Protein AF-A0AAE9KY28-F1 (afdb_monomer_lite)

Secondary structure (DSSP, 8-state):
-HHHHHHHHHHHH-TTSEEEEESHHHHT---TT--EEEEEE-SSPPPHHHHHHHHHHHHTSS-SS-EEEEETTTS-HHHHHHHHHS-EEEE---PBPHHHHHHHHHHHH-S-B-HHHHHHHHHHTTGGGGBTTEEGGGTEESSS-HHHHHHHHHHHHHHTTSSEEEPTT-SS--EEE-GGGS-TT--SS--------S-------GGGGHHHHHHHHHH-TTT--EEEE--GGGB---STTTTTT---SEEEEEETTTT---HHHHHHHTTSSS--EEEEEEEEEEEESTTTHHHHHHHHHHHHTTSSEEEEEEEEE---HHHHHHHHHHHHHH--EEEE--SSSGGG-EEEEPPPP-SS--HHHHHHHHHHBHHHHHHHHHHHH--GGGHHHHHTTS-----HHHHHTTT-

Radius of gyration: 28.08 Å; chains: 1; bounding box: 64×41×89 Å

Structure (mmCIF, N/CA/C/O backbone):
data_AF-A0AAE9KY28-F1
#
_entry.id   AF-A0AAE9KY28-F1
#
loop_
_atom_site.group_PDB
_atom_site.id
_atom_site.type_symbol
_atom_site.label_atom_id
_atom_site.label_alt_id
_atom_site.label_comp_id
_atom_site.label_asym_id
_atom_site.label_entity_id
_atom_site.label_seq_id
_atom_site.pdbx_PDB_ins_code
_atom_site.Cartn_x
_atom_site.Cartn_y
_atom_site.Cartn_z
_atom_site.occupancy
_atom_site.B_iso_or_equiv
_atom_site.auth_seq_id
_atom_site.auth_comp_id
_atom_site.auth_asym_id
_atom_site.auth_atom_id
_atom_site.pdbx_PDB_model_num
ATOM 1 N N . MET A 1 1 ? -31.205 -11.942 23.624 1.00 76.81 1 MET A N 1
ATOM 2 C CA . MET A 1 1 ? -30.676 -12.504 22.366 1.00 76.81 1 MET A CA 1
ATOM 3 C C . MET A 1 1 ? -29.753 -11.512 21.658 1.00 76.81 1 MET A C 1
ATOM 5 O O . MET A 1 1 ? -28.557 -11.733 21.703 1.00 76.81 1 MET A O 1
ATOM 9 N N . GLN A 1 2 ? -30.237 -10.377 21.131 1.00 90.00 2 GLN A N 1
ATOM 10 C CA . GLN A 1 2 ? -29.394 -9.396 20.405 1.00 90.00 2 GLN A CA 1
ATOM 11 C C . GLN A 1 2 ? -28.224 -8.833 21.234 1.00 90.00 2 GLN A C 1
ATOM 13 O O . GLN A 1 2 ? -27.090 -8.826 20.774 1.00 90.00 2 GLN A O 1
ATOM 18 N N . LEU A 1 3 ? -28.468 -8.437 22.489 1.00 89.38 3 LEU A N 1
ATOM 19 C CA . LEU A 1 3 ? -27.410 -7.930 23.376 1.00 89.38 3 LEU A CA 1
ATOM 20 C C . LEU A 1 3 ? -26.278 -8.951 23.608 1.00 89.38 3 LEU A C 1
ATOM 22 O O . LEU A 1 3 ? -25.114 -8.576 23.673 1.00 89.38 3 LEU A O 1
ATOM 26 N N . GLN A 1 4 ? -26.613 -10.241 23.697 1.00 91.62 4 GLN A N 1
ATOM 27 C CA . GLN A 1 4 ? -25.624 -11.305 23.892 1.00 91.62 4 GLN A CA 1
ATOM 28 C C . GLN A 1 4 ? -24.765 -11.510 22.642 1.00 91.62 4 GLN A C 1
ATOM 30 O O . GLN A 1 4 ? -23.566 -11.733 22.774 1.00 91.62 4 GLN A O 1
ATOM 35 N N . ILE A 1 5 ? -25.358 -11.380 21.449 1.00 92.69 5 ILE A N 1
ATOM 36 C CA . ILE A 1 5 ? -24.621 -11.389 20.178 1.00 92.69 5 ILE A CA 1
ATOM 37 C C . ILE A 1 5 ? -23.600 -10.252 20.189 1.00 92.69 5 ILE A C 1
ATOM 39 O O . ILE A 1 5 ? -22.407 -10.514 20.050 1.00 92.69 5 ILE A O 1
ATOM 43 N N . VAL A 1 6 ? -24.045 -9.024 20.484 1.00 94.19 6 VAL A N 1
ATOM 44 C CA . VAL A 1 6 ? -23.153 -7.858 20.548 1.00 94.19 6 VAL A CA 1
ATOM 45 C C . VAL A 1 6 ? -22.001 -8.081 21.527 1.00 94.19 6 VAL A C 1
ATOM 47 O O . VAL A 1 6 ? -20.843 -7.939 21.155 1.00 94.19 6 VAL A O 1
ATOM 50 N N . GLN A 1 7 ? -22.292 -8.501 22.758 1.00 91.56 7 GLN A N 1
ATOM 51 C CA . GLN A 1 7 ? -21.255 -8.735 23.765 1.00 91.56 7 GLN A CA 1
ATOM 52 C C . GLN A 1 7 ? -20.279 -9.850 23.375 1.00 91.56 7 GLN A C 1
ATOM 54 O O . GLN A 1 7 ? -19.088 -9.733 23.653 1.00 91.56 7 GLN A O 1
ATOM 59 N N . SER A 1 8 ? -20.753 -10.912 22.720 1.00 90.75 8 SER A N 1
ATOM 60 C CA . SER A 1 8 ? -19.890 -12.008 22.270 1.00 90.75 8 SER A CA 1
ATOM 61 C C . SER A 1 8 ? -18.896 -11.568 21.190 1.00 90.75 8 SER A C 1
ATOM 63 O O . SER A 1 8 ? -17.719 -11.909 21.281 1.00 90.75 8 SER A O 1
ATOM 65 N N . ILE A 1 9 ? -19.341 -10.746 20.234 1.00 92.50 9 ILE A N 1
ATOM 66 C CA . ILE A 1 9 ? -18.503 -10.193 19.160 1.00 92.50 9 ILE A CA 1
ATOM 67 C C . ILE A 1 9 ? -17.462 -9.225 19.739 1.00 92.50 9 ILE A C 1
ATOM 69 O O . ILE A 1 9 ? -16.275 -9.339 19.437 1.00 92.50 9 ILE A O 1
ATOM 73 N N . LEU A 1 10 ? -17.870 -8.328 20.644 1.00 92.00 10 LEU A N 1
ATOM 74 C CA . LEU A 1 10 ? -16.946 -7.400 21.308 1.00 92.00 10 LEU A CA 1
ATOM 75 C C . LEU A 1 10 ? -15.874 -8.137 22.134 1.00 92.00 10 LEU A C 1
ATOM 77 O O . LEU A 1 10 ? -14.697 -7.784 22.064 1.00 92.00 10 LEU A O 1
ATOM 81 N N . GLN A 1 11 ? -16.253 -9.187 22.870 1.00 86.44 11 GLN A N 1
ATOM 82 C CA . GLN A 1 11 ? -15.309 -9.996 23.654 1.00 86.44 11 GLN A CA 1
ATOM 83 C C . GLN A 1 11 ? -14.361 -10.824 22.785 1.00 86.44 11 GLN A C 1
ATOM 85 O O . GLN A 1 11 ? -13.237 -11.092 23.203 1.00 86.44 11 GLN A O 1
ATOM 90 N N . LYS A 1 12 ? -14.804 -11.246 21.597 1.00 85.62 12 LYS A N 1
ATOM 91 C CA . LYS A 1 12 ? -13.982 -12.008 20.653 1.00 85.62 12 LYS A CA 1
ATOM 92 C C . LYS A 1 12 ? -12.848 -11.155 20.083 1.00 85.62 12 LYS A C 1
ATOM 94 O O . LYS A 1 12 ? -11.727 -11.643 20.005 1.00 85.62 12 LYS A O 1
ATOM 99 N N . HIS A 1 13 ? -13.135 -9.906 19.715 1.00 85.38 13 HIS A N 1
ATOM 100 C CA . HIS A 1 13 ? -12.202 -9.084 18.931 1.00 85.38 13 HIS A CA 1
ATOM 101 C C . HIS A 1 13 ? -11.441 -8.042 19.735 1.00 85.38 13 HIS A C 1
ATOM 103 O O . HIS A 1 13 ? -10.267 -7.795 19.481 1.00 85.38 13 HIS A O 1
ATOM 109 N N . ILE A 1 14 ? -12.094 -7.424 20.718 1.00 85.69 14 ILE A N 1
ATOM 110 C CA . ILE A 1 14 ? -11.511 -6.322 21.489 1.00 85.69 14 ILE A CA 1
ATOM 111 C C . ILE A 1 14 ? -11.741 -6.469 22.997 1.00 85.69 14 ILE A C 1
ATOM 113 O O . ILE A 1 14 ? -12.159 -5.504 23.641 1.00 85.69 14 ILE A O 1
ATOM 117 N N . PRO A 1 15 ? -11.458 -7.627 23.624 1.00 82.56 15 PRO A N 1
ATOM 118 C CA . PRO A 1 15 ? -11.684 -7.826 25.063 1.00 82.56 15 PRO A CA 1
ATOM 119 C C . PRO A 1 15 ? -10.925 -6.823 25.958 1.00 82.56 15 PRO A C 1
ATOM 121 O O . PRO A 1 15 ? -11.302 -6.574 27.105 1.00 82.56 15 PRO A O 1
ATOM 124 N N . GLN A 1 16 ? -9.852 -6.228 25.435 1.00 76.50 16 GLN A N 1
ATOM 125 C CA . GLN A 1 16 ? -9.045 -5.174 26.048 1.00 76.50 16 GLN A CA 1
ATOM 126 C C . GLN A 1 16 ? -9.654 -3.767 25.951 1.00 76.50 16 GLN A C 1
ATOM 128 O O . GLN A 1 16 ? -9.112 -2.845 26.549 1.00 76.50 16 GLN A O 1
ATOM 133 N N . ARG A 1 17 ? -10.743 -3.547 25.209 1.00 84.12 17 ARG A N 1
ATOM 134 C CA . ARG A 1 17 ? -11.344 -2.214 25.036 1.00 84.12 17 ARG A CA 1
ATOM 135 C C . ARG A 1 17 ? -12.621 -2.073 25.861 1.00 84.12 17 ARG A C 1
ATOM 137 O O . ARG A 1 17 ? -13.406 -3.016 25.974 1.00 84.12 17 ARG A O 1
ATOM 144 N N . SER A 1 18 ? -12.852 -0.880 26.406 1.00 89.44 18 SER A N 1
ATOM 145 C CA . SER A 1 18 ? -14.180 -0.515 26.912 1.00 89.44 18 SER A CA 1
ATOM 146 C C . SER A 1 18 ? -15.052 -0.067 25.741 1.00 89.44 18 SER A C 1
ATOM 148 O O . SER A 1 18 ? -14.560 0.588 24.825 1.00 89.44 18 SER A O 1
ATOM 150 N N . VAL A 1 19 ? -16.338 -0.409 25.761 1.00 95.44 19 VAL A N 1
ATOM 151 C CA . VAL A 1 19 ? -17.270 -0.105 24.667 1.00 95.44 19 VAL A CA 1
ATOM 152 C C . VAL A 1 19 ? -18.580 0.403 25.238 1.00 95.44 19 VAL A C 1
ATOM 154 O O . VAL A 1 19 ? -19.174 -0.227 26.121 1.00 95.44 19 VAL A O 1
ATOM 157 N N . TRP A 1 20 ? -19.043 1.530 24.713 1.00 96.38 20 TRP A N 1
ATOM 158 C CA . TRP A 1 20 ? -20.327 2.127 25.054 1.00 96.38 20 TRP A CA 1
ATOM 159 C C . TRP A 1 20 ? -21.243 2.119 23.834 1.00 96.38 20 TRP A C 1
ATOM 161 O O . TRP A 1 20 ? -20.804 2.429 22.735 1.00 96.38 20 TRP A O 1
ATOM 171 N N . ALA A 1 21 ? -22.519 1.805 24.027 1.00 95.44 21 ALA A N 1
ATOM 172 C CA . ALA A 1 21 ? -23.556 2.171 23.075 1.00 95.44 21 ALA A CA 1
ATOM 173 C C . ALA A 1 21 ? -23.996 3.613 23.324 1.00 95.44 21 ALA A C 1
ATOM 175 O O . ALA A 1 21 ? -24.080 4.045 24.476 1.00 95.44 21 ALA A O 1
ATOM 176 N N . PHE A 1 22 ? -24.335 4.335 22.265 1.00 93.12 22 PHE A N 1
ATOM 177 C CA . PHE A 1 22 ? -24.908 5.673 22.349 1.00 93.12 22 PHE A CA 1
ATOM 178 C C . PHE A 1 22 ? -25.997 5.860 21.282 1.00 93.12 22 PHE A C 1
ATOM 180 O O . PHE A 1 22 ? -26.482 4.890 20.700 1.00 93.12 22 PHE A O 1
ATOM 187 N N . GLY A 1 23 ? -26.466 7.094 21.101 1.00 90.06 23 GLY A N 1
ATOM 188 C CA . GLY A 1 23 ? -27.399 7.427 20.028 1.00 90.06 23 GLY A CA 1
ATOM 189 C C . GLY A 1 23 ? -28.836 6.956 20.260 1.00 90.06 23 GLY A C 1
ATOM 190 O O . GLY A 1 23 ? -29.311 6.806 21.394 1.00 90.06 23 GLY A O 1
ATOM 191 N N . SER A 1 24 ? -29.569 6.774 19.160 1.00 88.75 24 SER A N 1
ATOM 192 C CA . SER A 1 24 ? -31.038 6.683 19.164 1.00 88.75 24 SER A CA 1
ATOM 193 C C . SER A 1 24 ? -31.581 5.522 20.011 1.00 88.75 24 SER A C 1
ATOM 195 O O . SER A 1 24 ? -32.627 5.652 20.658 1.00 88.75 24 SER A O 1
ATOM 197 N N . ARG A 1 25 ? -30.844 4.402 20.057 1.00 89.12 25 ARG A N 1
ATOM 198 C CA . ARG A 1 25 ? -31.199 3.184 20.806 1.00 89.12 25 ARG A CA 1
ATOM 199 C C . ARG A 1 25 ? -31.026 3.320 22.314 1.00 89.12 25 ARG A C 1
ATOM 201 O O . ARG A 1 25 ? -31.744 2.653 23.052 1.00 89.12 25 ARG A O 1
ATOM 208 N N . VAL A 1 26 ? -30.143 4.205 22.774 1.00 90.12 26 VAL A N 1
ATOM 209 C CA . VAL A 1 26 ? -29.970 4.513 24.204 1.00 90.12 26 VAL A CA 1
ATOM 210 C C . VAL A 1 26 ? -30.907 5.639 24.644 1.00 90.12 26 VAL A C 1
ATOM 212 O O . VAL A 1 26 ? -31.392 5.647 25.774 1.00 90.12 26 VAL A O 1
ATOM 215 N N . GLN A 1 27 ? -31.212 6.571 23.740 1.00 83.94 27 GLN A N 1
ATOM 216 C CA . GLN A 1 27 ? -32.092 7.711 24.008 1.00 83.94 27 GLN A CA 1
ATOM 217 C C . GLN A 1 27 ? -33.590 7.367 24.007 1.00 83.94 27 GLN A C 1
ATOM 219 O O . GLN A 1 27 ? -34.407 8.205 24.375 1.00 83.94 27 GLN A O 1
ATOM 224 N N . GLY A 1 28 ? -33.965 6.142 23.619 1.00 77.50 28 GLY A N 1
ATOM 225 C CA . GLY A 1 28 ? -35.357 5.675 23.618 1.00 77.50 28 GLY A CA 1
ATOM 226 C C . GLY A 1 28 ? -36.183 6.118 22.404 1.00 77.50 28 GLY A C 1
ATOM 227 O O . GLY A 1 28 ? -37.379 5.848 22.356 1.00 77.50 28 GLY A O 1
ATOM 228 N N . ASN A 1 29 ? -35.548 6.742 21.407 1.00 81.19 29 ASN A N 1
ATOM 229 C CA . ASN A 1 29 ? -36.194 7.241 20.185 1.00 81.19 29 ASN A CA 1
ATOM 230 C C . ASN A 1 29 ? -35.941 6.344 18.957 1.00 81.19 29 ASN A C 1
ATOM 232 O O . ASN A 1 29 ? -36.248 6.728 17.827 1.00 81.19 29 ASN A O 1
ATOM 236 N N . ALA A 1 30 ? -35.348 5.165 19.155 1.00 82.12 30 ALA A N 1
ATOM 237 C CA . ALA A 1 30 ? -34.998 4.261 18.068 1.00 82.12 30 ALA A CA 1
ATOM 238 C C . ALA A 1 30 ? -36.226 3.669 17.373 1.00 82.12 30 ALA A C 1
ATOM 240 O O . ALA A 1 30 ? -37.149 3.144 17.999 1.00 82.12 30 ALA A O 1
ATOM 241 N N . LYS A 1 31 ? -36.180 3.680 16.043 1.00 85.38 31 LYS A N 1
ATOM 242 C CA . LYS A 1 31 ? -37.112 2.933 15.201 1.00 85.38 31 LYS A CA 1
ATOM 243 C C . LYS A 1 31 ? -36.638 1.477 15.090 1.00 85.38 31 LYS A C 1
ATOM 245 O O . LYS A 1 31 ? -35.467 1.192 15.349 1.00 85.38 31 LYS A O 1
ATOM 250 N N . PRO A 1 32 ? -37.501 0.537 14.661 1.00 79.88 32 PRO A N 1
ATOM 251 C CA . PRO A 1 32 ? -37.121 -0.875 14.549 1.00 79.88 32 PRO A CA 1
ATOM 252 C C . PRO A 1 32 ? -35.850 -1.117 13.716 1.00 79.88 32 PRO A C 1
ATOM 254 O O . PRO A 1 32 ? -35.036 -1.965 14.073 1.00 79.88 32 PRO A O 1
ATOM 257 N N . TYR A 1 33 ? -35.660 -0.319 12.663 1.00 81.88 33 TYR A N 1
ATOM 258 C CA . TYR A 1 33 ? -34.559 -0.391 11.698 1.00 81.88 33 TYR A CA 1
ATOM 259 C C . TYR A 1 33 ? -33.405 0.588 11.972 1.00 81.88 33 TYR A C 1
ATOM 261 O O . TYR A 1 33 ? -32.511 0.701 11.140 1.00 81.88 33 TYR A O 1
ATOM 269 N N . SER A 1 34 ? -33.433 1.328 13.087 1.00 86.94 34 SER A N 1
ATOM 270 C CA . SER A 1 34 ? -32.325 2.220 13.455 1.00 86.94 34 SER A CA 1
ATOM 271 C C . SER A 1 34 ? -31.020 1.433 13.616 1.00 86.94 34 SER A C 1
ATOM 273 O O . SER A 1 34 ? -31.030 0.274 14.015 1.00 86.94 34 SER A O 1
ATOM 275 N N . ASP A 1 35 ? -29.894 2.049 13.330 1.00 91.12 35 ASP A N 1
ATOM 276 C CA . ASP A 1 35 ? -28.560 1.555 13.678 1.00 91.12 35 ASP A CA 1
ATOM 277 C C . ASP A 1 35 ? -28.365 1.413 15.198 1.00 91.12 35 ASP A C 1
ATOM 279 O O . ASP A 1 35 ? -29.155 1.905 16.012 1.00 91.12 35 ASP A O 1
ATOM 283 N N . LEU A 1 36 ? -27.336 0.659 15.588 1.00 94.50 36 LEU A N 1
ATOM 284 C CA . LEU A 1 36 ? -26.748 0.703 16.923 1.00 94.50 36 LEU A CA 1
ATOM 285 C C . LEU A 1 36 ? -25.392 1.391 16.845 1.00 94.50 36 LEU A C 1
ATOM 287 O O . LEU A 1 36 ? -24.444 0.812 16.320 1.00 94.50 36 LEU A O 1
ATOM 291 N N . ASP A 1 37 ? -25.300 2.570 17.446 1.00 95.19 37 ASP A N 1
ATOM 292 C CA . ASP A 1 37 ? -24.052 3.312 17.552 1.00 95.19 37 ASP A CA 1
ATOM 293 C C . ASP A 1 37 ? -23.220 2.796 18.727 1.00 95.19 37 ASP A C 1
ATOM 295 O O . ASP A 1 37 ? -23.657 2.827 19.884 1.00 95.19 37 ASP A O 1
ATOM 299 N N . LEU A 1 38 ? -22.007 2.334 18.440 1.00 96.62 38 LEU A N 1
ATOM 300 C CA . LEU A 1 38 ? -21.018 1.903 19.414 1.00 96.62 38 LEU A CA 1
ATOM 301 C C . LEU A 1 38 ? -19.817 2.829 19.367 1.00 96.62 38 LEU A C 1
ATOM 303 O O . LEU A 1 38 ? -19.259 3.065 18.304 1.00 96.62 38 LEU A O 1
ATOM 307 N N . VAL A 1 39 ? -19.361 3.298 20.522 1.00 95.50 39 VAL A N 1
ATOM 308 C CA . VAL A 1 39 ? -18.059 3.941 20.645 1.00 95.50 39 VAL A CA 1
ATOM 309 C C . VAL A 1 39 ? -17.101 3.033 21.398 1.00 95.50 39 VAL A C 1
ATOM 311 O O . VAL A 1 39 ? -17.425 2.500 22.465 1.00 95.50 39 VAL A O 1
ATOM 314 N N . ILE A 1 40 ? -15.912 2.852 20.835 1.00 94.00 40 ILE A N 1
ATOM 315 C CA .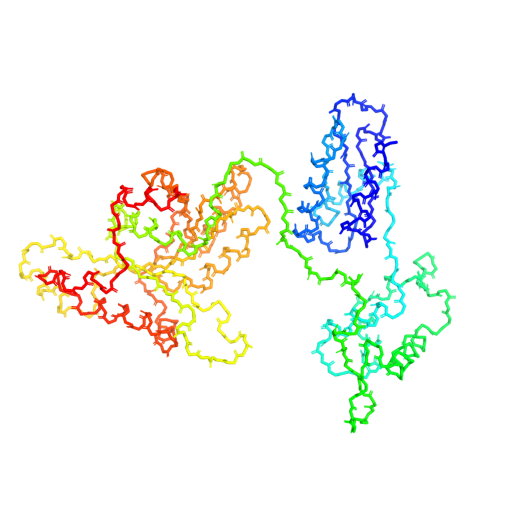 ILE A 1 40 ? -14.853 2.057 21.437 1.00 94.00 40 ILE A CA 1
ATOM 316 C C . ILE A 1 40 ? -13.826 2.993 22.050 1.00 94.00 40 ILE A C 1
ATOM 318 O O . ILE A 1 40 ? -13.258 3.861 21.391 1.00 94.00 40 ILE A O 1
ATOM 322 N N . LEU A 1 41 ? -13.605 2.805 23.343 1.00 85.94 41 LEU A N 1
ATOM 323 C CA . LEU A 1 41 ? -12.748 3.638 24.163 1.00 85.94 41 LEU A CA 1
ATOM 324 C C . LEU A 1 41 ? -11.323 3.101 24.166 1.00 85.94 41 LEU A C 1
ATOM 326 O O . LEU A 1 41 ? -11.082 1.891 24.217 1.00 85.94 41 LEU A O 1
ATOM 330 N N . GLY A 1 42 ? -10.374 4.024 24.198 1.00 78.75 42 GLY A N 1
ATOM 331 C CA . GLY A 1 42 ? -8.958 3.729 24.318 1.00 78.75 42 GLY A CA 1
ATOM 332 C C . GLY A 1 42 ? -8.132 5.006 24.332 1.00 78.75 42 GLY A C 1
ATOM 333 O O . GLY A 1 42 ? -8.656 6.101 24.127 1.00 78.75 42 GLY A O 1
ATOM 334 N N . ASN A 1 43 ? -6.836 4.838 24.583 1.00 66.69 43 ASN A N 1
ATOM 335 C CA . ASN A 1 43 ? -5.843 5.907 24.456 1.00 66.69 43 ASN A CA 1
ATOM 336 C C . ASN A 1 43 ? -5.194 5.921 23.064 1.00 66.69 43 ASN A C 1
ATOM 338 O O . ASN A 1 43 ? -4.554 6.900 22.693 1.00 66.69 43 ASN A O 1
ATOM 342 N N . GLU A 1 44 ? -5.374 4.843 22.301 1.00 66.25 44 GLU A N 1
ATOM 343 C CA . GLU A 1 44 ? -4.927 4.701 20.922 1.00 66.25 44 GLU A CA 1
ATOM 344 C C . GLU A 1 44 ? -6.119 4.321 20.038 1.00 66.25 44 GLU A C 1
ATOM 346 O O . GLU A 1 44 ? -7.022 3.617 20.518 1.00 66.25 44 GLU A O 1
ATOM 351 N N . PRO A 1 45 ? -6.125 4.738 18.760 1.00 73.12 45 PRO A N 1
ATOM 352 C CA . PRO A 1 45 ? -7.143 4.316 17.813 1.00 73.12 45 PRO A CA 1
ATOM 353 C C . PRO A 1 45 ? -7.268 2.790 17.736 1.00 73.12 45 PRO A C 1
ATOM 355 O O . PRO A 1 45 ? -6.337 2.051 18.074 1.00 73.12 45 PRO A O 1
ATOM 358 N N . LEU A 1 46 ? -8.420 2.291 17.301 1.00 73.12 46 LEU A N 1
ATOM 359 C CA . LEU A 1 46 ? -8.549 0.901 16.897 1.00 73.12 46 LEU A CA 1
ATOM 360 C C . LEU A 1 46 ? -7.534 0.603 15.805 1.00 73.12 46 LEU A C 1
ATOM 362 O O . LEU A 1 46 ? -7.403 1.346 14.828 1.00 73.12 46 LEU A O 1
ATOM 366 N N . SER A 1 47 ? -6.832 -0.515 15.959 1.00 72.31 47 SER A N 1
ATOM 367 C CA . SER A 1 47 ? -6.069 -1.038 14.844 1.00 72.31 47 SER A CA 1
ATOM 368 C C . SER A 1 47 ? -7.028 -1.395 13.712 1.00 72.31 47 SER A C 1
ATOM 370 O O . SER A 1 47 ? -8.195 -1.742 13.908 1.00 72.31 47 SER A O 1
ATOM 372 N N . ILE A 1 48 ? -6.505 -1.326 12.498 1.00 59.97 48 ILE A N 1
ATOM 373 C CA . ILE A 1 48 ? -7.253 -1.644 11.286 1.00 59.97 48 ILE A CA 1
ATOM 374 C C . ILE A 1 48 ? -7.856 -3.057 11.344 1.00 59.97 48 ILE A C 1
ATOM 376 O O . ILE A 1 48 ? -8.984 -3.253 10.899 1.00 59.97 48 ILE A O 1
ATOM 380 N N . ALA A 1 49 ? -7.122 -4.022 11.908 1.00 59.09 49 ALA A N 1
ATOM 381 C CA . ALA A 1 49 ? -7.585 -5.398 12.066 1.00 59.09 49 ALA A CA 1
ATOM 382 C C . ALA A 1 49 ? -8.756 -5.494 13.057 1.00 59.09 49 ALA A C 1
ATOM 384 O O . ALA A 1 49 ? -9.798 -6.030 12.697 1.00 59.09 49 ALA A O 1
ATOM 385 N N . GLU A 1 50 ? -8.635 -4.888 14.248 1.00 73.38 50 GLU A N 1
ATOM 386 C CA . GLU A 1 50 ? -9.720 -4.857 15.244 1.00 73.38 50 GLU A CA 1
ATOM 387 C C . GLU A 1 50 ? -11.005 -4.250 14.658 1.00 73.38 50 GLU A C 1
ATOM 389 O O . GLU A 1 50 ? -12.098 -4.762 14.893 1.00 73.38 50 GLU A O 1
ATOM 394 N N . HIS A 1 51 ? -10.886 -3.168 13.878 1.00 81.94 51 HIS A N 1
ATOM 395 C CA . HIS A 1 51 ? -12.046 -2.523 13.264 1.00 81.94 51 HIS A CA 1
ATOM 396 C C . HIS A 1 51 ? -12.673 -3.411 12.183 1.00 81.94 51 HIS A C 1
ATOM 398 O O . HIS A 1 51 ? -13.894 -3.550 12.140 1.00 81.94 51 HIS A O 1
ATOM 404 N N . ALA A 1 52 ? -11.859 -4.006 11.307 1.00 66.06 52 ALA A N 1
ATOM 405 C CA . ALA A 1 52 ? -12.344 -4.861 10.226 1.00 66.06 52 ALA A CA 1
ATOM 406 C C . ALA A 1 52 ? -13.052 -6.112 10.763 1.00 66.06 52 ALA A C 1
ATOM 408 O O . ALA A 1 52 ? -14.156 -6.425 10.318 1.00 66.06 52 ALA A O 1
ATOM 409 N N . ASP A 1 53 ? -12.455 -6.775 11.752 1.00 75.06 53 ASP A N 1
ATOM 410 C CA . ASP A 1 53 ? -12.998 -7.990 12.353 1.00 75.06 53 ASP A CA 1
ATOM 411 C C . ASP A 1 53 ? -14.337 -7.726 13.062 1.00 75.06 53 ASP A C 1
ATOM 413 O O . ASP A 1 53 ? -15.291 -8.489 12.902 1.00 75.06 53 ASP A O 1
ATOM 417 N N . LEU A 1 54 ? -14.451 -6.601 13.780 1.00 83.69 54 LEU A N 1
ATOM 418 C CA . LEU A 1 54 ? -15.711 -6.181 14.394 1.00 83.69 54 LEU A CA 1
ATOM 419 C C . LEU A 1 54 ? -16.788 -5.888 13.352 1.00 83.69 54 LEU A C 1
ATOM 421 O O . LEU A 1 54 ? -17.897 -6.405 13.465 1.00 83.69 54 LEU A O 1
ATOM 425 N N . THR A 1 55 ? -16.482 -5.064 12.345 1.00 84.81 55 THR A N 1
ATOM 426 C CA . THR A 1 55 ? -17.451 -4.720 11.297 1.00 84.81 55 THR A CA 1
ATOM 427 C C . THR A 1 55 ? -17.926 -5.969 10.554 1.00 84.81 55 THR A C 1
ATOM 429 O O . THR A 1 55 ? -19.129 -6.113 10.332 1.00 84.81 55 THR A O 1
ATOM 432 N N . SER A 1 56 ? -17.010 -6.886 10.225 1.00 79.25 56 SER A N 1
ATOM 433 C CA . SER A 1 56 ? -17.330 -8.149 9.555 1.00 79.25 56 SER A CA 1
ATOM 434 C C . SER A 1 56 ? -18.274 -8.998 10.403 1.00 79.25 56 SER A C 1
ATOM 436 O O . SER A 1 56 ? -19.385 -9.291 9.964 1.00 79.25 56 SER A O 1
ATOM 438 N N . ASP A 1 57 ? -17.896 -9.312 11.645 1.00 86.75 57 ASP A N 1
ATOM 439 C CA . ASP A 1 57 ? -18.704 -10.169 12.517 1.00 86.75 57 ASP A CA 1
ATOM 440 C C . ASP A 1 57 ? -20.064 -9.545 12.858 1.00 86.75 57 ASP A C 1
ATOM 442 O O . ASP A 1 57 ? -21.055 -10.265 12.966 1.00 86.75 57 ASP A O 1
ATOM 446 N N . PHE A 1 58 ? -20.153 -8.219 13.014 1.00 91.44 58 PHE A N 1
ATOM 447 C CA . PHE A 1 58 ? -21.448 -7.562 13.200 1.00 91.44 58 PHE A CA 1
ATOM 448 C C . PHE A 1 58 ? -22.324 -7.663 11.953 1.00 91.44 58 PHE A C 1
ATOM 450 O O . PHE A 1 58 ? -23.525 -7.903 12.087 1.00 91.44 58 PHE A O 1
ATOM 457 N N . SER A 1 59 ? -21.743 -7.513 10.760 1.00 86.75 59 SER A N 1
ATOM 458 C CA . SER A 1 59 ? -22.481 -7.605 9.496 1.00 86.75 59 SER A CA 1
ATOM 459 C C . SER A 1 59 ? -22.988 -9.017 9.190 1.00 86.75 59 SER A C 1
ATOM 461 O O . SER A 1 59 ? -24.062 -9.161 8.610 1.00 86.75 59 SER A O 1
ATOM 463 N N . GLU A 1 60 ? -22.249 -10.044 9.615 1.00 88.88 60 GLU A N 1
ATOM 464 C CA . GLU A 1 60 ? -22.605 -11.458 9.441 1.00 88.88 60 GLU A CA 1
ATOM 465 C C . GLU A 1 60 ? -23.500 -11.999 10.569 1.00 88.88 60 GLU A C 1
ATOM 467 O O . GLU A 1 60 ? -23.965 -13.137 10.508 1.00 88.88 60 GLU A O 1
ATOM 472 N N . SER A 1 61 ? -23.745 -11.206 11.614 1.00 92.19 61 SER A N 1
ATOM 473 C CA . SER A 1 61 ? -24.552 -11.624 12.760 1.00 92.19 61 SER A CA 1
ATOM 474 C C . SER A 1 61 ? -26.061 -11.572 12.493 1.00 92.19 61 SER A C 1
ATOM 476 O O . SER A 1 61 ? -26.541 -10.829 11.643 1.00 92.19 61 SER A O 1
ATOM 478 N N . ASP A 1 62 ? -26.843 -12.275 13.320 1.00 93.38 62 ASP A N 1
ATOM 479 C CA . ASP A 1 62 ? -28.317 -12.249 13.280 1.00 93.38 62 ASP A CA 1
ATOM 480 C C . ASP A 1 62 ? -28.935 -10.926 13.800 1.00 93.38 62 ASP A C 1
ATOM 482 O O . ASP A 1 62 ? -30.110 -10.874 14.192 1.00 93.38 62 ASP A O 1
ATOM 486 N N . LEU A 1 63 ? -28.156 -9.841 13.882 1.00 91.19 63 LEU A N 1
ATOM 487 C CA . LEU A 1 63 ? -28.679 -8.533 14.259 1.00 91.19 63 LEU A CA 1
ATOM 488 C C . LEU A 1 63 ? -29.531 -7.968 13.109 1.00 91.19 63 LEU A C 1
ATOM 490 O O . LEU A 1 63 ? -29.061 -7.859 11.981 1.00 91.19 63 LEU A O 1
ATOM 494 N N . PRO A 1 64 ? -30.783 -7.544 13.367 1.00 90.06 64 PRO A N 1
ATOM 495 C CA . PRO A 1 64 ? -31.675 -7.071 12.306 1.00 90.06 64 PRO A CA 1
ATOM 496 C C . PRO A 1 64 ? -31.385 -5.626 11.863 1.00 90.06 64 PRO A C 1
ATOM 498 O O . PRO A 1 64 ? -32.174 -5.029 11.131 1.00 90.06 64 PRO A O 1
ATOM 501 N N . TRP A 1 65 ? -30.298 -5.033 12.350 1.00 91.19 65 TRP A N 1
ATOM 502 C CA . TRP A 1 65 ? -29.904 -3.650 12.113 1.00 91.19 65 TRP A CA 1
ATOM 503 C C . TRP A 1 65 ? -28.383 -3.537 12.094 1.00 91.19 65 TRP A C 1
ATOM 505 O O . TRP A 1 65 ? -27.677 -4.353 12.685 1.00 91.19 65 TRP A O 1
ATOM 515 N N . LYS A 1 66 ? -27.894 -2.501 11.410 1.00 88.75 66 LYS A N 1
ATOM 516 C CA . LYS A 1 66 ? -26.464 -2.212 11.302 1.00 88.75 66 LYS A CA 1
ATOM 517 C C . LYS A 1 66 ? -25.889 -1.751 12.638 1.00 88.75 66 LYS A C 1
ATOM 519 O O . LYS A 1 66 ? -26.598 -1.168 13.460 1.00 88.75 66 LYS A O 1
ATOM 524 N N . VAL A 1 67 ? -24.601 -2.012 12.823 1.00 93.50 67 VAL A N 1
ATOM 525 C CA . VAL A 1 67 ? -23.820 -1.546 13.967 1.00 93.50 67 VAL A CA 1
ATOM 526 C C . VAL A 1 67 ? -22.781 -0.565 13.450 1.00 93.50 67 VAL A C 1
ATOM 528 O O . VAL A 1 67 ? -21.913 -0.959 12.671 1.00 93.50 67 VAL A O 1
ATOM 531 N N . ASP A 1 68 ? -22.874 0.683 13.891 1.00 91.31 68 ASP A N 1
ATOM 532 C CA . ASP A 1 68 ? -21.931 1.735 13.531 1.00 91.31 68 ASP A CA 1
ATOM 533 C C . ASP A 1 68 ? -20.872 1.839 14.624 1.00 91.31 68 ASP A C 1
ATOM 535 O O . ASP A 1 68 ? -21.178 2.009 15.804 1.00 91.31 68 ASP A O 1
ATOM 539 N N . ILE A 1 69 ? -19.609 1.679 14.234 1.00 91.62 69 ILE A N 1
ATOM 540 C CA . ILE A 1 69 ? -18.474 1.669 15.153 1.00 91.62 69 ILE A CA 1
ATOM 541 C C . ILE A 1 69 ? -17.750 3.004 15.054 1.00 91.62 69 ILE A C 1
ATOM 543 O O . ILE A 1 69 ? -17.311 3.419 13.985 1.00 91.62 69 ILE A O 1
ATOM 547 N N . VAL A 1 70 ? -17.587 3.649 16.198 1.00 89.69 70 VAL A N 1
ATOM 548 C CA . VAL A 1 70 ? -16.905 4.926 16.349 1.00 89.69 70 VAL A CA 1
ATOM 549 C C . VAL A 1 70 ? -15.688 4.743 17.239 1.00 89.69 70 VAL A C 1
ATOM 551 O O . VAL A 1 70 ? -15.748 4.136 18.307 1.00 89.69 70 VAL A O 1
ATOM 554 N N . ASP A 1 71 ? -14.566 5.303 16.813 1.00 86.00 71 ASP A N 1
ATOM 555 C CA . ASP A 1 71 ? -13.333 5.305 17.586 1.00 86.00 71 ASP A CA 1
ATOM 556 C C . ASP A 1 71 ? -13.245 6.566 18.449 1.00 86.00 71 ASP A C 1
ATOM 558 O O . ASP A 1 71 ? -13.221 7.689 17.934 1.00 86.00 71 ASP A O 1
ATOM 562 N N . TRP A 1 72 ? -13.164 6.385 19.770 1.00 89.00 72 TRP A N 1
ATOM 563 C CA . TRP A 1 72 ? -13.066 7.488 20.724 1.00 89.00 72 TRP A CA 1
ATOM 564 C C . TRP A 1 72 ? -11.885 8.426 20.443 1.00 89.00 72 TRP A C 1
ATOM 566 O O . TRP A 1 72 ? -11.993 9.637 20.657 1.00 89.00 72 TRP A O 1
ATOM 576 N N . CYS A 1 73 ? -10.758 7.905 19.950 1.00 79.00 73 CYS A N 1
ATOM 577 C CA . CYS A 1 73 ? -9.559 8.692 19.666 1.00 79.00 73 CYS A CA 1
ATOM 578 C C . CYS A 1 73 ? -9.713 9.600 18.440 1.00 79.00 73 CYS A C 1
ATOM 580 O O . CYS A 1 73 ? -8.998 10.597 18.346 1.00 79.00 73 CYS A O 1
ATOM 582 N N . LEU A 1 74 ? -10.632 9.278 17.527 1.00 79.56 74 LEU A N 1
ATOM 583 C CA . LEU A 1 74 ? -10.791 9.972 16.244 1.00 79.56 74 LEU A CA 1
ATOM 584 C C . LEU A 1 74 ? -11.916 11.013 16.243 1.00 79.56 74 LEU A C 1
ATOM 586 O O . LEU A 1 74 ? -12.008 11.813 15.313 1.00 79.56 74 LEU A O 1
ATOM 590 N N . ILE A 1 75 ? -12.761 11.019 17.273 1.00 79.44 75 ILE A N 1
ATOM 591 C CA . ILE A 1 75 ? -13.865 11.971 17.409 1.00 79.44 75 ILE A CA 1
ATOM 592 C C . ILE A 1 75 ? -13.468 13.231 18.181 1.00 79.44 75 ILE A C 1
ATOM 594 O O . ILE A 1 75 ? -12.602 13.190 19.058 1.00 79.44 75 ILE A O 1
ATOM 598 N N . SER A 1 76 ? -14.121 14.353 17.860 1.00 83.56 76 SER A N 1
ATOM 599 C CA . SER A 1 76 ? -13.857 15.647 18.497 1.00 83.56 76 SER A CA 1
ATOM 600 C C . SER A 1 76 ? -14.305 15.677 19.960 1.00 83.56 76 SER A C 1
ATOM 602 O O . SER A 1 76 ? -15.171 14.905 20.382 1.00 83.56 76 SER A O 1
ATOM 604 N N . ASP A 1 77 ? -13.743 16.601 20.739 1.00 82.00 77 ASP A N 1
ATOM 605 C CA . ASP A 1 77 ? -14.084 16.749 22.155 1.00 82.00 77 ASP A CA 1
ATOM 606 C C . ASP A 1 77 ? -15.552 17.145 22.365 1.00 82.00 77 ASP A C 1
ATOM 608 O O . ASP A 1 77 ? -16.188 16.680 23.312 1.00 82.00 77 ASP A O 1
ATOM 612 N N . GLU A 1 78 ? -16.138 17.918 21.449 1.00 85.94 78 GLU A N 1
ATOM 613 C CA . GLU A 1 78 ? -17.567 18.242 21.469 1.00 85.94 78 GLU A CA 1
ATOM 614 C C . GLU A 1 78 ? -18.418 16.979 21.294 1.00 85.94 78 GLU A C 1
ATOM 616 O O . GLU A 1 78 ? -19.400 16.778 22.011 1.00 85.94 78 GLU A O 1
ATOM 621 N N . PHE A 1 79 ? -18.027 16.086 20.380 1.00 78.88 79 PHE A N 1
ATOM 622 C CA . PHE A 1 79 ? -18.755 14.840 20.152 1.00 78.88 79 PHE A CA 1
ATOM 623 C C . PHE A 1 79 ? -18.605 13.865 21.326 1.00 78.88 79 PHE A C 1
ATOM 625 O O . PHE A 1 79 ? -19.578 13.231 21.737 1.00 78.88 79 PHE A O 1
ATOM 632 N N . ARG A 1 80 ? -17.422 13.812 21.950 1.00 86.38 80 ARG A N 1
ATOM 633 C CA . ARG A 1 80 ? -17.198 13.061 23.197 1.00 86.38 80 ARG A CA 1
ATOM 634 C C . ARG A 1 80 ? -18.129 13.520 24.317 1.00 86.38 80 ARG A C 1
ATOM 636 O O . ARG A 1 80 ? -18.702 12.676 25.005 1.00 86.38 80 ARG A O 1
ATOM 643 N N . GLN A 1 81 ? -18.318 14.832 24.478 1.00 88.94 81 GLN A N 1
ATOM 644 C CA . GLN A 1 81 ? -19.242 15.384 25.474 1.00 88.94 81 GLN A CA 1
ATOM 645 C C . GLN A 1 81 ? -20.691 14.972 25.200 1.00 88.94 81 GLN A C 1
ATOM 647 O O . GLN A 1 81 ? -21.405 14.621 26.137 1.00 88.94 81 GLN A O 1
ATOM 652 N N . ILE A 1 82 ? -21.120 14.962 23.933 1.00 88.56 82 ILE A N 1
ATOM 653 C CA . ILE A 1 82 ? -22.465 14.506 23.546 1.00 88.56 82 ILE A CA 1
ATOM 654 C C . ILE A 1 82 ? -22.672 13.041 23.944 1.00 88.56 82 ILE A C 1
ATOM 656 O O . ILE A 1 82 ? -23.681 12.709 24.564 1.00 88.56 82 ILE A O 1
ATOM 660 N N . ILE A 1 83 ? -21.706 12.169 23.648 1.00 89.50 83 ILE A N 1
ATOM 661 C CA . ILE A 1 83 ? -21.790 10.748 24.013 1.00 89.50 83 ILE A CA 1
ATOM 662 C C . ILE A 1 83 ? -21.817 10.574 25.539 1.00 89.50 83 ILE A C 1
ATOM 664 O O . ILE A 1 83 ? -22.615 9.800 26.066 1.00 89.50 83 ILE A O 1
ATOM 668 N N . GLN A 1 84 ? -20.984 11.321 26.268 1.00 89.81 84 GLN A N 1
ATOM 669 C CA . GLN A 1 84 ? -20.902 11.246 27.732 1.00 89.81 84 GLN A CA 1
ATOM 670 C C . GLN A 1 84 ? -22.187 11.662 28.447 1.00 89.81 84 GLN A C 1
ATOM 672 O O . GLN A 1 84 ? -22.421 11.198 29.562 1.00 89.81 84 GLN A O 1
ATOM 677 N N . GLN A 1 85 ? -23.021 12.505 27.831 1.00 89.00 85 GLN A N 1
ATOM 678 C CA . GLN A 1 85 ? -24.312 12.882 28.409 1.00 89.00 85 GLN A CA 1
ATOM 679 C C . GLN A 1 85 ? -25.259 11.685 28.518 1.00 89.00 85 GLN A C 1
ATOM 681 O O . GLN A 1 85 ? -26.013 11.599 29.487 1.00 89.00 85 GLN A O 1
ATOM 686 N N . GLN A 1 86 ? -25.229 10.763 27.547 1.00 88.44 86 GLN A N 1
ATOM 687 C CA . GLN A 1 86 ? -26.122 9.610 27.544 1.00 88.44 86 GLN A CA 1
ATOM 688 C C . GLN A 1 86 ? -25.560 8.436 26.731 1.00 88.44 86 GLN A C 1
ATOM 690 O O . GLN A 1 86 ? -25.601 8.425 25.500 1.00 88.44 86 GLN A O 1
ATOM 695 N N . TYR A 1 87 ? -25.117 7.404 27.448 1.00 94.69 87 TYR A N 1
ATOM 696 C CA . TYR A 1 87 ? -24.590 6.161 26.890 1.00 94.69 87 TYR A CA 1
ATOM 697 C C . TYR A 1 87 ? -25.009 4.951 27.737 1.00 94.69 87 TYR A C 1
ATOM 699 O O . TYR A 1 87 ? -25.476 5.088 28.870 1.00 94.69 87 TYR A O 1
ATOM 707 N N . TYR A 1 88 ? -24.828 3.753 27.187 1.00 93.19 88 TYR A N 1
ATOM 708 C CA . TYR A 1 88 ? -24.978 2.488 27.896 1.00 93.19 88 TYR A CA 1
ATOM 709 C C . TYR A 1 88 ? -23.688 1.673 27.786 1.00 93.19 88 TYR A C 1
ATOM 711 O O . TYR A 1 88 ? -23.220 1.384 26.688 1.00 93.19 88 TYR A O 1
ATOM 719 N N . GLU A 1 89 ? -23.091 1.295 28.914 1.00 93.38 89 GLU A N 1
ATOM 720 C CA . GLU A 1 89 ? -21.827 0.554 28.924 1.00 93.38 89 GLU A CA 1
ATOM 721 C C . GLU A 1 89 ? -22.045 -0.929 28.581 1.00 93.38 89 GLU A C 1
ATOM 723 O O . GLU A 1 89 ? -22.669 -1.670 29.339 1.00 93.38 89 GLU A O 1
ATOM 728 N N . LEU A 1 90 ? -21.521 -1.363 27.429 1.00 90.69 90 LEU A N 1
ATOM 729 C CA . LEU A 1 90 ? -21.681 -2.729 26.918 1.00 90.69 90 LEU A CA 1
ATOM 730 C C . LEU A 1 90 ? -20.539 -3.661 27.322 1.00 90.69 90 LEU A C 1
ATOM 732 O O . LEU A 1 90 ? -20.774 -4.852 27.546 1.00 90.69 90 LEU A O 1
ATOM 736 N N . GLN A 1 91 ? -19.317 -3.126 27.397 1.00 88.81 91 GLN A N 1
ATOM 737 C CA . GLN A 1 91 ? -18.104 -3.865 27.733 1.00 88.81 91 GLN A CA 1
ATOM 738 C C . GLN A 1 91 ? -17.133 -2.987 28.526 1.00 88.81 91 GLN A C 1
ATOM 740 O O . GLN A 1 91 ? -16.910 -1.829 28.179 1.00 88.81 91 GLN A O 1
ATOM 745 N N . LYS A 1 92 ? -16.505 -3.567 29.553 1.00 84.19 92 LYS A N 1
ATOM 746 C CA . LYS A 1 92 ? -15.389 -2.955 30.285 1.00 84.19 92 LYS A CA 1
ATOM 747 C C . LYS A 1 92 ? -14.065 -3.531 29.803 1.00 84.19 92 LYS A C 1
ATOM 749 O O . LYS A 1 92 ? -13.958 -4.744 29.642 1.00 84.19 92 LYS A O 1
ATOM 754 N N . MET A 1 93 ? -13.062 -2.668 29.655 1.00 75.44 93 MET A N 1
ATOM 755 C CA . MET A 1 93 ? -11.671 -3.047 29.419 1.00 75.44 93 MET A CA 1
ATOM 756 C C . MET A 1 93 ? -11.224 -4.095 30.440 1.00 75.44 93 MET A C 1
ATOM 758 O O . MET A 1 93 ? -11.283 -3.873 31.656 1.00 75.44 93 MET A O 1
ATOM 762 N N . LYS A 1 94 ? -10.734 -5.231 29.938 1.00 73.69 94 LYS A N 1
ATOM 763 C CA . LYS A 1 94 ? -10.066 -6.227 30.769 1.00 73.69 94 LYS A CA 1
ATOM 764 C C . LYS A 1 94 ? -8.721 -5.672 31.239 1.00 73.69 94 LYS A C 1
ATOM 766 O O . LYS A 1 94 ? -7.822 -5.438 30.438 1.00 73.69 94 LYS A O 1
ATOM 771 N N . LYS A 1 95 ? -8.579 -5.487 32.550 1.00 78.94 95 LYS A N 1
ATOM 772 C CA . LYS A 1 95 ? -7.307 -5.088 33.156 1.00 78.94 95 LYS A CA 1
ATOM 773 C C . LYS A 1 95 ? -6.297 -6.243 33.153 1.00 78.94 95 LYS A C 1
ATOM 775 O O . LYS A 1 95 ? -6.676 -7.403 33.304 1.00 78.94 95 LYS A O 1
ATOM 780 N N . LEU A 1 96 ? -5.016 -5.914 33.005 1.00 83.31 96 LEU A N 1
ATOM 781 C CA . LEU A 1 96 ? -3.900 -6.855 32.971 1.00 83.31 96 LEU A CA 1
ATOM 782 C C . LEU A 1 96 ? -3.530 -7.348 34.372 1.00 83.31 96 LEU A C 1
ATOM 784 O O . LEU A 1 96 ? -3.526 -6.599 35.354 1.00 83.31 96 LEU A O 1
ATOM 788 N N . SER A 1 97 ? -3.119 -8.608 34.452 1.00 87.12 97 SER A N 1
ATOM 789 C CA . SER A 1 97 ? -2.354 -9.134 35.579 1.00 87.12 97 SER A CA 1
ATOM 790 C C . SER A 1 97 ? -0.872 -8.743 35.472 1.00 87.12 97 SER A C 1
ATOM 792 O O . SER A 1 97 ? -0.369 -8.399 34.402 1.00 87.12 97 SER A O 1
ATOM 794 N N . PHE A 1 98 ? -0.125 -8.835 36.578 1.00 88.81 98 PHE A N 1
ATOM 795 C CA . PHE A 1 98 ? 1.320 -8.558 36.572 1.00 88.81 98 PHE A CA 1
ATOM 796 C C . PHE A 1 98 ? 2.118 -9.400 35.552 1.00 88.81 98 PHE A C 1
ATOM 798 O O . PHE A 1 98 ? 2.977 -8.830 34.883 1.00 88.81 98 PHE A O 1
ATOM 805 N N . PRO A 1 99 ? 1.864 -10.716 35.381 1.00 88.19 99 PRO A N 1
ATOM 806 C CA . PRO A 1 99 ? 2.512 -11.498 34.327 1.00 88.19 99 PRO A CA 1
ATOM 807 C C . PRO A 1 99 ? 2.200 -11.018 32.906 1.00 88.19 99 PRO A C 1
ATOM 809 O O . PRO A 1 99 ? 3.107 -10.967 32.083 1.00 88.19 99 PRO A O 1
ATOM 812 N N . GLU A 1 100 ? 0.944 -10.665 32.615 1.00 85.44 100 GLU A N 1
ATOM 813 C CA . GLU A 1 100 ? 0.545 -10.180 31.285 1.00 85.44 100 GLU A CA 1
ATOM 814 C C . GLU A 1 100 ? 1.202 -8.831 30.976 1.00 85.44 100 GLU A C 1
ATOM 816 O O . GLU A 1 100 ? 1.741 -8.652 29.885 1.00 85.44 100 GLU A O 1
ATOM 821 N N . LEU A 1 101 ? 1.259 -7.925 31.961 1.00 88.25 101 LEU A N 1
ATOM 822 C CA . LEU A 1 101 ? 2.011 -6.679 31.825 1.00 88.25 101 LEU A CA 1
ATOM 823 C C . LEU A 1 101 ? 3.504 -6.949 31.582 1.00 88.25 101 LEU A C 1
ATOM 825 O O . LEU A 1 101 ? 4.099 -6.323 30.714 1.00 88.25 101 LEU A O 1
ATOM 829 N N . ALA A 1 102 ? 4.116 -7.891 32.305 1.00 89.31 102 ALA A N 1
ATOM 830 C CA . ALA A 1 102 ? 5.529 -8.222 32.117 1.00 89.31 102 ALA A CA 1
ATOM 831 C C . ALA A 1 102 ? 5.822 -8.767 30.708 1.00 89.31 102 ALA A C 1
ATOM 833 O O . ALA A 1 102 ? 6.837 -8.409 30.114 1.00 89.31 102 ALA A O 1
ATOM 834 N N . ILE A 1 103 ? 4.920 -9.583 30.151 1.00 86.00 103 ILE A N 1
ATOM 835 C CA . ILE A 1 103 ? 5.012 -10.068 28.765 1.00 86.00 103 ILE A CA 1
ATOM 836 C C . ILE A 1 103 ? 4.911 -8.898 27.779 1.00 86.00 103 ILE A C 1
ATOM 838 O O . ILE A 1 103 ? 5.768 -8.787 26.902 1.00 86.00 103 ILE A O 1
ATOM 842 N N . LYS A 1 104 ? 3.914 -8.012 27.945 1.00 84.62 104 LYS A N 1
ATOM 843 C CA . LYS A 1 104 ? 3.728 -6.808 27.112 1.00 84.62 104 LYS A CA 1
ATOM 844 C C . LYS A 1 104 ? 4.994 -5.949 27.101 1.00 84.62 104 LYS A C 1
ATOM 846 O O . LYS A 1 104 ? 5.554 -5.687 26.042 1.00 84.62 104 LYS A O 1
ATOM 851 N N . VAL A 1 105 ? 5.500 -5.611 28.286 1.00 86.69 105 VAL A N 1
ATOM 852 C CA . VAL A 1 105 ? 6.679 -4.754 28.457 1.00 86.69 105 VAL A CA 1
ATOM 853 C C . VAL A 1 105 ? 7.919 -5.390 27.841 1.00 86.69 105 VAL A C 1
ATOM 855 O O . VAL A 1 105 ? 8.611 -4.730 27.080 1.00 86.69 105 VAL A O 1
ATOM 858 N N . MET A 1 106 ? 8.207 -6.669 28.108 1.00 86.31 106 MET A N 1
ATOM 859 C CA . MET A 1 106 ? 9.390 -7.322 27.531 1.00 86.31 106 MET A CA 1
ATOM 860 C C . MET A 1 106 ? 9.318 -7.452 26.005 1.00 86.31 106 MET A C 1
ATOM 862 O O . MET A 1 106 ? 10.357 -7.397 25.347 1.00 86.31 106 MET A O 1
ATOM 866 N N . ARG A 1 107 ? 8.115 -7.606 25.439 1.00 81.94 107 ARG A N 1
ATOM 867 C CA . ARG A 1 107 ? 7.908 -7.619 23.987 1.00 81.94 107 ARG A CA 1
ATOM 868 C C . ARG A 1 107 ? 8.175 -6.245 23.369 1.00 81.94 107 ARG A C 1
ATOM 870 O O . ARG A 1 107 ? 8.868 -6.178 22.362 1.00 81.94 107 ARG A O 1
ATOM 877 N N . GLU A 1 108 ? 7.693 -5.168 23.992 1.00 77.88 108 GLU A N 1
ATOM 878 C CA . GLU A 1 108 ? 7.975 -3.787 23.563 1.00 77.88 108 GLU A CA 1
ATOM 879 C C . GLU A 1 108 ? 9.460 -3.423 23.720 1.00 77.88 108 GLU A C 1
ATOM 881 O O . GLU A 1 108 ? 10.040 -2.765 22.858 1.00 77.88 108 GLU A O 1
ATOM 886 N N . PHE A 1 109 ? 10.099 -3.885 24.798 1.00 79.62 109 PHE A N 1
ATOM 887 C CA . PHE A 1 109 ? 11.512 -3.622 25.075 1.00 79.62 109 PHE A CA 1
ATOM 888 C C . PHE A 1 109 ? 12.450 -4.375 24.118 1.00 79.62 109 PHE A C 1
ATOM 890 O O . PHE A 1 109 ? 13.534 -3.883 23.810 1.00 79.62 109 PHE A O 1
ATOM 897 N N . ASN A 1 110 ? 12.043 -5.567 23.660 1.00 79.19 110 ASN A N 1
ATOM 898 C CA . ASN A 1 110 ? 12.693 -6.396 22.635 1.00 79.19 110 ASN A CA 1
ATOM 899 C C . ASN A 1 110 ? 14.224 -6.580 22.795 1.00 79.19 110 ASN A C 1
ATOM 901 O O . ASN A 1 110 ? 14.968 -6.675 21.817 1.00 79.19 110 ASN A O 1
ATOM 905 N N . ARG A 1 111 ? 14.719 -6.625 24.040 1.00 84.31 111 ARG A N 1
ATOM 906 C CA . ARG A 1 111 ? 16.125 -6.892 24.396 1.00 84.31 111 ARG A CA 1
ATOM 907 C C . ARG A 1 111 ? 16.232 -7.478 25.810 1.00 84.31 111 ARG A C 1
ATOM 909 O O . ARG A 1 111 ? 15.303 -7.293 26.597 1.00 84.31 111 ARG A O 1
ATOM 916 N N . PRO A 1 112 ? 17.354 -8.130 26.176 1.00 89.06 112 PRO A N 1
ATOM 917 C CA . PRO A 1 112 ? 17.638 -8.464 27.568 1.00 89.06 112 PRO A CA 1
ATOM 918 C C . PRO A 1 112 ? 17.555 -7.234 28.474 1.00 89.06 112 PRO A C 1
ATOM 920 O O . PRO A 1 112 ? 18.150 -6.194 28.173 1.00 89.06 112 PRO A O 1
ATOM 923 N N . ALA A 1 113 ? 16.827 -7.366 29.579 1.00 89.62 113 ALA A N 1
ATOM 924 C CA . ALA A 1 113 ? 16.635 -6.287 30.538 1.00 89.62 113 ALA A CA 1
ATOM 925 C C . ALA A 1 113 ? 16.564 -6.812 31.970 1.00 89.62 113 ALA A C 1
ATOM 927 O O . ALA A 1 113 ? 16.127 -7.936 32.233 1.00 89.62 113 ALA A O 1
ATOM 928 N N . THR A 1 114 ? 17.012 -5.984 32.901 1.00 93.31 114 THR A N 1
ATOM 929 C CA . THR A 1 114 ? 16.816 -6.188 34.335 1.00 93.31 114 THR A CA 1
ATOM 930 C C . THR A 1 114 ? 15.359 -5.923 34.716 1.00 93.31 114 THR A C 1
ATOM 932 O O . THR A 1 114 ? 14.635 -5.208 34.025 1.00 93.31 114 THR A O 1
ATOM 935 N N . VAL A 1 115 ? 14.908 -6.488 35.836 1.00 92.06 115 VAL A N 1
ATOM 936 C CA . VAL A 1 115 ? 13.544 -6.228 36.331 1.00 92.06 115 VAL A CA 1
ATOM 937 C C . VAL A 1 115 ? 13.322 -4.754 36.693 1.00 92.06 115 VAL A C 1
ATOM 939 O O . VAL A 1 115 ? 12.214 -4.256 36.509 1.00 92.06 115 VAL A O 1
ATOM 942 N N . ASP A 1 116 ? 14.376 -4.057 37.126 1.00 91.00 116 ASP A N 1
ATOM 943 C CA . ASP A 1 116 ? 14.324 -2.634 37.466 1.00 91.00 116 ASP A CA 1
ATOM 944 C C . ASP A 1 116 ? 14.165 -1.768 36.210 1.00 91.00 116 ASP A C 1
ATOM 946 O O . ASP A 1 116 ? 13.297 -0.900 36.190 1.00 91.00 116 ASP A O 1
ATOM 950 N N . GLU A 1 117 ? 14.914 -2.051 35.132 1.00 92.31 117 GLU A N 1
ATOM 951 C CA . GLU A 1 117 ? 14.728 -1.383 33.829 1.00 92.31 117 GLU A CA 1
ATOM 952 C C . GLU A 1 117 ? 13.298 -1.572 33.300 1.00 92.31 117 GLU A C 1
ATOM 954 O O . GLU A 1 117 ? 12.687 -0.635 32.790 1.00 92.31 117 GLU A O 1
ATOM 959 N N . LEU A 1 118 ? 12.739 -2.780 33.436 1.00 92.12 118 LEU A N 1
ATOM 960 C CA . LEU A 1 118 ? 11.380 -3.075 32.976 1.00 92.12 118 LEU A CA 1
ATOM 961 C C . LEU A 1 118 ? 10.326 -2.336 33.805 1.00 92.12 118 LEU A C 1
ATOM 963 O O . LEU A 1 118 ? 9.352 -1.833 33.248 1.00 92.12 118 LEU A O 1
ATOM 967 N N . TRP A 1 119 ? 10.506 -2.247 35.124 1.00 93.56 119 TRP A N 1
ATOM 968 C CA . TRP A 1 119 ? 9.587 -1.491 35.972 1.00 93.56 119 TRP A CA 1
ATOM 969 C C . TRP A 1 119 ? 9.701 0.020 35.743 1.00 93.56 119 TRP A C 1
ATOM 971 O O . TRP A 1 119 ? 8.677 0.698 35.656 1.00 93.56 119 TRP A O 1
ATOM 981 N N . GLN A 1 120 ? 10.915 0.545 35.561 1.00 91.75 120 GLN A N 1
ATOM 982 C CA . GLN A 1 120 ? 11.118 1.937 35.155 1.00 91.75 120 GLN A CA 1
ATOM 983 C C . GLN A 1 120 ? 10.382 2.236 33.848 1.00 91.75 120 GLN A C 1
ATOM 985 O O . GLN A 1 120 ? 9.633 3.206 33.784 1.00 91.75 120 GLN A O 1
ATOM 990 N N . TYR A 1 121 ? 10.482 1.353 32.851 1.00 87.94 121 TYR A N 1
ATOM 991 C CA . TYR A 1 121 ? 9.749 1.507 31.595 1.00 87.94 121 TYR A CA 1
ATOM 992 C C . TYR A 1 121 ? 8.226 1.519 31.788 1.00 87.94 121 TYR A C 1
ATOM 994 O O . TYR A 1 121 ? 7.534 2.357 31.211 1.00 87.94 121 TYR A O 1
ATOM 1002 N N . VAL A 1 122 ? 7.689 0.638 32.643 1.00 89.50 122 VAL A N 1
ATOM 1003 C CA . VAL A 1 122 ? 6.261 0.644 33.019 1.00 89.50 122 VAL A CA 1
ATOM 1004 C C . VAL A 1 122 ? 5.845 1.997 33.593 1.00 89.50 122 VAL A C 1
ATOM 1006 O O . VAL A 1 122 ? 4.755 2.482 33.285 1.00 89.50 122 VAL A O 1
ATOM 1009 N N . GLN A 1 123 ? 6.687 2.606 34.428 1.00 88.56 123 GLN A N 1
ATOM 1010 C CA . GLN A 1 123 ? 6.412 3.909 35.027 1.00 88.56 123 GLN A CA 1
ATOM 1011 C C . GLN A 1 123 ? 6.493 5.039 33.997 1.00 88.56 123 GLN A C 1
ATOM 1013 O O . GLN A 1 123 ? 5.558 5.835 33.907 1.00 88.56 123 GLN A O 1
ATOM 1018 N N . GLU A 1 124 ? 7.562 5.080 33.199 1.00 85.00 124 GLU A N 1
ATOM 1019 C CA . GLU A 1 124 ? 7.792 6.091 32.159 1.00 85.00 124 GLU A CA 1
ATOM 1020 C C . GLU A 1 124 ? 6.668 6.117 31.120 1.00 85.00 124 GLU A C 1
ATOM 1022 O O . GLU A 1 124 ? 6.177 7.183 30.753 1.00 85.00 124 GLU A O 1
ATOM 1027 N N . LYS A 1 125 ? 6.226 4.938 30.674 1.00 78.69 125 LYS A N 1
ATOM 1028 C CA . LYS A 1 125 ? 5.145 4.774 29.692 1.00 78.69 125 LYS A CA 1
ATOM 1029 C C . LYS A 1 125 ? 3.750 4.740 30.313 1.00 78.69 125 LYS A C 1
ATOM 1031 O O . LYS A 1 125 ? 2.771 4.574 29.595 1.00 78.69 125 LYS A O 1
ATOM 1036 N N . GLN A 1 126 ? 3.652 4.875 31.635 1.00 81.31 126 GLN A N 1
ATOM 1037 C CA . GLN A 1 126 ? 2.404 4.790 32.397 1.00 81.31 126 GLN A CA 1
ATOM 1038 C C . GLN A 1 126 ? 1.596 3.500 32.165 1.00 81.31 126 GLN A C 1
ATOM 1040 O O . GLN A 1 126 ? 0.391 3.468 32.392 1.00 81.31 126 GLN A O 1
ATOM 1045 N N . LEU A 1 127 ? 2.245 2.394 31.791 1.00 83.00 127 LEU A N 1
ATOM 1046 C CA . LEU A 1 127 ? 1.578 1.117 31.487 1.00 83.00 127 LEU A CA 1
ATOM 1047 C C . LEU A 1 127 ? 0.938 0.460 32.721 1.00 83.00 127 LEU A C 1
ATOM 1049 O O . LEU A 1 127 ? 0.167 -0.490 32.610 1.00 83.00 127 LEU A O 1
ATOM 1053 N N . TYR A 1 128 ? 1.241 0.961 33.919 1.00 84.31 128 TYR A N 1
ATOM 1054 C CA . TYR A 1 128 ? 0.631 0.485 35.153 1.00 84.31 128 TYR A CA 1
ATOM 1055 C C . TYR A 1 128 ? -0.870 0.777 35.252 1.00 84.31 128 TYR A C 1
ATOM 1057 O O . TYR A 1 128 ? -1.548 0.116 36.040 1.00 84.31 128 TYR A O 1
ATOM 1065 N N . ILE A 1 129 ? -1.400 1.737 34.485 1.00 79.38 129 ILE A N 1
ATOM 1066 C CA . ILE A 1 129 ? -2.834 2.068 34.498 1.00 79.38 129 ILE A CA 1
ATOM 1067 C C . ILE A 1 129 ? -3.702 0.890 34.031 1.00 79.38 129 ILE A C 1
ATOM 1069 O O . ILE A 1 129 ? -4.828 0.710 34.514 1.00 79.38 129 ILE A O 1
ATOM 1073 N N . ASP A 1 130 ? -3.123 0.042 33.177 1.00 78.12 130 ASP A N 1
ATOM 1074 C CA . ASP A 1 130 ? -3.748 -1.155 32.627 1.00 78.12 130 ASP A CA 1
ATOM 1075 C C . ASP A 1 130 ? -3.847 -2.287 33.669 1.00 78.12 130 ASP A C 1
ATOM 1077 O O . ASP A 1 130 ? -4.593 -3.238 33.457 1.00 78.12 130 ASP A O 1
ATOM 1081 N N . LEU A 1 131 ? -3.139 -2.219 34.810 1.00 83.69 131 LEU A N 1
ATOM 1082 C CA . LEU A 1 131 ? -3.128 -3.291 35.817 1.00 83.69 131 LEU A CA 1
ATOM 1083 C C . LEU A 1 131 ? -4.428 -3.373 36.619 1.00 83.69 131 LEU A C 1
ATOM 1085 O O . LEU A 1 131 ? -4.926 -2.376 37.140 1.00 83.69 131 LEU A O 1
ATOM 1089 N N . GLU A 1 132 ? -4.90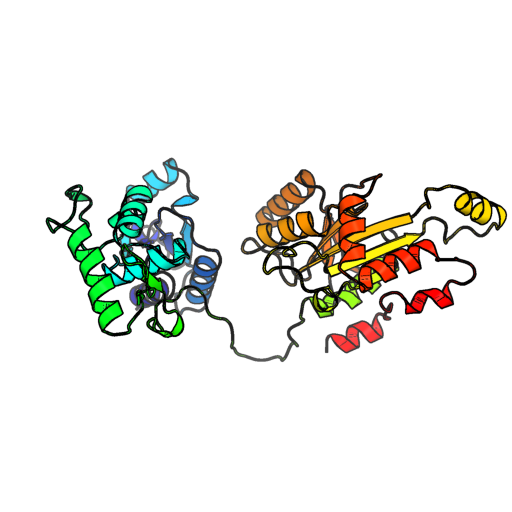1 -4.594 36.878 1.00 84.31 132 GLU A N 1
ATOM 1090 C CA . GLU A 1 132 ? -6.059 -4.864 37.749 1.00 84.31 132 GLU A CA 1
ATOM 1091 C C . GLU A 1 132 ? -5.848 -4.339 39.180 1.00 84.31 132 GLU A C 1
ATOM 1093 O O . GLU A 1 132 ? -6.782 -3.915 39.880 1.00 84.31 132 GLU A O 1
ATOM 1098 N N . ALA A 1 133 ? -4.585 -4.342 39.602 1.00 83.94 133 ALA A N 1
ATOM 1099 C CA . ALA A 1 133 ? -4.141 -3.813 40.876 1.00 83.94 133 ALA A CA 1
ATOM 1100 C C . ALA A 1 133 ? -4.150 -2.276 40.932 1.00 83.94 133 ALA A C 1
ATOM 1102 O O . ALA A 1 133 ? -4.057 -1.744 42.033 1.00 83.94 133 ALA A O 1
ATOM 1103 N N . TYR A 1 134 ? -4.260 -1.562 39.808 1.00 82.19 134 TYR A N 1
ATOM 1104 C CA . TYR A 1 134 ? -4.323 -0.101 39.770 1.00 82.19 134 TYR A CA 1
ATOM 1105 C C . TYR A 1 134 ? -5.772 0.400 39.873 1.00 82.19 134 TYR A C 1
ATOM 1107 O O . TYR A 1 134 ? -6.661 -0.046 39.138 1.00 82.19 134 TYR A O 1
ATOM 1115 N N . ASP A 1 135 ? -6.015 1.335 40.790 1.00 76.25 135 ASP A N 1
ATOM 1116 C CA . ASP A 1 135 ? -7.308 1.972 41.033 1.00 76.25 135 ASP A CA 1
ATOM 1117 C C . ASP A 1 135 ? -7.216 3.470 40.709 1.00 76.25 135 ASP A C 1
ATOM 1119 O O . ASP A 1 135 ? -6.677 4.268 41.479 1.00 76.25 135 ASP A O 1
ATOM 1123 N N . ALA A 1 136 ? -7.771 3.846 39.554 1.00 70.69 136 ALA A N 1
ATOM 1124 C CA . ALA A 1 136 ? -7.771 5.223 39.071 1.00 70.69 136 ALA A CA 1
ATOM 1125 C C . ALA A 1 136 ? -8.535 6.172 40.010 1.00 70.69 136 ALA A C 1
ATOM 1127 O O . ALA A 1 136 ? -8.124 7.314 40.183 1.00 70.69 136 ALA A O 1
ATOM 1128 N N . ASN A 1 137 ? -9.583 5.691 40.692 1.00 68.81 137 ASN A N 1
ATOM 1129 C CA . ASN A 1 137 ? -10.371 6.514 41.616 1.00 68.81 137 ASN A CA 1
ATOM 1130 C C . ASN A 1 137 ? -9.592 6.855 42.892 1.00 68.81 137 ASN A C 1
ATOM 1132 O O . ASN A 1 137 ? -9.884 7.845 43.557 1.00 68.81 137 ASN A O 1
ATOM 1136 N N . ARG A 1 138 ? -8.602 6.030 43.245 1.00 74.19 138 ARG A N 1
ATOM 1137 C CA . ARG A 1 138 ? -7.695 6.267 44.376 1.00 74.19 138 ARG A CA 1
ATOM 1138 C C . ARG A 1 138 ? -6.380 6.921 43.956 1.00 74.19 138 ARG A C 1
ATOM 1140 O O . ARG A 1 138 ? -5.559 7.203 44.823 1.00 74.19 138 ARG A O 1
ATOM 1147 N N . GLY A 1 139 ? -6.160 7.117 42.653 1.00 68.94 139 GLY A N 1
ATOM 1148 C CA . GLY A 1 139 ? -4.896 7.607 42.104 1.00 68.94 139 GLY A CA 1
ATOM 1149 C C . GLY A 1 139 ? -3.703 6.694 42.405 1.00 68.94 139 GLY A C 1
ATOM 1150 O O . GLY A 1 139 ? -2.578 7.177 42.498 1.00 68.94 139 GLY A O 1
ATOM 1151 N N . GLY A 1 140 ? -3.921 5.388 42.609 1.00 79.31 140 GLY A N 1
ATOM 1152 C CA . GLY A 1 140 ? -2.865 4.495 43.086 1.00 79.31 140 GLY A CA 1
ATOM 1153 C C . GLY A 1 140 ? -3.224 3.011 43.077 1.00 79.31 140 GLY A C 1
ATOM 1154 O O . GLY A 1 140 ? -4.315 2.603 42.689 1.00 79.31 140 GLY A O 1
ATOM 1155 N N . PHE A 1 141 ? -2.282 2.170 43.501 1.00 84.06 141 PHE A N 1
ATOM 1156 C CA . PHE A 1 141 ? -2.475 0.721 43.528 1.00 84.06 141 PHE A CA 1
ATOM 1157 C C . PHE A 1 141 ? -3.249 0.267 44.771 1.00 84.06 141 PHE A C 1
ATOM 1159 O O . PHE A 1 141 ? -3.099 0.810 45.863 1.00 84.06 141 PHE A O 1
ATOM 1166 N N . LYS A 1 142 ? -4.034 -0.804 44.624 1.00 79.06 142 LYS A N 1
ATOM 1167 C CA . LYS A 1 142 ? -4.720 -1.499 45.724 1.00 79.06 142 LYS A CA 1
ATOM 1168 C C . LYS A 1 142 ? -3.732 -2.082 46.748 1.00 79.06 142 LYS A C 1
ATOM 1170 O O . LYS A 1 142 ? -4.105 -2.287 47.899 1.00 79.06 142 LYS A O 1
ATOM 1175 N N . GLY A 1 143 ? -2.491 -2.362 46.333 1.00 76.19 143 GLY A N 1
ATOM 1176 C CA . GLY A 1 143 ? -1.398 -2.866 47.171 1.00 76.19 143 GLY A CA 1
ATOM 1177 C C . GLY A 1 143 ? -0.271 -1.845 47.359 1.00 76.19 143 GLY A C 1
ATOM 1178 O O . GLY A 1 143 ? -0.163 -0.887 46.602 1.00 76.19 143 GLY A O 1
ATOM 1179 N N . LYS A 1 144 ? 0.586 -2.061 48.366 1.00 76.38 144 LYS A N 1
ATOM 1180 C CA . LYS A 1 144 ? 1.648 -1.107 48.745 1.00 76.38 144 LYS A CA 1
ATOM 1181 C C . LYS A 1 144 ? 2.896 -1.156 47.852 1.00 76.38 144 LYS A C 1
ATOM 1183 O O . LYS A 1 144 ? 3.580 -0.148 47.751 1.00 76.38 144 LYS A O 1
ATOM 1188 N N . THR A 1 145 ? 3.199 -2.306 47.246 1.00 84.12 145 THR A N 1
ATOM 1189 C CA . THR A 1 145 ? 4.477 -2.568 46.549 1.00 84.12 145 THR A CA 1
ATOM 1190 C C . THR A 1 145 ? 4.263 -3.301 45.208 1.00 84.12 145 THR A C 1
ATOM 1192 O O . THR A 1 145 ? 4.513 -4.510 45.078 1.00 84.12 145 THR A O 1
ATOM 1195 N N . PRO A 1 146 ? 3.697 -2.608 44.202 1.00 86.88 146 PRO A N 1
ATOM 1196 C CA . PRO A 1 146 ? 3.406 -3.182 42.883 1.00 86.88 146 PRO A CA 1
ATOM 1197 C C . PRO A 1 146 ? 4.677 -3.561 42.106 1.00 86.88 146 PRO A C 1
ATOM 1199 O O . PRO A 1 146 ? 4.681 -4.566 41.401 1.00 86.88 146 PRO A O 1
ATOM 1202 N N . ASP A 1 147 ? 5.760 -2.821 42.316 1.00 87.75 147 ASP A N 1
ATOM 1203 C CA . ASP A 1 147 ? 7.114 -3.062 41.817 1.00 87.75 147 ASP A CA 1
ATOM 1204 C C . ASP A 1 147 ? 7.653 -4.418 42.293 1.00 87.75 147 ASP A C 1
ATOM 1206 O O . ASP A 1 147 ? 7.993 -5.282 41.485 1.00 87.75 147 ASP A O 1
ATOM 1210 N N . ILE A 1 148 ? 7.600 -4.677 43.606 1.00 88.62 148 ILE A N 1
ATOM 1211 C CA . ILE A 1 148 ? 8.036 -5.951 44.193 1.00 88.62 148 ILE A CA 1
ATOM 1212 C C . ILE A 1 148 ? 7.211 -7.107 43.622 1.00 88.62 148 ILE A C 1
ATOM 1214 O O . ILE A 1 148 ? 7.743 -8.178 43.324 1.00 88.62 148 ILE A O 1
ATOM 1218 N N . THR A 1 149 ? 5.905 -6.893 43.442 1.00 90.00 149 THR A N 1
ATOM 1219 C CA . THR A 1 149 ? 4.999 -7.913 42.901 1.00 90.00 149 THR A CA 1
ATOM 1220 C C . THR A 1 149 ? 5.321 -8.218 41.437 1.00 90.00 149 THR A C 1
ATOM 1222 O O . THR A 1 149 ? 5.397 -9.391 41.069 1.00 90.00 149 THR A O 1
ATOM 1225 N N . PHE A 1 150 ? 5.551 -7.194 40.612 1.00 92.56 150 PHE A N 1
ATOM 1226 C CA . PHE A 1 150 ? 5.960 -7.332 39.214 1.00 92.56 150 PHE A CA 1
ATOM 1227 C C . PHE A 1 150 ? 7.276 -8.114 39.093 1.00 92.56 150 PHE A C 1
ATOM 1229 O O . PHE A 1 150 ? 7.323 -9.153 38.425 1.00 92.56 150 PHE A O 1
ATOM 1236 N N . CYS A 1 151 ? 8.304 -7.695 39.836 1.00 90.94 151 CYS A N 1
ATOM 1237 C CA . CYS A 1 151 ? 9.611 -8.348 39.864 1.00 90.94 151 CYS A CA 1
ATOM 1238 C C . CYS A 1 151 ? 9.500 -9.817 40.299 1.00 90.94 151 CYS A C 1
ATOM 1240 O O . CYS A 1 151 ? 9.999 -10.718 39.619 1.00 90.94 151 CYS A O 1
ATOM 1242 N N . ALA A 1 152 ? 8.783 -10.095 41.394 1.00 90.50 152 ALA A N 1
ATOM 1243 C CA . ALA A 1 152 ? 8.608 -11.450 41.912 1.00 90.50 152 ALA A CA 1
ATOM 1244 C C . ALA A 1 152 ? 7.949 -12.396 40.894 1.00 90.50 152 ALA A C 1
ATOM 1246 O O . ALA A 1 152 ? 8.288 -13.584 40.846 1.00 90.50 152 ALA A O 1
ATOM 1247 N N . ARG A 1 153 ? 7.030 -11.895 40.054 1.00 92.50 153 ARG A N 1
ATOM 1248 C CA . ARG A 1 153 ? 6.369 -12.707 39.021 1.00 92.50 153 ARG A CA 1
ATOM 1249 C C . ARG A 1 153 ? 7.326 -13.101 37.907 1.00 92.50 153 ARG A C 1
ATOM 1251 O O . ARG A 1 153 ? 7.319 -14.275 37.541 1.00 92.50 153 ARG A O 1
ATOM 1258 N N . ILE A 1 154 ? 8.179 -12.187 37.444 1.00 92.69 154 ILE A N 1
ATOM 1259 C CA . ILE A 1 154 ? 9.202 -12.488 36.431 1.00 92.69 154 ILE A CA 1
ATOM 1260 C C . ILE A 1 154 ? 10.146 -13.585 36.939 1.00 92.69 154 ILE A C 1
ATOM 1262 O O . ILE A 1 154 ? 10.301 -14.609 36.276 1.00 92.69 154 ILE A O 1
ATOM 1266 N N . TYR A 1 155 ? 10.688 -13.439 38.155 1.00 91.56 155 TYR A N 1
ATOM 1267 C CA . TYR A 1 155 ? 11.570 -14.450 38.754 1.00 91.56 155 TYR A CA 1
ATOM 1268 C C . TYR A 1 155 ? 10.884 -15.809 38.929 1.00 91.56 155 TYR A C 1
ATOM 1270 O O . TYR A 1 155 ? 11.465 -16.851 38.618 1.00 91.56 155 TYR A O 1
ATOM 1278 N N . THR A 1 156 ? 9.644 -15.815 39.425 1.00 90.56 156 THR A N 1
ATOM 1279 C CA . THR A 1 156 ? 8.898 -17.058 39.673 1.00 90.56 156 THR A CA 1
ATOM 1280 C C . THR A 1 156 ? 8.629 -17.810 38.371 1.00 90.56 156 THR A C 1
ATOM 1282 O O . THR A 1 156 ? 8.857 -19.016 38.302 1.00 90.56 156 THR A O 1
ATOM 1285 N N . LEU A 1 157 ? 8.174 -17.102 37.336 1.00 90.12 157 LEU A N 1
ATOM 1286 C CA . LEU A 1 157 ? 7.848 -17.687 36.037 1.00 90.12 157 LEU A CA 1
ATOM 1287 C C . LEU A 1 157 ? 9.111 -18.145 35.295 1.00 90.12 157 LEU A C 1
ATOM 1289 O O . LEU A 1 157 ? 9.133 -19.261 34.778 1.00 90.12 157 LEU A O 1
ATOM 1293 N N . ALA A 1 158 ? 10.204 -17.377 35.374 1.00 89.69 158 ALA A N 1
ATOM 1294 C CA . ALA A 1 158 ? 11.503 -17.788 34.843 1.00 89.69 158 ALA A CA 1
ATOM 1295 C C . ALA A 1 158 ? 12.019 -19.083 35.494 1.00 89.69 158 ALA A C 1
ATOM 1297 O O . ALA A 1 158 ? 12.450 -19.999 34.797 1.00 89.69 158 ALA A O 1
ATOM 1298 N N . LYS A 1 159 ? 11.912 -19.212 36.827 1.00 88.38 159 LYS A N 1
ATOM 1299 C CA . LYS A 1 159 ? 12.307 -20.432 37.557 1.00 88.38 159 LYS A CA 1
ATOM 1300 C C . LYS A 1 159 ? 11.466 -21.653 37.166 1.00 88.38 159 LYS A C 1
ATOM 1302 O O . LYS A 1 159 ? 11.955 -22.776 37.216 1.00 88.38 159 LYS A O 1
ATOM 1307 N N . GLN A 1 160 ? 10.212 -21.434 36.779 1.00 86.44 160 GLN A N 1
ATOM 1308 C CA . GLN A 1 160 ? 9.307 -22.471 36.276 1.00 86.44 160 GLN A CA 1
ATOM 1309 C C . GLN A 1 160 ? 9.524 -22.791 34.787 1.00 86.44 160 GLN A C 1
ATOM 1311 O O . GLN A 1 160 ? 8.825 -23.650 34.254 1.00 86.44 160 GLN A O 1
ATOM 1316 N N . GLY A 1 161 ? 10.446 -22.101 34.104 1.00 82.69 161 GLY A N 1
ATOM 1317 C CA . GLY A 1 161 ? 10.659 -22.243 32.663 1.00 82.69 161 GLY A CA 1
ATOM 1318 C C . GLY A 1 161 ? 9.491 -21.722 31.819 1.00 82.69 161 GLY A C 1
ATOM 1319 O O . GLY A 1 161 ? 9.280 -22.202 30.708 1.00 82.69 161 GLY A O 1
ATOM 1320 N N . ARG A 1 162 ? 8.700 -20.778 32.347 1.00 81.94 162 ARG A N 1
ATOM 1321 C CA . ARG A 1 162 ? 7.524 -20.204 31.680 1.00 81.94 162 ARG A CA 1
ATOM 1322 C C . ARG A 1 162 ? 7.750 -18.734 31.359 1.00 81.94 162 ARG A C 1
ATOM 1324 O O . ARG A 1 162 ? 8.093 -17.960 32.247 1.00 81.94 162 ARG A O 1
ATOM 1331 N N . TYR A 1 163 ? 7.472 -18.357 30.115 1.00 85.94 163 TYR A N 1
ATOM 1332 C CA . TYR A 1 163 ? 7.449 -16.996 29.557 1.00 85.94 163 TYR A CA 1
ATOM 1333 C C . TYR A 1 163 ? 8.786 -16.258 29.547 1.00 85.94 163 TYR A C 1
ATOM 1335 O O . TYR A 1 163 ? 9.056 -15.538 28.595 1.00 85.94 163 TYR A O 1
ATOM 1343 N N . PHE A 1 164 ? 9.641 -16.449 30.548 1.00 91.00 164 PHE A N 1
ATOM 1344 C CA . PHE A 1 164 ? 10.883 -15.710 30.722 1.00 91.00 164 PHE A CA 1
ATOM 1345 C C . PHE A 1 164 ? 12.061 -16.658 30.932 1.00 91.00 164 PHE A C 1
ATOM 1347 O O . PHE A 1 164 ? 11.909 -17.758 31.465 1.00 91.00 164 PHE A O 1
ATOM 1354 N N . LYS A 1 165 ? 13.257 -16.210 30.554 1.00 91.50 165 L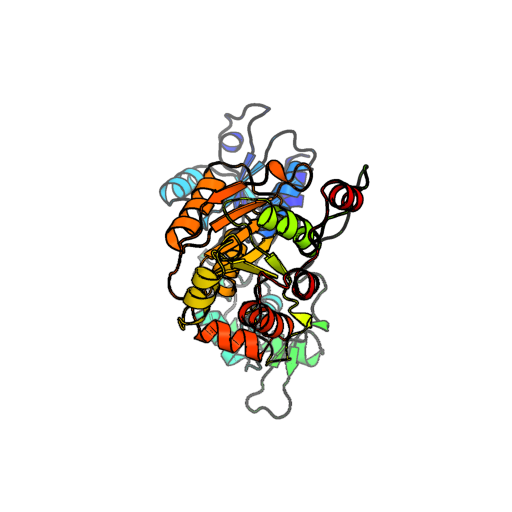YS A N 1
ATOM 1355 C CA . LYS A 1 165 ? 14.516 -16.913 30.808 1.00 91.50 165 LYS A CA 1
ATOM 1356 C C . LYS A 1 165 ? 15.572 -15.940 31.303 1.00 91.50 165 LYS A C 1
ATOM 1358 O O . LYS A 1 165 ? 15.745 -14.874 30.722 1.00 91.50 165 LYS A O 1
ATOM 1363 N N . GLU A 1 166 ? 16.284 -16.331 32.355 1.00 90.94 166 GLU A N 1
ATOM 1364 C CA . GLU A 1 166 ? 17.457 -15.603 32.843 1.00 90.94 166 GLU A CA 1
ATOM 1365 C C . GLU A 1 166 ? 18.610 -15.726 31.831 1.00 90.94 166 GLU A C 1
ATOM 1367 O O . GLU A 1 166 ? 18.913 -16.819 31.339 1.00 90.94 166 GLU A O 1
ATOM 1372 N N . VAL A 1 167 ? 19.249 -14.603 31.511 1.00 85.88 167 VAL A N 1
ATOM 1373 C CA . VAL A 1 167 ? 20.439 -14.559 30.657 1.00 85.88 167 VAL A CA 1
ATOM 1374 C C . VAL A 1 167 ? 21.655 -14.948 31.493 1.00 85.88 167 VAL A C 1
ATOM 1376 O O . VAL A 1 167 ? 21.966 -14.309 32.497 1.00 85.88 167 VAL A O 1
ATOM 1379 N N . GLY A 1 168 ? 22.334 -16.025 31.092 1.00 72.75 168 GLY A N 1
ATOM 1380 C CA . GLY A 1 168 ? 23.485 -16.554 31.824 1.00 72.75 168 GLY A CA 1
ATOM 1381 C C . GLY A 1 168 ? 24.633 -15.544 31.918 1.00 72.75 168 GLY A C 1
ATOM 1382 O O . GLY A 1 168 ? 24.952 -14.877 30.938 1.00 72.75 168 GLY A O 1
ATOM 1383 N N . ASN A 1 169 ? 25.270 -15.481 33.091 1.00 67.19 169 ASN A N 1
ATOM 1384 C CA . ASN A 1 169 ? 26.445 -14.653 33.408 1.00 67.19 169 ASN A CA 1
ATOM 1385 C C . ASN A 1 169 ? 26.238 -13.122 33.409 1.00 67.19 169 ASN A C 1
ATOM 1387 O O . ASN A 1 169 ? 27.223 -12.389 33.472 1.00 67.19 169 ASN A O 1
ATOM 1391 N N . ALA A 1 170 ? 24.998 -12.618 33.394 1.00 65.38 170 ALA A N 1
ATOM 1392 C CA . ALA A 1 170 ? 24.719 -11.191 33.578 1.00 65.38 170 ALA A CA 1
ATOM 1393 C C . ALA A 1 170 ? 24.638 -10.816 35.073 1.00 65.38 170 ALA A C 1
ATOM 1395 O O . ALA A 1 170 ? 23.924 -11.458 35.846 1.00 65.38 170 ALA A O 1
ATOM 1396 N N . SER A 1 171 ? 25.350 -9.760 35.479 1.00 71.38 171 SER A N 1
ATOM 1397 C CA . SER A 1 171 ? 25.233 -9.141 36.806 1.00 71.38 171 SER A CA 1
ATOM 1398 C C . SER A 1 171 ? 25.063 -7.625 36.646 1.00 71.38 171 SER A C 1
ATOM 1400 O O . SER A 1 171 ? 26.010 -6.982 36.190 1.00 71.38 171 SER A O 1
ATOM 1402 N N . PRO A 1 172 ? 23.916 -7.028 37.027 1.00 81.31 172 PRO A N 1
ATOM 1403 C CA . PRO A 1 172 ? 22.712 -7.655 37.594 1.00 81.31 172 PRO A CA 1
ATOM 1404 C C . PRO A 1 172 ? 21.988 -8.602 36.619 1.00 81.31 172 PRO A C 1
ATOM 1406 O O . PRO A 1 172 ? 22.209 -8.567 35.409 1.00 81.31 172 PRO A O 1
ATOM 1409 N N . LYS A 1 173 ? 21.121 -9.468 37.164 1.00 88.19 173 LYS A N 1
ATOM 1410 C CA . LYS A 1 173 ? 20.386 -10.484 36.395 1.00 88.19 173 LYS A CA 1
ATOM 1411 C C . LYS A 1 173 ? 19.478 -9.847 35.345 1.00 88.19 173 LYS A C 1
ATOM 1413 O O . LYS A 1 173 ? 18.669 -8.976 35.666 1.00 88.19 173 LYS A O 1
ATOM 1418 N N . GLN A 1 174 ? 19.566 -10.349 34.119 1.00 90.38 174 GLN A N 1
ATOM 1419 C CA . GLN A 1 174 ? 18.729 -9.930 32.997 1.00 90.38 174 GLN A CA 1
ATOM 1420 C C . GLN A 1 174 ? 17.823 -11.068 32.532 1.00 90.38 174 GLN A C 1
ATOM 1422 O O . GLN A 1 174 ? 18.157 -12.246 32.674 1.00 90.38 174 GLN A O 1
ATOM 1427 N N . PHE A 1 175 ? 16.687 -10.706 31.946 1.00 90.44 175 PHE A N 1
ATOM 1428 C CA . PHE A 1 175 ? 15.665 -11.629 31.470 1.00 90.44 175 PHE A CA 1
ATOM 1429 C C . PHE A 1 175 ? 15.333 -11.376 30.002 1.00 90.44 175 PHE A C 1
ATOM 1431 O O . PHE A 1 175 ? 15.410 -10.247 29.521 1.00 90.44 175 PHE A O 1
ATOM 1438 N N . VAL A 1 176 ? 14.947 -12.443 29.304 1.00 88.94 176 VAL A N 1
ATOM 1439 C CA . VAL A 1 176 ? 14.414 -12.413 27.934 1.00 88.94 176 VAL A CA 1
ATOM 1440 C C . VAL A 1 176 ? 13.091 -13.164 27.849 1.00 88.94 176 VAL A C 1
ATOM 1442 O O . VAL A 1 176 ? 12.847 -14.088 28.631 1.00 88.94 176 VAL A O 1
ATOM 1445 N N . LEU A 1 177 ? 12.261 -12.792 26.872 1.00 88.75 177 LEU A N 1
ATOM 1446 C CA . LEU A 1 177 ? 10.982 -13.440 26.586 1.00 88.75 177 LEU A CA 1
ATOM 1447 C C . LEU A 1 177 ? 11.185 -14.758 25.814 1.00 88.75 177 LEU A C 1
ATOM 1449 O O . LEU A 1 177 ? 11.962 -14.836 24.865 1.00 88.75 177 LEU A O 1
ATOM 1453 N N . LEU A 1 178 ? 10.465 -15.804 26.213 1.00 83.88 178 LEU A N 1
ATOM 1454 C CA . LEU A 1 178 ? 10.420 -17.109 25.557 1.00 83.88 178 LEU A CA 1
ATOM 1455 C C . LEU A 1 178 ? 9.130 -17.228 24.734 1.00 83.88 178 LEU A C 1
ATOM 1457 O O . LEU A 1 178 ? 8.141 -17.778 25.222 1.00 83.88 178 LEU A O 1
ATOM 1461 N N . GLU A 1 179 ? 9.152 -16.754 23.486 1.00 75.38 179 GLU A N 1
ATOM 1462 C CA . GLU A 1 179 ? 7.969 -16.702 22.599 1.00 75.38 179 GLU A CA 1
ATOM 1463 C C . GLU A 1 179 ? 7.223 -18.046 22.492 1.00 75.38 179 GLU A C 1
ATOM 1465 O O . GLU A 1 179 ? 6.004 -18.110 22.618 1.00 75.38 179 GLU A O 1
ATOM 1470 N N . HIS A 1 180 ? 7.950 -19.160 22.384 1.00 71.06 180 HIS A N 1
ATOM 1471 C CA . HIS A 1 180 ? 7.363 -20.504 22.284 1.00 71.06 180 HIS A CA 1
ATOM 1472 C C . HIS A 1 180 ? 6.644 -20.989 23.558 1.00 71.06 180 HIS A C 1
ATOM 1474 O O . HIS A 1 180 ? 5.958 -22.008 23.521 1.00 71.06 180 HIS A O 1
ATOM 1480 N N . SER A 1 181 ? 6.835 -20.313 24.693 1.00 69.50 181 SER A N 1
ATOM 1481 C CA . SER A 1 181 ? 6.258 -20.700 25.987 1.00 69.50 181 SER A CA 1
ATOM 1482 C C . SER A 1 181 ? 5.029 -19.873 26.373 1.00 69.50 181 SER A C 1
ATOM 1484 O O . SER A 1 181 ? 4.436 -20.133 27.421 1.00 69.50 181 SER A O 1
ATOM 1486 N N . LEU A 1 182 ? 4.655 -18.879 25.559 1.00 68.00 182 LEU A N 1
ATOM 1487 C CA . LEU A 1 182 ? 3.504 -18.016 25.805 1.00 68.00 182 LEU A CA 1
ATOM 1488 C C . LEU A 1 182 ? 2.179 -18.794 25.678 1.00 68.00 182 LEU A C 1
ATOM 1490 O O . LEU A 1 182 ? 2.089 -19.756 24.910 1.00 68.00 182 LEU A O 1
ATOM 1494 N N . PRO A 1 183 ? 1.125 -18.415 26.425 1.00 56.53 183 PRO A N 1
ATOM 1495 C CA . PRO A 1 183 ? -0.201 -18.996 26.251 1.00 56.53 183 PRO A CA 1
ATOM 1496 C C . PRO A 1 183 ? -0.691 -18.762 24.820 1.00 56.53 183 PRO A C 1
ATOM 1498 O O . PRO A 1 183 ? -0.591 -17.647 24.315 1.00 56.53 183 PRO A O 1
ATOM 1501 N N . LYS A 1 184 ? -1.326 -19.772 24.209 1.00 45.53 184 LYS A N 1
ATOM 1502 C CA . LYS A 1 184 ? -1.954 -19.693 22.871 1.00 45.53 184 LYS A CA 1
ATOM 1503 C C . LYS A 1 184 ? -3.108 -18.669 22.752 1.00 45.53 184 LYS A C 1
ATOM 1505 O O . LYS A 1 184 ? -3.759 -18.630 21.723 1.00 45.53 184 LYS A O 1
ATOM 1510 N N . HIS A 1 185 ? -3.359 -17.881 23.800 1.00 40.97 185 HIS A N 1
ATOM 1511 C CA . HIS A 1 185 ? -4.372 -16.822 23.888 1.00 40.97 185 HIS A CA 1
ATOM 1512 C C . HIS A 1 185 ? -3.786 -15.472 24.338 1.00 40.97 185 HIS A C 1
ATOM 1514 O O . HIS A 1 185 ? -4.484 -14.638 24.907 1.00 40.97 185 HIS A O 1
ATOM 1520 N N . ILE A 1 186 ? -2.496 -15.235 24.095 1.00 38.88 186 ILE A N 1
ATOM 1521 C CA . ILE A 1 186 ? -1.994 -13.863 23.975 1.00 38.88 186 ILE A CA 1
ATOM 1522 C C . ILE A 1 186 ? -1.996 -13.553 22.477 1.00 38.88 186 ILE A C 1
ATOM 1524 O O . ILE A 1 186 ? -0.958 -13.623 21.822 1.00 38.88 186 ILE A O 1
ATOM 1528 N N . ASP A 1 187 ? -3.197 -13.313 21.945 1.00 32.09 187 ASP A N 1
ATOM 1529 C CA . ASP A 1 187 ? -3.433 -12.902 20.561 1.00 32.09 187 ASP A CA 1
ATOM 1530 C C . ASP A 1 187 ? -2.863 -11.491 20.358 1.00 32.09 187 ASP A C 1
ATOM 1532 O O . ASP A 1 187 ? -3.514 -10.477 20.587 1.00 32.09 187 ASP A O 1
ATOM 1536 N N . VAL A 1 188 ? -1.593 -11.443 19.965 1.00 34.56 188 VAL A N 1
ATOM 1537 C CA . VAL A 1 188 ? -1.048 -10.366 19.142 1.00 34.56 188 VAL A CA 1
ATOM 1538 C C . VAL A 1 188 ? -0.675 -11.043 17.835 1.00 34.56 188 VAL A C 1
ATOM 1540 O O . VAL A 1 188 ? 0.278 -11.817 17.783 1.00 34.56 188 VAL A O 1
ATOM 1543 N N . GLU A 1 189 ? -1.516 -10.777 16.839 1.00 29.17 189 GLU A N 1
ATOM 1544 C CA . GLU A 1 189 ? -1.422 -11.180 15.437 1.00 29.17 189 GLU A CA 1
ATOM 1545 C C . GLU A 1 189 ? -1.354 -12.683 15.155 1.00 29.17 189 GLU A C 1
ATOM 1547 O O . GLU A 1 189 ? -0.286 -13.288 15.085 1.00 29.17 189 GLU A O 1
ATOM 1552 N N . GLN A 1 190 ? -2.518 -13.256 14.835 1.00 31.28 190 GLN A N 1
ATOM 1553 C CA . GLN A 1 190 ? -2.636 -14.256 13.775 1.00 31.28 190 GLN A CA 1
ATOM 1554 C C . GLN A 1 190 ? -4.103 -14.493 13.411 1.00 31.28 190 GLN A C 1
ATOM 1556 O O . GLN A 1 190 ? -4.849 -15.028 14.228 1.00 31.28 190 GLN A O 1
ATOM 1561 N N . ARG A 1 191 ? -4.477 -14.203 12.156 1.00 28.25 191 ARG A N 1
ATOM 1562 C CA . ARG A 1 191 ? -5.242 -15.104 11.266 1.00 28.25 191 ARG A CA 1
ATOM 1563 C C . ARG A 1 191 ? -5.534 -14.436 9.926 1.00 28.25 191 ARG A C 1
ATOM 1565 O O . ARG A 1 191 ? -5.755 -13.239 9.883 1.00 28.25 191 ARG A O 1
ATOM 1572 N N . LEU A 1 192 ? -5.563 -15.247 8.865 1.00 29.84 192 LEU A N 1
ATOM 1573 C CA . LEU A 1 192 ? -6.739 -15.404 7.999 1.00 29.84 192 LEU A CA 1
ATOM 1574 C C . LEU A 1 192 ? -6.588 -16.662 7.118 1.00 29.84 192 LEU A C 1
ATOM 1576 O O . LEU A 1 192 ? -5.562 -16.847 6.467 1.00 29.84 192 LEU A O 1
ATOM 1580 N N . ASN A 1 193 ? -7.603 -17.534 7.209 1.00 29.23 193 ASN A N 1
ATOM 1581 C CA . ASN A 1 193 ? -8.140 -18.561 6.284 1.00 29.23 193 ASN A CA 1
ATOM 1582 C C . ASN A 1 193 ? -9.113 -19.426 7.135 1.00 29.23 193 ASN A C 1
ATOM 1584 O O . ASN A 1 193 ? -8.743 -19.764 8.258 1.00 29.23 193 ASN A O 1
ATOM 1588 N N . ALA A 1 194 ? -10.337 -19.835 6.760 1.00 32.38 194 ALA A N 1
ATOM 1589 C CA . ALA A 1 194 ? -11.095 -19.942 5.495 1.00 32.38 194 ALA A CA 1
ATOM 1590 C C . ALA A 1 194 ? -12.631 -20.048 5.831 1.00 32.38 194 ALA A C 1
ATOM 1592 O O . ALA A 1 194 ? -12.930 -20.469 6.948 1.00 32.38 194 ALA A O 1
ATOM 1593 N N . SER A 1 195 ? -13.581 -19.467 5.060 1.00 37.28 195 SER A N 1
ATOM 1594 C CA . SER A 1 195 ? -14.416 -19.992 3.920 1.00 37.28 195 SER A CA 1
ATOM 1595 C C . SER A 1 195 ? -15.806 -20.568 4.350 1.00 37.28 195 SER A C 1
ATOM 1597 O O . SER A 1 195 ? -15.922 -20.989 5.493 1.00 37.28 195 SER A O 1
ATOM 1599 N N . ASP A 1 196 ? -16.950 -20.563 3.620 1.00 31.59 196 ASP A N 1
ATOM 1600 C CA . ASP A 1 196 ? -17.325 -20.673 2.180 1.00 31.59 196 ASP A CA 1
ATOM 1601 C C . ASP A 1 196 ? -18.824 -20.270 1.935 1.00 31.59 196 ASP A C 1
ATOM 1603 O O . ASP A 1 196 ? -19.635 -20.394 2.849 1.00 31.59 196 ASP A O 1
ATOM 1607 N N . THR A 1 197 ? -19.315 -19.857 0.742 1.00 28.50 197 THR A N 1
ATOM 1608 C CA . THR A 1 197 ? -19.679 -20.792 -0.362 1.00 28.50 197 THR A CA 1
ATOM 1609 C C . THR A 1 197 ? -19.927 -20.183 -1.773 1.00 28.50 197 THR A C 1
ATOM 1611 O O . THR A 1 197 ? -20.690 -19.241 -1.962 1.00 28.50 197 THR A O 1
ATOM 1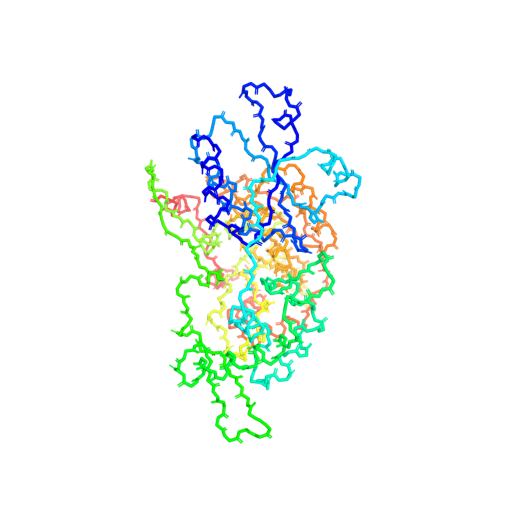614 N N . THR A 1 198 ? -19.367 -20.887 -2.778 1.00 29.48 198 THR A N 1
ATOM 1615 C CA . THR A 1 198 ? -19.836 -21.166 -4.169 1.00 29.48 198 THR A CA 1
ATOM 1616 C C . THR A 1 198 ? -19.860 -20.090 -5.272 1.00 29.48 198 THR A C 1
ATOM 1618 O O . THR A 1 198 ? -20.905 -19.717 -5.790 1.00 29.48 198 THR A O 1
ATOM 1621 N N . GLN A 1 199 ? -18.678 -19.764 -5.793 1.00 27.09 199 GLN A N 1
ATOM 1622 C CA . GLN A 1 199 ? -18.201 -20.157 -7.137 1.00 27.09 199 GLN A CA 1
ATOM 1623 C C . GLN A 1 199 ? -16.684 -19.944 -7.106 1.00 27.09 199 GLN A C 1
ATOM 1625 O O . GLN A 1 199 ? -16.234 -18.885 -6.680 1.00 27.09 199 GLN A O 1
ATOM 1630 N N . ALA A 1 200 ? -15.890 -20.955 -7.464 1.00 34.09 200 ALA A N 1
ATOM 1631 C CA . ALA A 1 200 ? -14.436 -20.930 -7.315 1.00 34.09 200 ALA A CA 1
ATOM 1632 C C . ALA A 1 200 ? -13.785 -19.867 -8.226 1.00 34.09 200 ALA A C 1
ATOM 1634 O O . ALA A 1 200 ? -13.293 -20.175 -9.306 1.00 34.09 200 ALA A O 1
ATOM 1635 N N . LYS A 1 201 ? -13.776 -18.602 -7.790 1.00 38.94 201 LYS A N 1
ATOM 1636 C CA . LYS A 1 201 ? -12.910 -17.556 -8.335 1.00 38.94 201 LYS A CA 1
ATOM 1637 C C . LYS A 1 201 ? -11.531 -17.740 -7.718 1.00 38.94 201 LYS A C 1
ATOM 1639 O O . LYS A 1 201 ? -11.334 -17.541 -6.522 1.00 38.94 201 LYS A O 1
ATOM 1644 N N . LYS A 1 202 ? -10.581 -18.147 -8.551 1.00 48.16 202 LYS A N 1
ATOM 1645 C CA . LYS A 1 202 ? -9.152 -18.218 -8.244 1.00 48.16 202 LYS A CA 1
ATOM 1646 C C . LYS A 1 202 ? -8.716 -16.897 -7.595 1.00 48.16 202 LYS A C 1
ATOM 1648 O O . LYS A 1 202 ? -8.845 -15.836 -8.199 1.00 48.16 202 LYS A O 1
ATOM 1653 N N . GLN A 1 203 ? -8.252 -16.940 -6.347 1.00 59.19 203 GLN A N 1
ATOM 1654 C CA . GLN A 1 203 ? -7.810 -15.743 -5.630 1.00 59.19 203 GLN A CA 1
ATOM 1655 C C . GLN A 1 203 ? -6.526 -15.212 -6.288 1.00 59.19 203 GLN A C 1
ATOM 1657 O O . GLN A 1 203 ? -5.461 -15.820 -6.177 1.00 59.19 203 GLN A O 1
ATOM 1662 N N . ILE A 1 204 ? -6.634 -14.100 -7.014 1.00 69.06 204 ILE A N 1
ATOM 1663 C CA . ILE A 1 204 ? -5.523 -13.499 -7.762 1.00 69.06 204 ILE A CA 1
ATOM 1664 C C . ILE A 1 204 ? -4.525 -12.894 -6.769 1.00 69.06 204 ILE A C 1
ATOM 1666 O O . ILE A 1 204 ? -4.888 -12.081 -5.918 1.00 69.06 204 ILE A O 1
ATOM 1670 N N . LYS A 1 205 ? -3.264 -13.328 -6.852 1.00 81.38 205 LYS A N 1
ATOM 1671 C CA . LYS A 1 205 ? -2.150 -12.780 -6.063 1.00 81.38 205 LYS A CA 1
ATOM 1672 C C . LYS A 1 205 ? -1.630 -11.502 -6.720 1.00 81.38 205 LYS A C 1
ATOM 1674 O O . LYS A 1 205 ? -1.725 -11.368 -7.932 1.00 81.38 205 LYS A O 1
ATOM 1679 N N . GLU A 1 206 ? -0.999 -10.612 -5.957 1.00 80.12 206 GLU A N 1
ATOM 1680 C CA . GLU A 1 206 ? -0.435 -9.353 -6.485 1.00 80.12 206 GLU A CA 1
ATOM 1681 C C . GLU A 1 206 ? 0.520 -9.584 -7.665 1.00 80.12 206 GLU A C 1
ATOM 1683 O O . GLU A 1 206 ? 0.417 -8.906 -8.682 1.00 80.12 206 GLU A O 1
ATOM 1688 N N . ARG A 1 207 ? 1.346 -10.637 -7.606 1.00 87.44 207 ARG A N 1
ATOM 1689 C CA . ARG A 1 207 ? 2.242 -11.034 -8.707 1.00 87.44 207 ARG A CA 1
ATOM 1690 C C . ARG A 1 207 ? 1.510 -11.314 -10.025 1.00 87.44 207 ARG A C 1
ATOM 1692 O O . ARG A 1 207 ? 2.048 -11.059 -11.096 1.00 87.44 207 ARG A O 1
ATOM 1699 N N . GLU A 1 208 ? 0.284 -11.827 -9.968 1.00 88.31 208 GLU A N 1
ATOM 1700 C CA . GLU A 1 208 ? -0.509 -12.112 -11.168 1.00 88.31 208 GLU A CA 1
ATOM 1701 C C . GLU A 1 208 ? -0.973 -10.831 -11.870 1.00 88.31 208 GLU A C 1
ATOM 1703 O O . GLU A 1 208 ? -1.303 -10.891 -13.051 1.00 88.31 208 GLU A O 1
ATOM 1708 N N . LEU A 1 209 ? -0.972 -9.678 -11.189 1.00 92.56 209 LEU A N 1
ATOM 1709 C CA . LEU A 1 209 ? -1.328 -8.386 -11.782 1.00 92.56 209 LEU A CA 1
ATOM 1710 C C . LEU A 1 209 ? -0.271 -7.886 -12.774 1.00 92.56 209 LEU A C 1
ATOM 1712 O O . LEU A 1 209 ? -0.591 -7.082 -13.647 1.00 92.56 209 LEU A O 1
ATOM 1716 N N . HIS A 1 210 ? 0.964 -8.388 -12.684 1.00 95.50 210 HIS A N 1
ATOM 1717 C CA . HIS A 1 210 ? 2.097 -7.882 -13.458 1.00 95.50 210 HIS A CA 1
ATOM 1718 C C . HIS A 1 210 ? 1.839 -7.977 -14.964 1.00 95.50 210 HIS A C 1
ATOM 1720 O O . HIS A 1 210 ? 1.956 -6.986 -15.672 1.00 95.50 210 HIS A O 1
ATOM 1726 N N . LYS A 1 211 ? 1.365 -9.134 -15.444 1.00 94.69 211 LYS A N 1
ATOM 1727 C CA . LYS A 1 211 ? 1.041 -9.359 -16.866 1.00 94.69 211 LYS A CA 1
ATOM 1728 C C . LYS A 1 211 ? -0.067 -8.437 -17.395 1.00 94.69 211 LYS A C 1
ATOM 1730 O O . LYS A 1 211 ? -0.029 -8.038 -18.557 1.00 94.69 211 LYS A O 1
ATOM 1735 N N . PHE A 1 212 ? -1.035 -8.080 -16.547 1.00 95.06 212 PHE A N 1
ATOM 1736 C CA . PHE A 1 212 ? -2.102 -7.141 -16.900 1.00 95.06 212 PHE A CA 1
ATOM 1737 C C . PHE A 1 212 ? -1.560 -5.715 -16.974 1.00 95.06 212 PHE A C 1
ATOM 1739 O O . PHE A 1 212 ? -1.841 -5.001 -17.936 1.00 95.06 212 PHE A O 1
ATOM 1746 N N . LEU A 1 213 ? -0.723 -5.327 -16.006 1.00 97.00 213 LEU A N 1
ATOM 1747 C CA . LEU A 1 213 ? -0.057 -4.032 -16.027 1.00 97.00 213 LEU A CA 1
ATOM 1748 C C . LEU A 1 213 ? 0.871 -3.901 -17.244 1.00 97.00 213 LEU A C 1
ATOM 1750 O O . LEU A 1 213 ? 0.810 -2.885 -17.924 1.00 97.00 213 LEU A O 1
ATOM 1754 N N . SER A 1 214 ? 1.657 -4.929 -17.583 1.00 97.25 214 SER A N 1
ATOM 1755 C CA . SER A 1 214 ? 2.512 -4.950 -18.781 1.00 97.25 214 SER A CA 1
ATOM 1756 C C . SER A 1 214 ? 1.720 -4.690 -20.061 1.00 97.25 214 SER A C 1
ATOM 1758 O O . SER A 1 214 ? 2.106 -3.848 -20.870 1.00 97.25 214 SER A O 1
ATOM 1760 N N . HIS A 1 215 ? 0.583 -5.372 -20.230 1.00 95.75 215 HIS A N 1
ATOM 1761 C CA . HIS A 1 215 ? -0.307 -5.148 -21.366 1.00 95.75 215 HIS A CA 1
ATOM 1762 C C . HIS A 1 215 ? -0.843 -3.711 -21.391 1.00 95.75 215 HIS A C 1
ATOM 1764 O O . HIS A 1 215 ? -0.761 -3.034 -22.418 1.00 95.75 215 HIS A O 1
ATOM 1770 N N . TYR A 1 216 ? -1.357 -3.231 -20.255 1.00 95.94 216 TYR A N 1
ATOM 1771 C CA . TYR A 1 216 ? -1.895 -1.879 -20.135 1.00 95.94 216 TYR A CA 1
ATOM 1772 C C . TYR A 1 216 ? -0.841 -0.811 -20.463 1.00 95.94 216 TYR A C 1
ATOM 1774 O O . TYR A 1 216 ? -1.108 0.077 -21.269 1.00 95.94 216 TYR A O 1
ATOM 1782 N N . LEU A 1 217 ? 0.367 -0.910 -19.901 1.00 96.88 217 LEU A N 1
ATOM 1783 C CA . LEU A 1 217 ? 1.451 0.056 -20.116 1.00 96.88 217 LEU A CA 1
ATOM 1784 C C . LEU A 1 217 ? 1.929 0.095 -21.570 1.00 96.88 217 LEU A C 1
ATOM 1786 O O . LEU A 1 217 ? 2.241 1.172 -22.079 1.00 96.88 217 LEU A O 1
ATOM 1790 N N . TYR A 1 218 ? 1.966 -1.053 -22.244 1.00 95.69 218 TYR A N 1
ATOM 1791 C CA . TYR A 1 218 ? 2.386 -1.125 -23.639 1.00 95.69 218 TYR A CA 1
ATOM 1792 C C . TYR A 1 218 ? 1.362 -0.488 -24.588 1.00 95.69 218 TYR A C 1
ATOM 1794 O O . TYR A 1 218 ? 1.724 0.280 -25.480 1.00 95.69 218 TYR A O 1
ATOM 1802 N N . HIS A 1 219 ? 0.072 -0.784 -24.397 1.00 92.81 219 HIS A N 1
ATOM 1803 C CA . HIS A 1 219 ? -0.990 -0.323 -25.297 1.00 92.81 219 HIS A CA 1
ATOM 1804 C C . HIS A 1 219 ? -1.514 1.083 -24.973 1.00 92.81 219 HIS A C 1
ATOM 1806 O O . HIS A 1 219 ? -2.048 1.764 -25.855 1.00 92.81 219 HIS A O 1
ATOM 1812 N N . ASN A 1 220 ? -1.369 1.549 -23.732 1.00 91.81 220 ASN A N 1
ATOM 1813 C CA . ASN A 1 220 ? -1.802 2.883 -23.343 1.00 91.81 220 ASN A CA 1
ATOM 1814 C C . ASN A 1 220 ? -0.840 3.947 -23.891 1.00 91.81 220 ASN A C 1
ATOM 1816 O O . ASN A 1 220 ? 0.327 3.993 -23.517 1.00 91.81 220 ASN A O 1
ATOM 1820 N N . LYS A 1 221 ? -1.347 4.861 -24.727 1.00 87.00 221 LYS A N 1
ATOM 1821 C CA . LYS A 1 221 ? -0.543 5.904 -25.391 1.00 87.00 221 LYS A CA 1
ATOM 1822 C C . LYS A 1 221 ? 0.174 6.868 -24.439 1.00 87.00 221 LYS A C 1
ATOM 1824 O O . LYS A 1 221 ? 1.154 7.473 -24.853 1.00 87.00 221 LYS A O 1
ATOM 1829 N N . ALA A 1 222 ? -0.319 7.049 -23.213 1.00 86.38 222 ALA A N 1
ATOM 1830 C CA . ALA A 1 222 ? 0.332 7.908 -22.223 1.00 86.38 222 ALA A CA 1
ATOM 1831 C C . ALA A 1 222 ? 1.602 7.266 -21.640 1.00 86.38 222 ALA A C 1
ATOM 1833 O O . ALA A 1 222 ? 2.481 7.983 -21.163 1.00 86.38 222 ALA A O 1
ATOM 1834 N N . PHE A 1 223 ? 1.691 5.934 -21.689 1.00 94.19 223 PHE A N 1
ATOM 1835 C CA . PHE A 1 223 ? 2.846 5.173 -21.226 1.00 94.19 223 PHE A CA 1
ATOM 1836 C C . PHE A 1 223 ? 3.680 4.676 -22.405 1.00 94.19 223 PHE A C 1
ATOM 1838 O O . PHE A 1 223 ? 4.850 5.027 -22.494 1.00 94.19 223 PHE A O 1
ATOM 1845 N N . GLY A 1 224 ? 3.095 3.879 -23.308 1.00 94.12 224 GLY A N 1
ATOM 1846 C CA . GLY A 1 224 ? 3.785 3.280 -24.454 1.00 94.12 224 GLY A CA 1
ATOM 1847 C C . GLY A 1 224 ? 5.082 2.587 -24.039 1.00 94.12 224 GLY A C 1
ATOM 1848 O O . GLY A 1 224 ? 6.117 2.801 -24.673 1.00 94.12 224 GLY A O 1
ATOM 1849 N N . ALA A 1 225 ? 5.050 1.874 -22.912 1.00 96.75 225 ALA A N 1
ATOM 1850 C CA . ALA A 1 225 ? 6.242 1.487 -22.169 1.00 96.75 225 ALA A CA 1
ATOM 1851 C C . ALA A 1 225 ? 6.432 -0.033 -22.113 1.00 96.75 225 ALA A C 1
ATOM 1853 O O . ALA A 1 225 ? 5.469 -0.796 -22.040 1.00 96.75 225 ALA A O 1
ATOM 1854 N N . TYR A 1 226 ? 7.694 -0.460 -22.090 1.00 97.44 226 TYR A N 1
ATOM 1855 C CA . TYR A 1 226 ? 8.093 -1.848 -21.864 1.00 97.44 226 TYR A CA 1
ATOM 1856 C C . TYR A 1 226 ? 8.391 -2.039 -20.384 1.00 97.44 226 TYR A C 1
ATOM 1858 O O . TYR A 1 226 ? 9.239 -1.335 -19.832 1.00 97.44 226 TYR A O 1
ATOM 1866 N N . SER A 1 227 ? 7.686 -2.964 -19.736 1.00 97.81 227 SER A N 1
ATOM 1867 C CA . SER A 1 227 ? 7.861 -3.236 -18.312 1.00 97.81 227 SER A CA 1
ATOM 1868 C C . SER A 1 227 ? 8.831 -4.380 -18.052 1.00 97.81 227 SER A C 1
ATOM 1870 O O . SER A 1 227 ? 8.999 -5.270 -18.883 1.00 97.81 227 SER A O 1
ATOM 1872 N N . ARG A 1 228 ? 9.404 -4.396 -16.855 1.00 97.38 228 ARG A N 1
ATOM 1873 C CA . ARG A 1 228 ? 10.127 -5.528 -16.296 1.00 97.38 228 ARG A CA 1
ATOM 1874 C C . ARG A 1 228 ? 9.764 -5.699 -14.831 1.00 97.38 228 ARG A C 1
ATOM 1876 O O . ARG A 1 228 ? 9.772 -4.741 -14.054 1.00 97.38 228 ARG A O 1
ATOM 1883 N N . THR A 1 229 ? 9.468 -6.933 -14.460 1.00 96.50 229 THR A N 1
ATOM 1884 C CA . THR A 1 229 ? 9.199 -7.315 -13.084 1.00 96.50 229 THR A CA 1
ATOM 1885 C C . THR A 1 229 ? 10.502 -7.400 -12.300 1.00 96.50 229 THR A C 1
ATOM 1887 O O . THR A 1 229 ? 11.474 -7.993 -12.764 1.00 96.50 229 THR A O 1
ATOM 1890 N N . ILE A 1 230 ? 10.513 -6.832 -11.095 1.00 94.12 230 ILE A N 1
ATOM 1891 C CA . ILE A 1 230 ? 11.661 -6.875 -10.190 1.00 94.12 230 ILE A CA 1
ATOM 1892 C C . ILE A 1 230 ? 11.360 -7.891 -9.085 1.00 94.12 230 ILE A C 1
ATOM 1894 O O . ILE A 1 230 ? 10.378 -7.774 -8.344 1.00 94.12 230 ILE A O 1
ATOM 1898 N N . PHE A 1 231 ? 12.171 -8.946 -8.985 1.00 86.25 231 PHE A N 1
ATOM 1899 C CA . PHE A 1 231 ? 11.983 -9.972 -7.965 1.00 86.25 231 PHE A CA 1
ATOM 1900 C C . PHE A 1 231 ? 12.879 -9.678 -6.764 1.00 86.25 231 PHE A C 1
ATOM 1902 O O . PHE A 1 231 ? 14.100 -9.793 -6.837 1.00 86.25 231 PHE A O 1
ATOM 1909 N N . HIS A 1 232 ? 12.270 -9.349 -5.620 1.00 75.19 232 HIS A N 1
ATOM 1910 C CA . HIS A 1 232 ? 13.005 -9.151 -4.365 1.00 75.19 232 HIS A CA 1
ATOM 1911 C C . HIS A 1 232 ? 13.832 -10.386 -3.961 1.00 75.19 232 HIS A C 1
ATOM 1913 O O . HIS A 1 232 ? 14.901 -10.262 -3.372 1.00 75.19 232 HIS A O 1
ATOM 1919 N N . GLU A 1 233 ? 13.359 -11.585 -4.306 1.00 74.38 233 GLU A N 1
ATOM 1920 C CA . GLU A 1 233 ? 14.033 -12.851 -3.992 1.00 74.38 233 GLU A CA 1
ATOM 1921 C C . GLU A 1 233 ? 15.353 -13.039 -4.755 1.00 74.38 233 GLU A C 1
ATOM 1923 O O . GLU A 1 233 ? 16.231 -13.770 -4.297 1.00 74.38 233 GLU A O 1
ATOM 1928 N N . SER A 1 234 ? 15.514 -12.336 -5.879 1.00 62.88 234 SER A N 1
ATOM 1929 C CA . SER A 1 234 ? 16.746 -12.292 -6.670 1.00 62.88 234 SER A CA 1
ATOM 1930 C C . SER A 1 234 ? 17.791 -11.329 -6.088 1.00 62.88 234 SER A C 1
ATOM 1932 O O . SER A 1 234 ? 18.896 -11.225 -6.624 1.00 62.88 234 SER A O 1
ATOM 1934 N N . SER A 1 235 ? 17.470 -10.600 -5.012 1.00 68.31 235 SER A N 1
ATOM 1935 C CA . SER A 1 235 ? 18.374 -9.620 -4.405 1.00 68.31 235 SER A CA 1
ATOM 1936 C C . SER A 1 235 ? 19.417 -10.260 -3.483 1.00 68.31 235 SER A C 1
ATOM 1938 O O . SER A 1 235 ? 19.185 -11.276 -2.819 1.00 68.31 235 SER A O 1
ATOM 1940 N N . LYS A 1 236 ? 20.595 -9.632 -3.395 1.00 67.19 236 LYS A N 1
ATOM 1941 C CA . LYS A 1 236 ? 21.654 -10.044 -2.459 1.00 67.19 236 LYS A CA 1
ATOM 1942 C C . LYS A 1 236 ? 21.157 -9.897 -1.017 1.00 67.19 236 LYS A C 1
ATOM 1944 O O . LYS A 1 236 ? 20.579 -8.879 -0.659 1.00 67.19 236 LYS A O 1
ATOM 1949 N N . LYS A 1 237 ? 21.400 -10.906 -0.173 1.00 54.00 237 LYS A N 1
ATOM 1950 C CA . LYS A 1 237 ? 20.981 -10.882 1.240 1.00 54.00 237 LYS A CA 1
ATOM 1951 C C . LYS A 1 237 ? 21.787 -9.838 2.031 1.00 54.00 237 LYS A C 1
ATOM 1953 O O . LYS A 1 237 ? 22.948 -10.095 2.343 1.00 54.00 237 LYS A O 1
ATOM 1958 N N . GLY A 1 238 ? 21.168 -8.700 2.356 1.00 54.97 238 GLY A N 1
ATOM 1959 C CA . GLY A 1 238 ? 21.662 -7.708 3.324 1.00 54.97 238 GLY A CA 1
ATOM 1960 C C . GLY A 1 238 ? 21.348 -8.069 4.785 1.00 54.97 238 GLY A C 1
ATOM 1961 O O . GLY A 1 238 ? 20.816 -9.151 5.072 1.00 54.97 238 GLY A O 1
ATOM 1962 N N . GLN A 1 239 ? 21.666 -7.182 5.740 1.00 45.12 239 GLN A N 1
ATOM 1963 C CA . GLN A 1 239 ? 21.235 -7.373 7.133 1.00 45.12 239 GLN A CA 1
ATOM 1964 C C . GLN A 1 239 ? 19.701 -7.310 7.236 1.00 45.12 239 GLN A C 1
ATOM 1966 O O . GLN A 1 239 ? 19.032 -6.561 6.523 1.00 45.12 239 GLN A O 1
ATOM 1971 N N . LYS A 1 240 ? 19.109 -8.103 8.142 1.00 42.31 240 LYS A N 1
ATOM 1972 C CA . LYS A 1 240 ? 17.650 -8.124 8.361 1.00 42.31 240 LYS A CA 1
ATOM 1973 C C . LYS A 1 240 ? 17.131 -6.709 8.656 1.00 42.31 240 LYS A C 1
ATOM 1975 O O . LYS A 1 240 ? 17.378 -6.184 9.734 1.00 42.31 240 LYS A O 1
ATOM 1980 N 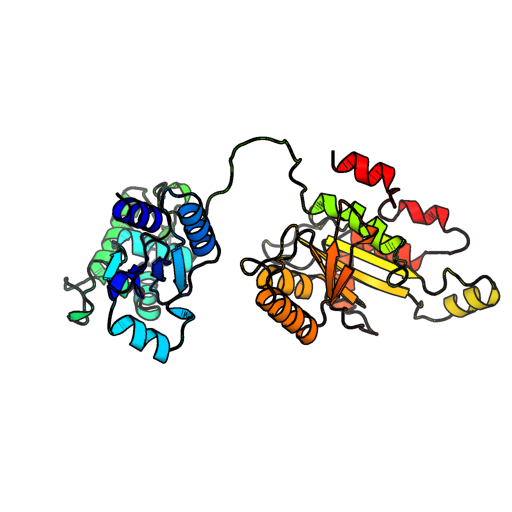N . GLY A 1 241 ? 16.345 -6.156 7.732 1.00 48.53 241 GLY A N 1
ATOM 1981 C CA . GLY A 1 241 ? 15.695 -4.848 7.866 1.00 48.53 241 GLY A CA 1
ATOM 1982 C C . GLY A 1 241 ? 16.318 -3.726 7.034 1.00 48.53 241 GLY A C 1
ATOM 1983 O O . GLY A 1 241 ? 15.652 -2.717 6.850 1.00 48.53 241 GLY A O 1
ATOM 1984 N N . GLU A 1 242 ? 17.522 -3.920 6.493 1.00 46.75 242 GLU A N 1
ATOM 1985 C CA . GLU A 1 242 ? 18.262 -2.905 5.727 1.00 46.75 242 GLU A CA 1
ATOM 1986 C C . GLU A 1 242 ? 17.634 -2.624 4.351 1.00 46.75 242 GLU A C 1
ATOM 1988 O O . GLU A 1 242 ? 17.656 -1.494 3.883 1.00 46.75 242 GLU A O 1
ATOM 1993 N N . ASP A 1 243 ? 16.988 -3.630 3.748 1.00 54.47 243 ASP A N 1
ATOM 1994 C CA . ASP A 1 243 ? 16.365 -3.518 2.421 1.00 54.47 243 ASP A CA 1
ATOM 1995 C C . ASP A 1 243 ? 14.822 -3.512 2.454 1.00 54.47 243 ASP A C 1
ATOM 1997 O O . ASP A 1 243 ? 14.161 -3.733 1.431 1.00 54.47 243 ASP A O 1
ATOM 2001 N N . LYS A 1 244 ? 14.217 -3.312 3.636 1.00 53.81 244 LYS A N 1
ATOM 2002 C CA . LYS A 1 244 ? 12.761 -3.140 3.737 1.00 53.81 244 LYS A CA 1
ATOM 2003 C C . LYS A 1 244 ? 12.388 -1.838 3.023 1.00 53.81 244 LYS A C 1
ATOM 2005 O O . LYS A 1 244 ? 12.795 -0.773 3.463 1.00 53.81 244 LYS A O 1
ATOM 2010 N N . TRP A 1 245 ? 11.590 -1.954 1.961 1.00 64.81 245 TRP A N 1
ATOM 2011 C CA . TRP A 1 245 ? 11.134 -0.840 1.115 1.00 64.81 245 TRP A CA 1
ATOM 2012 C C . TRP A 1 245 ? 12.220 -0.183 0.254 1.00 64.81 245 TRP A C 1
ATOM 2014 O O . TRP A 1 245 ? 12.233 1.037 0.073 1.00 64.81 245 TRP A O 1
ATOM 2024 N N . LEU A 1 246 ? 13.107 -1.011 -0.300 1.00 73.00 246 LEU A N 1
ATOM 2025 C CA . LEU A 1 246 ? 14.014 -0.581 -1.359 1.00 73.00 246 LEU A CA 1
ATOM 2026 C C . LEU A 1 246 ? 13.493 -0.922 -2.764 1.00 73.00 246 LEU A C 1
ATOM 2028 O O . LEU A 1 246 ? 13.678 -0.140 -3.689 1.00 73.00 246 LEU A O 1
ATOM 2032 N N . TYR A 1 247 ? 12.864 -2.087 -2.946 1.00 84.25 247 TYR A N 1
ATOM 2033 C CA . TYR A 1 247 ? 12.596 -2.640 -4.277 1.00 84.25 247 TYR A CA 1
ATOM 2034 C C . TYR A 1 247 ? 11.163 -2.363 -4.740 1.00 84.25 247 TYR A C 1
ATOM 2036 O O . TYR A 1 247 ? 10.236 -2.754 -4.026 1.00 84.25 247 TYR A O 1
ATOM 2044 N N . PRO A 1 248 ? 10.964 -1.758 -5.926 1.00 92.56 248 PRO A N 1
ATOM 2045 C CA . PRO A 1 248 ? 9.651 -1.728 -6.562 1.00 92.56 248 PRO A CA 1
ATOM 2046 C C . PRO A 1 248 ? 9.248 -3.119 -7.056 1.00 92.56 248 PRO A C 1
ATOM 2048 O O . PRO A 1 248 ? 10.100 -3.987 -7.249 1.00 92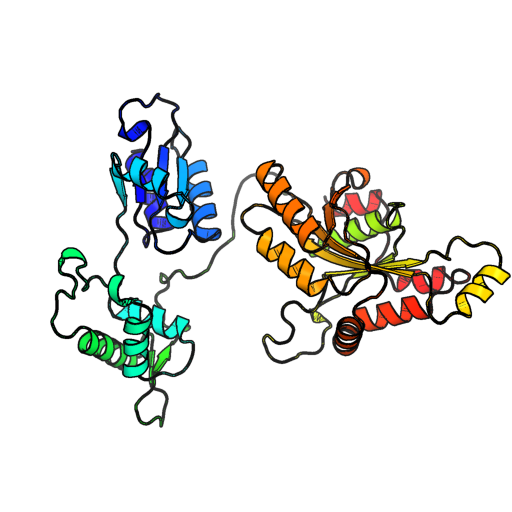.56 248 PRO A O 1
ATOM 2051 N N . ASP A 1 249 ? 7.957 -3.318 -7.313 1.00 94.50 249 ASP A N 1
ATOM 2052 C CA . ASP A 1 249 ? 7.453 -4.574 -7.878 1.00 94.50 249 ASP A CA 1
ATOM 2053 C C . ASP A 1 249 ? 7.733 -4.665 -9.382 1.00 94.50 249 ASP A C 1
ATOM 2055 O O . ASP A 1 249 ? 8.060 -5.734 -9.913 1.00 94.50 249 ASP A O 1
ATOM 2059 N N . MET A 1 250 ? 7.600 -3.534 -10.081 1.00 97.81 250 MET A N 1
ATOM 2060 C CA . MET A 1 250 ? 7.847 -3.420 -11.515 1.00 97.81 250 MET A CA 1
ATOM 2061 C C . MET A 1 250 ? 8.469 -2.073 -11.862 1.00 97.81 250 MET A C 1
ATOM 2063 O O . MET A 1 250 ? 8.190 -1.049 -11.240 1.00 97.81 250 MET A O 1
ATOM 2067 N N . VAL A 1 251 ? 9.256 -2.071 -12.929 1.00 98.31 251 VAL A N 1
ATOM 2068 C CA . VAL A 1 251 ? 9.757 -0.861 -13.583 1.00 98.31 251 VAL A CA 1
ATOM 2069 C C . VAL A 1 251 ? 9.363 -0.887 -15.051 1.00 98.31 251 VAL A C 1
ATOM 2071 O O . VAL A 1 251 ? 9.094 -1.952 -15.601 1.00 98.31 251 VAL A O 1
ATOM 2074 N N . ALA A 1 252 ? 9.301 0.267 -15.705 1.00 98.31 252 ALA A N 1
ATOM 2075 C CA . ALA A 1 252 ? 9.080 0.322 -17.146 1.00 98.31 252 ALA A CA 1
ATOM 2076 C C . ALA A 1 252 ? 9.853 1.461 -17.799 1.00 98.31 252 ALA A C 1
ATOM 2078 O O . ALA A 1 252 ? 10.244 2.418 -17.134 1.00 98.31 252 ALA A O 1
ATOM 2079 N N . VAL A 1 253 ? 10.055 1.366 -19.108 1.00 97.50 253 VAL A N 1
ATOM 2080 C CA . VAL A 1 253 ? 10.714 2.397 -19.911 1.00 97.50 253 VAL A CA 1
ATOM 2081 C C . VAL A 1 253 ? 9.889 2.720 -21.149 1.00 97.50 253 VAL A C 1
ATOM 2083 O O . VAL A 1 253 ? 9.434 1.827 -21.863 1.00 97.50 253 VAL A O 1
ATOM 2086 N N . HIS A 1 254 ? 9.722 4.008 -21.417 1.00 96.00 254 HIS A N 1
ATOM 2087 C CA . HIS A 1 254 ? 9.265 4.517 -22.699 1.00 96.00 254 HIS A CA 1
ATOM 2088 C C . HIS A 1 254 ? 10.448 5.117 -23.460 1.00 96.00 254 HIS A C 1
ATOM 2090 O O . HIS A 1 254 ? 11.173 5.957 -22.923 1.00 96.00 254 HIS A O 1
ATOM 2096 N N . PHE A 1 255 ? 10.635 4.692 -24.709 1.00 91.81 255 PHE A N 1
ATOM 2097 C CA . PHE A 1 255 ? 11.665 5.210 -25.606 1.00 91.81 255 PHE A CA 1
ATOM 2098 C C . PHE A 1 255 ? 11.037 6.232 -26.560 1.00 91.81 255 PHE A C 1
ATOM 2100 O O . PHE A 1 255 ? 10.482 5.859 -27.593 1.00 91.81 255 PHE A O 1
ATOM 2107 N N . GLU A 1 256 ? 11.150 7.527 -26.258 1.00 86.44 256 GLU A N 1
ATOM 2108 C CA . GLU A 1 256 ? 10.487 8.588 -27.044 1.00 86.44 256 GLU A CA 1
ATOM 2109 C C . GLU A 1 256 ? 10.976 8.639 -28.500 1.00 86.44 256 GLU A C 1
ATOM 2111 O O . GLU A 1 256 ? 10.279 9.088 -29.409 1.00 86.44 256 GLU A O 1
ATOM 2116 N N . TYR A 1 257 ? 12.191 8.144 -28.736 1.00 83.50 257 TYR A N 1
ATOM 2117 C CA . TYR A 1 257 ? 12.831 8.112 -30.043 1.00 83.50 257 TYR A CA 1
ATOM 2118 C C . TYR A 1 257 ? 12.508 6.863 -30.874 1.00 83.50 257 TYR A C 1
ATOM 2120 O O . TYR A 1 257 ? 12.908 6.802 -32.038 1.00 83.50 257 TYR A O 1
ATOM 2128 N N . GLU A 1 258 ? 11.797 5.873 -30.322 1.00 80.19 258 GLU A N 1
ATOM 2129 C CA . GLU A 1 258 ? 11.481 4.617 -31.019 1.00 80.19 258 GLU A CA 1
ATOM 2130 C C . GLU A 1 258 ? 10.694 4.860 -32.318 1.00 80.19 258 GLU A C 1
ATOM 2132 O O . GLU A 1 258 ? 10.922 4.193 -33.326 1.00 80.19 258 GLU A O 1
ATOM 2137 N N . GLY A 1 259 ? 9.804 5.857 -32.322 1.00 77.38 259 GLY A N 1
ATOM 2138 C CA . GLY A 1 259 ? 8.978 6.195 -33.482 1.00 77.38 259 GLY A CA 1
ATOM 2139 C C . GLY A 1 259 ? 9.720 6.911 -34.618 1.00 77.38 259 GLY A C 1
ATOM 2140 O O . GLY A 1 259 ? 9.166 7.052 -35.714 1.00 77.38 259 GLY A O 1
ATOM 2141 N N . TYR A 1 260 ? 10.956 7.375 -34.400 1.00 80.75 260 TYR A N 1
ATOM 2142 C CA . TYR A 1 260 ? 11.686 8.163 -35.392 1.00 80.75 260 TYR A CA 1
ATOM 2143 C C . TYR A 1 260 ? 12.194 7.302 -36.551 1.00 80.75 260 TYR A C 1
ATOM 2145 O O . TYR A 1 260 ? 13.090 6.476 -36.411 1.00 80.75 260 TYR A O 1
ATOM 2153 N N . GLN A 1 261 ? 11.667 7.572 -37.744 1.00 73.50 261 GLN A N 1
ATOM 2154 C CA . GLN A 1 261 ? 12.001 6.834 -38.967 1.00 73.50 261 GLN A CA 1
ATOM 2155 C C . GLN A 1 261 ? 13.333 7.281 -39.597 1.00 73.50 261 GLN A C 1
ATOM 2157 O O . GLN A 1 261 ? 13.950 6.553 -40.375 1.00 73.50 261 GLN A O 1
ATOM 2162 N N . HIS A 1 262 ? 13.793 8.498 -39.290 1.00 81.00 262 HIS A N 1
ATOM 2163 C CA . HIS A 1 262 ? 14.938 9.096 -39.969 1.00 81.00 262 HIS A CA 1
ATOM 2164 C C . HIS A 1 262 ? 16.263 8.774 -39.267 1.00 81.00 262 HIS A C 1
ATOM 2166 O O . HIS A 1 262 ? 16.522 9.212 -38.146 1.00 81.00 262 HIS A O 1
ATOM 2172 N N . HIS A 1 263 ? 17.152 8.064 -39.963 1.00 78.56 263 HIS A N 1
ATOM 2173 C CA . HIS A 1 263 ? 18.394 7.548 -39.381 1.00 78.56 263 HIS A CA 1
ATOM 2174 C C . HIS A 1 263 ? 19.317 8.631 -38.788 1.00 78.56 263 HIS A C 1
ATOM 2176 O O . HIS A 1 263 ? 19.924 8.390 -37.748 1.00 78.56 263 HIS A O 1
ATOM 2182 N N . HIS A 1 264 ? 19.386 9.834 -39.376 1.00 84.38 264 HIS A N 1
ATOM 2183 C CA . HIS A 1 264 ? 20.184 10.931 -38.813 1.00 84.38 264 HIS A CA 1
ATOM 2184 C C . HIS A 1 264 ? 19.639 11.454 -37.475 1.00 84.38 264 HIS A C 1
ATOM 2186 O O . HIS A 1 264 ? 20.432 11.882 -36.643 1.00 84.38 264 HIS A O 1
ATOM 2192 N N . VAL A 1 265 ? 18.322 11.383 -37.236 1.00 81.25 265 VAL A N 1
ATOM 2193 C CA . VAL A 1 265 ? 17.715 11.790 -35.955 1.00 81.25 265 VAL A CA 1
ATOM 2194 C C . VAL A 1 265 ? 18.073 10.778 -34.873 1.00 81.25 265 VAL A C 1
ATOM 2196 O O . VAL A 1 265 ? 18.537 11.164 -33.807 1.00 81.25 265 VAL A O 1
ATOM 2199 N N . LEU A 1 266 ? 17.969 9.480 -35.176 1.00 79.25 266 LEU A N 1
ATOM 2200 C CA . LEU A 1 266 ? 18.402 8.419 -34.262 1.00 79.25 266 LEU A CA 1
ATOM 2201 C C . LEU A 1 266 ? 19.897 8.534 -33.928 1.00 79.25 266 LEU A C 1
ATOM 2203 O O . LEU A 1 266 ? 20.285 8.426 -32.769 1.00 79.25 266 LEU A O 1
ATOM 2207 N N . SER A 1 267 ? 20.746 8.802 -34.925 1.00 80.69 267 SER A N 1
ATOM 2208 C CA . SER A 1 267 ? 22.177 9.038 -34.700 1.00 80.69 267 SER A CA 1
ATOM 2209 C C . SER A 1 267 ? 22.459 10.313 -33.903 1.00 80.69 267 SER A C 1
ATOM 2211 O O . SER A 1 267 ? 23.432 10.343 -33.158 1.00 80.69 267 SER A O 1
ATOM 2213 N N . PHE A 1 268 ? 21.647 11.360 -34.061 1.00 82.06 268 PHE A N 1
ATOM 2214 C CA . PHE A 1 268 ? 21.759 12.603 -33.299 1.00 82.06 268 PHE A CA 1
ATOM 2215 C C . PHE A 1 268 ? 21.380 12.392 -31.832 1.00 82.06 268 PHE A C 1
ATOM 2217 O O . PHE A 1 268 ? 22.156 12.762 -30.962 1.00 82.06 268 PHE A O 1
ATOM 2224 N N . VAL A 1 269 ? 20.258 11.722 -31.558 1.00 81.38 269 VAL A N 1
ATOM 2225 C CA . VAL A 1 269 ? 19.818 11.377 -30.196 1.00 81.38 269 VAL A CA 1
ATOM 2226 C C . VAL A 1 269 ? 20.883 10.559 -29.458 1.00 81.38 269 VAL A C 1
ATOM 2228 O O . VAL A 1 269 ? 21.222 10.885 -28.327 1.00 81.38 269 VAL A O 1
ATOM 2231 N N . LYS A 1 270 ? 21.490 9.567 -30.125 1.00 74.06 270 LYS A N 1
ATOM 2232 C CA . LYS A 1 270 ? 22.567 8.735 -29.554 1.00 74.06 270 LYS A CA 1
ATOM 2233 C C . LYS A 1 270 ? 23.875 9.494 -29.267 1.00 74.06 270 LYS A C 1
ATOM 2235 O O . LYS A 1 270 ? 24.766 8.921 -28.651 1.00 74.06 270 LYS A O 1
ATOM 2240 N N . LYS A 1 271 ? 24.033 10.738 -29.741 1.00 78.00 271 LYS A N 1
ATOM 2241 C CA . LYS A 1 271 ? 25.214 11.573 -29.452 1.00 78.00 271 LYS A CA 1
ATOM 2242 C C . LYS A 1 271 ? 25.100 12.366 -28.150 1.00 78.00 271 LYS A C 1
ATOM 2244 O O . LYS A 1 271 ? 26.117 12.898 -27.717 1.00 78.00 271 LYS A O 1
ATOM 2249 N N . PHE A 1 272 ? 23.907 12.498 -27.574 1.00 71.38 272 PHE A N 1
ATOM 2250 C CA . PHE A 1 272 ? 23.727 13.191 -26.300 1.00 71.38 272 PHE A CA 1
ATOM 2251 C C . PHE A 1 272 ? 23.808 12.203 -25.140 1.00 71.38 272 PHE A C 1
ATOM 2253 O O . PHE A 1 272 ? 23.322 11.080 -25.241 1.00 71.38 272 PHE A O 1
ATOM 2260 N N . ASP A 1 273 ? 24.372 12.661 -24.023 1.00 63.44 273 ASP A N 1
ATOM 2261 C CA . ASP A 1 273 ? 24.523 11.861 -22.800 1.00 63.44 273 ASP A CA 1
ATOM 2262 C C . ASP A 1 273 ? 23.181 11.553 -22.114 1.00 63.44 273 ASP A C 1
ATOM 2264 O O . ASP A 1 273 ? 23.095 10.661 -21.273 1.00 63.44 273 ASP A O 1
ATOM 2268 N N . ILE A 1 274 ? 22.121 12.286 -22.470 1.00 69.44 274 ILE A N 1
ATOM 2269 C CA . ILE A 1 274 ? 20.767 12.086 -21.955 1.00 69.44 274 ILE A CA 1
ATOM 2270 C C . ILE A 1 274 ? 19.925 11.488 -23.077 1.00 69.44 274 ILE A C 1
ATOM 2272 O O . ILE A 1 274 ? 19.491 12.190 -23.993 1.00 69.44 274 ILE A O 1
ATOM 2276 N N . LEU A 1 275 ? 19.694 10.180 -23.004 1.00 71.19 275 LEU A N 1
ATOM 2277 C CA . LEU A 1 275 ? 18.733 9.515 -23.875 1.00 71.19 275 LEU A CA 1
ATOM 2278 C C . LEU A 1 275 ? 17.317 10.011 -23.525 1.00 71.19 275 LEU A C 1
ATOM 2280 O O . LEU A 1 275 ? 16.987 10.067 -22.339 1.00 71.19 275 LEU A O 1
ATOM 2284 N N . PRO A 1 276 ? 16.464 10.345 -24.514 1.00 83.50 276 PRO A N 1
ATOM 2285 C CA . PRO A 1 276 ? 15.080 10.742 -24.287 1.00 83.50 276 PRO A CA 1
ATOM 2286 C C . PRO A 1 276 ? 14.257 9.488 -23.987 1.00 83.50 276 PRO A C 1
ATOM 2288 O O . PRO A 1 276 ? 13.575 8.915 -24.841 1.00 83.50 276 PRO A O 1
ATOM 2291 N N . VAL A 1 277 ? 14.437 9.003 -22.763 1.00 90.38 277 VAL A N 1
ATOM 2292 C CA . VAL A 1 277 ? 13.711 7.888 -22.176 1.00 90.38 277 VAL A CA 1
ATOM 2293 C C . VAL A 1 277 ? 12.980 8.370 -20.942 1.00 90.38 277 VAL A C 1
ATOM 2295 O O . VAL A 1 277 ? 13.475 9.216 -20.196 1.00 90.38 277 VAL A O 1
ATOM 2298 N N . LYS A 1 278 ? 11.817 7.778 -20.702 1.00 94.31 278 LYS A N 1
ATOM 2299 C CA . LYS A 1 278 ? 11.043 7.999 -19.489 1.00 94.31 278 LYS A CA 1
ATOM 2300 C C . LYS A 1 278 ? 10.930 6.690 -18.728 1.00 94.31 278 LYS A C 1
ATOM 2302 O O . LYS A 1 278 ? 10.413 5.710 -19.260 1.00 94.31 278 LYS A O 1
ATOM 2307 N N . VAL A 1 279 ? 11.432 6.676 -17.499 1.00 97.12 279 VAL A N 1
ATOM 2308 C CA . VAL A 1 279 ? 11.428 5.506 -16.618 1.00 97.12 279 VAL A CA 1
ATOM 2309 C C . VAL A 1 279 ? 10.310 5.630 -15.592 1.00 97.12 279 VAL A C 1
ATOM 2311 O O . VAL A 1 279 ? 10.134 6.667 -14.949 1.00 97.12 279 VAL A O 1
ATOM 2314 N N . PHE A 1 280 ? 9.577 4.540 -15.421 1.00 98.44 280 PHE A N 1
ATOM 2315 C CA . PHE A 1 280 ? 8.468 4.407 -14.492 1.00 98.44 280 PHE A CA 1
ATOM 2316 C C . PHE A 1 280 ? 8.784 3.356 -13.432 1.00 98.44 280 PHE A C 1
ATOM 2318 O O . PHE A 1 280 ? 9.483 2.380 -13.712 1.00 98.44 280 PHE A O 1
ATOM 2325 N N . SER A 1 281 ? 8.222 3.527 -12.240 1.00 98.44 281 SER A N 1
ATOM 2326 C CA . SER A 1 281 ? 8.302 2.552 -11.151 1.00 98.44 281 SER A CA 1
ATOM 2327 C C . SER A 1 281 ? 6.923 2.327 -10.537 1.00 98.44 281 SER A C 1
ATOM 2329 O O . SER A 1 281 ? 6.159 3.279 -10.362 1.00 98.44 281 SER A O 1
ATOM 2331 N N . PHE A 1 282 ? 6.601 1.074 -10.224 1.00 98.38 282 PHE A N 1
ATOM 2332 C CA . PHE A 1 282 ? 5.272 0.661 -9.789 1.00 98.38 282 PHE A CA 1
ATOM 2333 C C . PHE A 1 282 ? 5.336 -0.188 -8.520 1.00 98.38 282 PHE A C 1
ATOM 2335 O O . PHE A 1 282 ? 6.143 -1.112 -8.408 1.00 98.38 282 PHE A O 1
ATOM 2342 N N . GLU A 1 283 ? 4.423 0.104 -7.601 1.00 97.25 283 GLU A N 1
ATOM 2343 C CA . GLU A 1 283 ? 4.073 -0.735 -6.456 1.00 97.25 283 GLU A CA 1
ATOM 2344 C C . GLU A 1 283 ? 2.651 -1.256 -6.679 1.00 97.25 283 GLU A C 1
ATOM 2346 O O . GLU A 1 283 ? 1.741 -0.464 -6.941 1.00 97.25 283 GLU A O 1
ATOM 2351 N N . LEU A 1 284 ? 2.448 -2.569 -6.602 1.00 96.25 284 LEU A N 1
ATOM 2352 C CA . LEU A 1 284 ? 1.167 -3.202 -6.889 1.00 96.25 284 LEU A CA 1
ATOM 2353 C C . LEU A 1 284 ? 0.492 -3.655 -5.591 1.00 96.25 284 LEU A C 1
ATOM 2355 O O . LEU A 1 284 ? 1.119 -4.190 -4.676 1.00 96.25 284 LEU A O 1
ATOM 2359 N N . LYS A 1 285 ? -0.825 -3.456 -5.524 1.00 93.88 285 LYS A N 1
ATOM 2360 C CA . LYS A 1 285 ? -1.693 -3.978 -4.468 1.00 93.88 285 LYS A CA 1
ATOM 2361 C C . LYS A 1 285 ? -2.915 -4.641 -5.065 1.00 93.88 285 LYS A C 1
ATOM 2363 O O . LYS A 1 285 ? -3.400 -4.262 -6.128 1.00 93.88 285 LYS A O 1
ATOM 2368 N N . ARG A 1 286 ? -3.456 -5.637 -4.373 1.00 87.88 286 ARG A N 1
ATOM 2369 C CA . ARG A 1 286 ? -4.730 -6.223 -4.805 1.00 87.88 286 ARG A CA 1
ATOM 2370 C C . ARG A 1 286 ? -5.897 -5.297 -4.478 1.00 87.88 286 ARG A C 1
ATOM 2372 O O . ARG A 1 286 ? -6.690 -4.983 -5.355 1.00 87.88 286 ARG A O 1
ATOM 2379 N N . ASP A 1 287 ? -5.969 -4.842 -3.236 1.00 82.81 287 ASP A N 1
ATOM 2380 C CA . ASP A 1 287 ? -7.074 -4.032 -2.735 1.00 82.81 287 ASP A CA 1
ATOM 2381 C C . ASP A 1 287 ? -6.521 -2.769 -2.072 1.00 82.81 287 ASP A C 1
ATOM 2383 O O . ASP A 1 287 ? -5.528 -2.836 -1.346 1.00 82.81 287 ASP A O 1
ATOM 2387 N N . LEU A 1 288 ? -7.169 -1.628 -2.289 1.00 82.81 288 LEU A N 1
ATOM 2388 C CA . LEU A 1 288 ? -6.927 -0.377 -1.581 1.00 82.81 288 LEU A CA 1
ATOM 2389 C C . LEU A 1 288 ? -8.227 0.119 -0.959 1.00 82.81 288 LEU A C 1
ATOM 2391 O O . LEU A 1 288 ? -9.201 0.370 -1.665 1.00 82.81 288 LEU A O 1
ATOM 2395 N N . GLY A 1 289 ? -8.204 0.313 0.353 1.00 72.06 289 GLY A N 1
ATOM 2396 C CA . GLY A 1 289 ? -9.287 0.914 1.128 1.00 72.06 289 GLY A CA 1
ATOM 2397 C C . GLY A 1 289 ? -8.737 1.655 2.345 1.00 72.06 289 GLY A C 1
ATOM 2398 O O . GLY A 1 289 ? -7.518 1.714 2.554 1.00 72.06 289 GLY A O 1
ATOM 2399 N N . PHE A 1 290 ? -9.616 2.217 3.179 1.00 71.19 290 PHE A N 1
ATOM 2400 C CA . PHE A 1 290 ? -9.203 2.972 4.375 1.00 71.19 290 PHE A CA 1
ATOM 2401 C C . PHE A 1 290 ? -8.275 2.185 5.310 1.00 71.19 290 PHE A C 1
ATOM 2403 O O . PHE A 1 290 ? -7.413 2.773 5.963 1.00 71.19 290 PHE A O 1
ATOM 2410 N N . SER A 1 291 ? -8.413 0.860 5.315 1.00 63.03 291 SER A N 1
ATOM 2411 C CA . SER A 1 291 ? -7.599 -0.071 6.087 1.00 63.03 291 SER A CA 1
ATOM 2412 C C . SER A 1 291 ? -6.113 -0.053 5.710 1.00 63.03 291 SER A C 1
ATOM 2414 O O . SER A 1 291 ? -5.270 -0.202 6.583 1.00 63.03 291 SER A O 1
ATOM 2416 N N . ASN A 1 292 ? -5.745 0.133 4.439 1.00 70.44 292 ASN A N 1
ATOM 2417 C CA . ASN A 1 292 ? -4.370 -0.130 3.989 1.00 70.44 292 ASN A CA 1
ATOM 2418 C C . ASN A 1 292 ? -3.762 0.941 3.071 1.00 70.44 292 ASN A C 1
ATOM 2420 O O . ASN A 1 292 ? -2.565 0.873 2.767 1.00 70.44 292 ASN A O 1
ATOM 2424 N N . TYR A 1 293 ? -4.540 1.933 2.629 1.00 85.94 293 TYR A N 1
ATOM 2425 C CA . TYR A 1 293 ? -4.080 2.860 1.596 1.00 85.94 293 TYR A CA 1
ATOM 2426 C C . TYR A 1 293 ? -2.874 3.691 2.015 1.00 85.94 293 TYR A C 1
ATOM 2428 O O . TYR A 1 293 ? -1.980 3.887 1.204 1.00 85.94 293 TYR A O 1
ATOM 2436 N N . LYS A 1 294 ? -2.793 4.136 3.278 1.00 80.19 294 LYS A N 1
ATOM 2437 C CA . LYS A 1 294 ? -1.641 4.918 3.761 1.00 80.19 294 LYS A CA 1
ATOM 2438 C C . LYS A 1 294 ? -0.360 4.096 3.717 1.00 80.19 294 LYS A C 1
ATOM 2440 O O . LYS A 1 294 ? 0.636 4.564 3.179 1.00 80.19 294 LYS A O 1
ATOM 2445 N N . GLN A 1 295 ? -0.390 2.878 4.257 1.00 81.19 295 GLN A N 1
ATOM 2446 C CA . GLN A 1 295 ? 0.772 1.990 4.260 1.00 81.19 295 GLN A CA 1
ATOM 2447 C C . GLN A 1 295 ? 1.225 1.688 2.830 1.00 81.19 295 GLN A C 1
ATOM 2449 O O . GLN A 1 295 ? 2.394 1.873 2.505 1.00 81.19 295 GLN A O 1
ATOM 2454 N N . SER A 1 296 ? 0.287 1.291 1.971 1.00 86.81 296 SER A N 1
ATOM 2455 C CA . SER A 1 296 ? 0.567 0.972 0.569 1.00 86.81 296 SER A CA 1
ATOM 2456 C C . SER A 1 296 ? 1.099 2.180 -0.202 1.00 86.81 296 SER A C 1
ATOM 2458 O O . SER A 1 296 ? 2.034 2.064 -0.989 1.00 86.81 296 SER A O 1
ATOM 2460 N N . PHE A 1 297 ? 0.547 3.365 0.060 1.00 92.12 297 PHE A N 1
ATOM 2461 C CA . PHE A 1 297 ? 0.987 4.604 -0.563 1.00 92.12 297 PHE A CA 1
ATOM 2462 C C . PHE A 1 297 ? 2.395 4.998 -0.118 1.00 92.12 297 PHE A C 1
ATOM 2464 O O . PHE A 1 297 ? 3.226 5.316 -0.961 1.00 92.12 297 PHE A O 1
ATOM 2471 N N . PHE A 1 298 ? 2.712 4.938 1.178 1.00 88.31 298 PHE A N 1
ATOM 2472 C CA . PHE A 1 298 ? 4.066 5.248 1.647 1.00 88.31 298 PHE A CA 1
ATOM 2473 C C . PHE A 1 298 ? 5.099 4.200 1.227 1.00 88.31 298 PHE A C 1
ATOM 2475 O O . PHE A 1 298 ? 6.251 4.557 0.985 1.00 88.31 298 PHE A O 1
ATOM 2482 N N . GLN A 1 299 ? 4.688 2.944 1.043 1.00 85.19 299 GLN A N 1
ATOM 2483 C CA . GLN A 1 299 ? 5.525 1.939 0.397 1.00 85.19 299 GLN A CA 1
ATOM 2484 C C . GLN A 1 299 ? 5.840 2.339 -1.052 1.00 85.19 299 GLN A C 1
ATOM 2486 O O . GLN A 1 299 ? 7.007 2.361 -1.432 1.00 85.19 299 GLN A O 1
ATOM 2491 N N . ALA A 1 300 ? 4.837 2.763 -1.828 1.00 92.56 300 ALA A N 1
ATOM 2492 C CA . ALA A 1 300 ? 5.049 3.273 -3.184 1.00 92.56 300 ALA A CA 1
ATOM 2493 C C . ALA A 1 300 ? 5.933 4.534 -3.207 1.00 92.56 300 ALA A C 1
ATOM 2495 O O . ALA A 1 300 ? 6.803 4.663 -4.068 1.00 92.56 300 ALA A O 1
ATOM 2496 N N . VAL A 1 301 ? 5.774 5.443 -2.238 1.00 87.81 301 VAL A N 1
ATOM 2497 C CA . VAL A 1 301 ? 6.665 6.604 -2.081 1.00 87.81 301 VAL A CA 1
ATOM 2498 C C . VAL A 1 301 ? 8.107 6.142 -1.876 1.00 87.81 301 VAL A C 1
ATOM 2500 O O . VAL A 1 301 ? 8.986 6.630 -2.581 1.00 87.81 301 VAL A O 1
ATOM 2503 N N . SER A 1 302 ? 8.357 5.196 -0.970 1.00 86.31 302 SER A N 1
ATOM 2504 C CA . SER A 1 302 ? 9.706 4.677 -0.705 1.00 86.31 302 SER A CA 1
ATOM 2505 C C . SER A 1 302 ? 10.304 3.983 -1.932 1.00 86.31 302 SER A C 1
ATOM 2507 O O . SER A 1 302 ? 11.398 4.323 -2.374 1.00 86.31 302 SER A O 1
ATOM 2509 N N . ASN A 1 303 ? 9.550 3.061 -2.532 1.00 91.75 303 ASN A N 1
ATOM 2510 C CA . ASN A 1 303 ? 10.037 2.156 -3.573 1.00 91.75 303 ASN A CA 1
ATOM 2511 C C . ASN A 1 303 ? 10.094 2.777 -4.972 1.00 91.75 303 ASN A C 1
ATOM 2513 O O . ASN A 1 303 ? 10.835 2.291 -5.823 1.00 91.75 303 ASN A O 1
ATOM 2517 N N . SER A 1 304 ? 9.290 3.811 -5.244 1.00 95.44 304 SER A N 1
ATOM 2518 C CA . SER A 1 304 ? 9.051 4.289 -6.614 1.00 95.44 304 SER A CA 1
ATOM 2519 C C . SER A 1 304 ? 9.286 5.782 -6.832 1.00 95.44 304 SER A C 1
ATOM 2521 O O . SER A 1 304 ? 9.258 6.234 -7.975 1.00 95.44 304 SER A O 1
ATOM 2523 N N . SER A 1 305 ? 9.577 6.569 -5.789 1.00 93.56 305 SER A N 1
ATOM 2524 C CA . SER A 1 305 ? 9.832 8.010 -5.961 1.00 93.56 305 SER A CA 1
ATOM 2525 C C . SER A 1 305 ? 11.122 8.336 -6.719 1.00 93.56 305 SER A C 1
ATOM 2527 O O . SER A 1 305 ? 11.300 9.486 -7.114 1.00 93.56 305 SER A O 1
ATOM 2529 N N . TRP A 1 306 ? 12.044 7.391 -6.897 1.00 94.75 306 TRP A N 1
ATOM 2530 C CA . TRP A 1 306 ? 13.322 7.634 -7.574 1.00 94.75 306 TRP A CA 1
ATOM 2531 C C . TRP A 1 306 ? 13.183 7.804 -9.098 1.00 94.75 306 TRP A C 1
ATOM 2533 O O . TRP A 1 306 ? 14.049 8.428 -9.712 1.00 94.75 306 TRP A O 1
ATOM 2543 N N . ALA A 1 307 ? 12.120 7.261 -9.702 1.00 96.75 307 ALA A N 1
ATOM 2544 C CA . ALA A 1 307 ? 11.896 7.245 -11.149 1.00 96.75 307 ALA A CA 1
ATOM 2545 C C . ALA A 1 307 ? 11.387 8.598 -11.689 1.00 96.75 307 ALA A C 1
ATOM 2547 O O . ALA A 1 307 ? 11.077 9.509 -10.916 1.00 96.75 307 ALA A O 1
ATOM 2548 N N . ASN A 1 308 ? 11.266 8.736 -13.020 1.00 96.38 308 ASN A N 1
ATOM 2549 C CA . ASN A 1 308 ? 10.633 9.924 -13.607 1.00 96.38 308 ASN A CA 1
ATOM 2550 C C . ASN A 1 308 ? 9.169 10.027 -13.167 1.00 96.38 308 ASN A C 1
ATOM 2552 O O . ASN A 1 308 ? 8.692 11.124 -12.895 1.00 96.38 308 ASN A O 1
ATOM 2556 N N . GLU A 1 309 ? 8.474 8.892 -13.070 1.00 98.19 309 GLU A N 1
ATOM 2557 C CA . GLU A 1 309 ? 7.136 8.798 -12.490 1.00 98.19 309 GLU A CA 1
ATOM 2558 C C . GLU A 1 309 ? 6.976 7.510 -11.672 1.00 98.19 309 GLU A C 1
ATOM 2560 O O . GLU A 1 309 ? 7.279 6.413 -12.144 1.00 98.19 309 GLU A O 1
ATOM 2565 N N . GLY A 1 310 ? 6.472 7.647 -10.445 1.00 98.00 310 GLY A N 1
ATOM 2566 C CA . GLY A 1 310 ? 6.148 6.530 -9.560 1.00 98.00 310 GLY A CA 1
ATOM 2567 C C . GLY A 1 310 ? 4.639 6.359 -9.413 1.00 98.00 310 GLY A C 1
ATOM 2568 O O . GLY A 1 310 ? 3.925 7.353 -9.268 1.00 98.00 310 GLY A O 1
ATOM 2569 N N . TYR A 1 311 ? 4.154 5.119 -9.415 1.00 98.62 311 TYR A N 1
ATOM 2570 C CA . TYR A 1 311 ? 2.727 4.806 -9.324 1.00 98.62 311 TYR A CA 1
ATOM 2571 C C . TYR A 1 311 ? 2.430 3.737 -8.267 1.00 98.62 311 TYR A C 1
ATOM 2573 O O . TYR A 1 311 ? 3.118 2.723 -8.173 1.00 98.62 311 TYR A O 1
ATOM 2581 N N . LEU A 1 312 ? 1.346 3.947 -7.521 1.00 98.25 312 LEU A N 1
ATOM 2582 C CA . LEU A 1 312 ? 0.646 2.900 -6.786 1.00 98.25 312 LEU A CA 1
ATOM 2583 C C . LEU A 1 312 ? -0.461 2.344 -7.689 1.00 98.25 312 LEU A C 1
ATOM 2585 O O . LEU A 1 312 ? -1.329 3.084 -8.155 1.00 98.25 312 LEU A O 1
ATOM 2589 N N . VAL A 1 313 ? -0.433 1.044 -7.936 1.00 98.19 313 VAL A N 1
ATOM 2590 C CA . VAL A 1 313 ? -1.381 0.355 -8.811 1.00 98.19 313 VAL A CA 1
ATOM 2591 C C . VAL A 1 313 ? -2.225 -0.585 -7.972 1.00 98.19 313 VAL A C 1
ATOM 2593 O O . VAL A 1 313 ? -1.682 -1.342 -7.171 1.00 98.19 313 VAL A O 1
ATOM 2596 N N . ALA A 1 314 ? -3.542 -0.576 -8.163 1.00 95.12 314 ALA A N 1
ATOM 2597 C CA . ALA A 1 314 ? -4.407 -1.538 -7.500 1.00 95.12 314 ALA A CA 1
ATOM 2598 C C . ALA A 1 314 ? -5.505 -2.095 -8.396 1.00 95.12 314 ALA A C 1
ATOM 2600 O O . ALA A 1 314 ? -6.021 -1.398 -9.268 1.00 95.12 314 ALA A O 1
ATOM 2601 N N . LEU A 1 315 ? -5.856 -3.359 -8.158 1.00 86.44 315 LEU A N 1
ATOM 2602 C CA . LEU A 1 315 ? -6.978 -4.021 -8.824 1.00 86.44 315 LEU A CA 1
ATOM 2603 C C . LEU A 1 315 ? -8.310 -3.457 -8.304 1.00 86.44 315 LEU A C 1
ATOM 2605 O O . LEU A 1 315 ? -9.099 -2.897 -9.058 1.00 86.44 315 LEU A O 1
ATOM 2609 N N . ASN A 1 316 ? -8.535 -3.542 -6.995 1.00 76.69 316 ASN A N 1
ATOM 2610 C CA . ASN A 1 316 ? -9.731 -3.008 -6.359 1.00 76.69 316 ASN A CA 1
ATOM 2611 C C . ASN A 1 316 ? -9.369 -1.748 -5.581 1.00 76.69 316 ASN A C 1
ATOM 2613 O O . ASN A 1 316 ? -8.517 -1.777 -4.699 1.00 76.69 316 ASN A O 1
ATOM 2617 N N . ILE A 1 317 ? -10.026 -0.639 -5.900 1.00 81.06 317 ILE A N 1
ATOM 2618 C CA . ILE A 1 317 ? -9.924 0.611 -5.147 1.00 81.06 317 ILE A CA 1
ATOM 2619 C C . ILE A 1 317 ? -11.323 0.903 -4.635 1.00 81.06 317 ILE A C 1
ATOM 2621 O O . ILE A 1 317 ? -12.267 0.913 -5.428 1.00 81.06 317 ILE A O 1
ATOM 2625 N N . ASP A 1 318 ? -11.446 1.092 -3.323 1.00 74.88 318 ASP A N 1
ATOM 2626 C CA . ASP A 1 318 ? -12.712 1.424 -2.682 1.00 74.88 318 ASP A CA 1
ATOM 2627 C C . ASP A 1 318 ? -13.349 2.638 -3.380 1.00 74.88 318 ASP A C 1
ATOM 2629 O O . ASP A 1 318 ? -12.692 3.641 -3.672 1.00 74.88 318 ASP A O 1
ATOM 2633 N N . SER A 1 319 ? -14.627 2.501 -3.726 1.00 62.81 319 SER A N 1
ATOM 2634 C CA . SER A 1 319 ? -15.392 3.515 -4.448 1.00 62.81 319 SER A CA 1
ATOM 2635 C C . SER A 1 319 ? -15.914 4.632 -3.544 1.00 62.81 319 SER A C 1
ATOM 2637 O O . SER A 1 319 ? -16.514 5.577 -4.058 1.00 62.81 319 SER A O 1
ATOM 2639 N N . ASP A 1 320 ? -15.723 4.527 -2.223 1.00 80.94 320 ASP A N 1
ATOM 2640 C CA . ASP A 1 320 ? -16.087 5.585 -1.285 1.00 80.94 320 ASP A CA 1
ATOM 2641 C C . ASP A 1 320 ? -15.454 6.932 -1.681 1.00 80.94 320 ASP A C 1
ATOM 2643 O O . ASP A 1 320 ? -14.252 7.059 -1.932 1.00 80.94 320 ASP A O 1
ATOM 2647 N N . SER A 1 321 ? -16.281 7.975 -1.755 1.00 62.09 321 SER A N 1
ATOM 2648 C CA . SER A 1 321 ? -15.837 9.281 -2.238 1.00 62.09 321 SER A CA 1
ATOM 2649 C C . SER A 1 321 ? -14.849 9.961 -1.290 1.00 62.09 321 SER A C 1
ATOM 2651 O O . SER A 1 321 ? -13.940 10.644 -1.759 1.00 62.09 321 SER A O 1
ATOM 2653 N N . GLN A 1 322 ? -14.998 9.775 0.027 1.00 76.00 322 GLN A N 1
ATOM 2654 C CA . GLN A 1 322 ? -14.089 10.365 1.016 1.00 76.00 322 GLN A CA 1
ATOM 2655 C C . GLN A 1 322 ? -12.734 9.655 0.983 1.00 76.00 322 GLN A C 1
ATOM 2657 O O . GLN A 1 322 ? -11.687 10.297 1.101 1.00 76.00 322 GLN A O 1
ATOM 2662 N N . PHE A 1 323 ? -12.746 8.339 0.767 1.00 82.44 323 PHE A N 1
ATOM 2663 C CA . PHE A 1 323 ? -11.547 7.544 0.552 1.00 82.44 323 PHE A CA 1
ATOM 2664 C C . PHE A 1 323 ? -10.770 8.022 -0.670 1.00 82.44 323 PHE A C 1
ATOM 2666 O O . PHE A 1 323 ? -9.581 8.334 -0.568 1.00 82.44 323 PHE A O 1
ATOM 2673 N N . LEU A 1 324 ? -11.447 8.113 -1.818 1.00 76.88 324 LEU A N 1
ATOM 2674 C CA . LEU A 1 324 ? -10.835 8.568 -3.061 1.00 76.88 324 LEU A CA 1
ATOM 2675 C C . LEU A 1 324 ? -10.266 9.979 -2.903 1.00 76.88 324 LEU A C 1
ATOM 2677 O O . LEU A 1 324 ? -9.135 10.219 -3.316 1.00 76.88 324 LEU A O 1
ATOM 2681 N N . GLU A 1 325 ? -10.982 10.886 -2.237 1.00 85.06 325 GLU A N 1
ATOM 2682 C CA . GLU A 1 325 ? -10.481 12.230 -1.950 1.00 85.06 325 GLU A CA 1
ATOM 2683 C C . GLU A 1 325 ? -9.214 12.195 -1.072 1.00 85.06 325 GLU A C 1
ATOM 2685 O O . GLU A 1 325 ? -8.232 12.884 -1.360 1.00 85.06 325 GLU A O 1
ATOM 2690 N N . ALA A 1 326 ? -9.189 11.373 -0.019 1.00 82.31 326 ALA A N 1
ATOM 2691 C CA . ALA A 1 326 ? -8.022 11.228 0.851 1.00 82.31 326 ALA A CA 1
ATOM 2692 C C . ALA A 1 326 ? -6.809 10.634 0.112 1.00 82.31 326 ALA A C 1
ATOM 2694 O O . ALA A 1 326 ? -5.678 11.092 0.295 1.00 82.31 326 ALA A O 1
ATOM 2695 N N . LEU A 1 327 ? -7.039 9.634 -0.738 1.00 87.81 327 LEU A N 1
ATOM 2696 C CA . LEU A 1 327 ? -6.013 8.988 -1.549 1.00 87.81 327 LEU A CA 1
ATOM 2697 C C . LEU A 1 327 ? -5.463 9.949 -2.627 1.00 87.81 327 LEU A C 1
ATOM 2699 O O . LEU A 1 327 ? -4.247 10.055 -2.799 1.00 87.81 327 LEU A O 1
ATOM 2703 N N . GLN A 1 328 ? -6.328 10.729 -3.280 1.00 89.00 328 GLN A N 1
ATOM 2704 C CA . GLN A 1 328 ? -5.937 11.778 -4.229 1.00 89.00 328 GLN A CA 1
ATOM 2705 C C . GLN A 1 328 ? -5.131 12.902 -3.555 1.00 89.00 328 GLN A C 1
ATOM 2707 O O . GLN A 1 328 ? -4.123 13.349 -4.104 1.00 89.00 328 GLN A O 1
ATOM 2712 N N . LYS A 1 329 ? -5.499 13.321 -2.333 1.00 88.88 329 LYS A N 1
ATOM 2713 C CA . LYS A 1 329 ? -4.726 14.300 -1.541 1.00 88.88 329 LYS A CA 1
ATOM 2714 C C . LYS A 1 329 ? -3.307 13.813 -1.237 1.00 88.88 329 LYS A C 1
ATOM 2716 O O . LYS A 1 329 ? -2.363 14.607 -1.313 1.00 88.88 329 LYS A O 1
ATOM 2721 N N . LEU A 1 330 ? -3.129 12.524 -0.930 1.00 85.19 330 LEU A N 1
ATOM 2722 C CA . LEU A 1 330 ? -1.796 11.929 -0.779 1.00 85.19 330 LEU A CA 1
ATOM 2723 C C . LEU A 1 330 ? -1.027 11.964 -2.102 1.00 85.19 330 LEU A C 1
ATOM 2725 O O . LEU A 1 330 ? 0.108 12.444 -2.131 1.00 85.19 330 LEU A O 1
ATOM 2729 N N . SER A 1 331 ? -1.657 11.533 -3.198 1.00 91.38 331 SER A N 1
ATOM 2730 C CA . SER A 1 331 ? -1.060 11.571 -4.539 1.00 91.38 331 SER A CA 1
ATOM 2731 C C . SER A 1 331 ? -0.551 12.966 -4.900 1.00 91.38 331 SER A C 1
ATOM 2733 O O . SER A 1 331 ? 0.622 13.134 -5.234 1.00 91.38 331 SER A O 1
ATOM 2735 N N . GLN A 1 332 ? -1.382 13.993 -4.715 1.00 89.06 332 GLN A N 1
ATOM 2736 C CA . GLN A 1 332 ? -1.012 15.381 -4.984 1.00 89.06 332 GLN A CA 1
ATOM 2737 C C . GLN A 1 332 ? 0.156 15.860 -4.108 1.00 89.06 332 GLN A C 1
ATOM 2739 O O . GLN A 1 332 ? 1.052 16.556 -4.600 1.00 89.06 332 GLN A O 1
ATOM 2744 N N . SER A 1 333 ? 0.161 15.479 -2.827 1.00 90.50 333 SER A N 1
ATOM 2745 C CA . SER A 1 333 ? 1.170 15.916 -1.856 1.00 90.50 333 SER A CA 1
ATOM 2746 C C . SER A 1 333 ? 2.547 15.311 -2.131 1.00 90.50 333 SER A C 1
ATOM 2748 O O . SER A 1 333 ? 3.544 16.033 -2.132 1.00 90.50 333 SER A O 1
ATOM 2750 N N . PHE A 1 334 ? 2.603 14.006 -2.408 1.00 88.06 334 PHE A N 1
ATOM 2751 C CA . PHE A 1 334 ? 3.861 13.255 -2.516 1.00 88.06 334 PHE A CA 1
ATOM 2752 C C . PHE A 1 334 ? 4.285 12.951 -3.960 1.00 88.06 334 PHE A C 1
ATOM 2754 O O . PHE A 1 334 ? 5.427 12.567 -4.194 1.00 88.06 334 PHE A O 1
ATOM 2761 N N . GLY A 1 335 ? 3.403 13.162 -4.939 1.00 88.06 335 GLY A N 1
ATOM 2762 C CA . GLY A 1 335 ? 3.706 13.020 -6.364 1.00 88.06 335 GLY A CA 1
ATOM 2763 C C . GLY A 1 335 ? 3.672 11.588 -6.904 1.00 88.06 335 GLY A C 1
ATOM 2764 O O . GLY A 1 335 ? 4.090 11.383 -8.040 1.00 88.06 335 GLY A O 1
ATOM 2765 N N . ILE A 1 336 ? 3.174 10.619 -6.132 1.00 97.50 336 ILE A N 1
ATOM 2766 C CA . ILE A 1 336 ? 2.927 9.249 -6.605 1.00 97.50 336 ILE A CA 1
ATOM 2767 C C . ILE A 1 336 ? 1.562 9.193 -7.286 1.00 97.50 336 ILE A C 1
ATOM 2769 O O . ILE A 1 336 ? 0.561 9.593 -6.692 1.00 97.50 336 ILE A O 1
ATOM 2773 N N . GLY A 1 337 ? 1.516 8.702 -8.521 1.00 97.25 337 GLY A N 1
ATOM 2774 C CA . GLY A 1 337 ? 0.272 8.503 -9.259 1.00 97.25 337 GLY A CA 1
ATOM 2775 C C . GLY A 1 337 ? -0.498 7.273 -8.781 1.00 97.25 337 GLY A C 1
ATOM 2776 O O . GLY A 1 337 ? 0.042 6.414 -8.088 1.00 97.25 337 GLY A O 1
ATOM 2777 N N . ILE A 1 338 ? -1.769 7.176 -9.162 1.00 97.75 338 ILE A N 1
ATOM 2778 C CA . ILE A 1 338 ? -2.655 6.067 -8.792 1.00 97.75 338 ILE A CA 1
ATOM 2779 C C . ILE A 1 338 ? -3.268 5.479 -10.055 1.00 97.75 338 ILE A C 1
ATOM 2781 O O . ILE A 1 338 ? -3.894 6.204 -10.832 1.00 97.75 338 ILE A O 1
ATOM 2785 N N . ILE A 1 339 ? -3.127 4.167 -10.237 1.00 96.75 339 ILE A N 1
ATOM 2786 C CA . ILE A 1 339 ? -3.730 3.419 -11.345 1.00 96.75 339 ILE A CA 1
ATOM 2787 C C . ILE A 1 339 ? -4.699 2.389 -10.775 1.00 96.75 339 ILE A C 1
ATOM 2789 O O . ILE A 1 339 ? -4.334 1.600 -9.906 1.00 96.75 339 ILE A O 1
ATOM 2793 N N . GLN A 1 340 ? -5.920 2.382 -11.298 1.00 93.44 340 GLN A N 1
ATOM 2794 C CA . GLN A 1 340 ? -6.869 1.296 -11.101 1.00 93.44 340 GLN A CA 1
ATOM 2795 C C . GLN A 1 340 ? -6.789 0.356 -12.301 1.00 93.44 340 GLN A C 1
ATOM 2797 O O . GLN A 1 340 ? -7.033 0.795 -13.427 1.00 93.44 340 GLN A O 1
ATOM 2802 N N . LEU A 1 341 ? -6.443 -0.908 -12.066 1.00 90.00 341 LEU A N 1
ATOM 2803 C CA . LEU A 1 341 ? -6.482 -1.948 -13.089 1.00 90.00 341 LEU A CA 1
ATOM 2804 C C . LEU A 1 341 ? -7.841 -2.637 -13.085 1.00 90.00 341 LEU A C 1
ATOM 2806 O O . LEU A 1 341 ? -8.323 -3.057 -12.039 1.00 90.00 341 LEU A O 1
ATOM 2810 N N . ASP A 1 342 ? -8.410 -2.822 -14.267 1.00 83.44 342 ASP A N 1
ATOM 2811 C CA . ASP A 1 342 ? -9.548 -3.704 -14.491 1.00 83.44 342 ASP A CA 1
ATOM 2812 C C . ASP A 1 342 ? -9.044 -4.930 -15.254 1.00 83.44 342 ASP A C 1
ATOM 2814 O O . ASP A 1 342 ? -8.725 -4.865 -16.432 1.00 83.44 342 ASP A O 1
ATOM 2818 N N . ILE A 1 343 ? -8.903 -6.063 -14.575 1.00 81.81 343 ILE A N 1
ATOM 2819 C CA . ILE A 1 343 ? -8.394 -7.286 -15.214 1.00 81.81 343 ILE A CA 1
ATOM 2820 C C . ILE A 1 343 ? -9.449 -7.989 -16.071 1.00 81.81 343 ILE A C 1
ATOM 2822 O O . ILE A 1 343 ? -9.089 -8.854 -16.859 1.00 81.81 343 ILE A O 1
ATOM 2826 N N . VAL A 1 344 ? -10.734 -7.662 -15.902 1.00 73.62 344 VAL A N 1
ATOM 2827 C CA . VAL A 1 344 ? -11.827 -8.251 -16.687 1.00 73.62 344 VAL A CA 1
ATOM 2828 C C . VAL A 1 344 ? -11.945 -7.524 -18.024 1.00 73.62 344 VAL A C 1
ATOM 2830 O O . VAL A 1 344 ? -12.170 -8.159 -19.051 1.00 73.62 344 VAL A O 1
ATOM 2833 N N . GLN A 1 345 ? -11.772 -6.201 -18.008 1.00 77.00 345 GLN A N 1
ATOM 2834 C CA . GLN A 1 345 ? -11.738 -5.334 -19.183 1.00 77.00 345 GLN A CA 1
ATOM 2835 C C . GLN A 1 345 ? -10.563 -4.362 -19.059 1.00 77.00 345 GLN A C 1
ATOM 2837 O O . GLN A 1 345 ? -10.703 -3.255 -18.540 1.00 77.00 345 GLN A O 1
ATOM 2842 N N . ILE A 1 346 ? -9.386 -4.775 -19.536 1.00 82.81 346 ILE A N 1
ATOM 2843 C CA . ILE A 1 346 ? -8.126 -4.032 -19.355 1.00 82.81 346 ILE A CA 1
ATOM 2844 C C . ILE A 1 346 ? -8.172 -2.617 -19.927 1.00 82.81 346 ILE A C 1
ATOM 2846 O O . ILE A 1 346 ? -7.551 -1.709 -19.376 1.00 82.81 346 ILE A O 1
ATOM 2850 N N . GLU A 1 347 ? -8.967 -2.408 -20.970 1.00 76.44 347 GLU A N 1
ATOM 2851 C CA . GLU A 1 347 ? -9.264 -1.119 -21.581 1.00 76.44 347 GLU A CA 1
ATOM 2852 C C . GLU A 1 347 ? -9.954 -0.116 -20.639 1.00 76.44 347 GLU A C 1
ATOM 2854 O O . GLU A 1 347 ? -9.811 1.090 -20.843 1.00 76.44 347 GLU A O 1
ATOM 2859 N N . ASN A 1 348 ? -10.645 -0.584 -19.594 1.00 80.56 348 ASN A N 1
ATOM 2860 C CA . ASN A 1 348 ? -11.266 0.266 -18.572 1.00 80.56 348 ASN A CA 1
ATOM 2861 C C . ASN A 1 348 ? -10.292 0.676 -17.462 1.00 80.56 348 ASN A C 1
ATOM 2863 O O . ASN A 1 348 ? -10.635 1.508 -16.614 1.00 80.56 348 ASN A O 1
ATOM 2867 N N . SER A 1 349 ? -9.086 0.102 -17.448 1.00 88.25 349 SER A N 1
ATOM 2868 C CA . SER A 1 349 ? -8.040 0.513 -16.515 1.00 88.25 349 SER A CA 1
ATOM 2869 C C . SER A 1 349 ? -7.750 1.998 -16.691 1.00 88.25 349 SER A C 1
ATOM 2871 O O . SER A 1 349 ? -7.675 2.516 -17.808 1.00 88.25 349 SER A O 1
ATOM 2873 N N . ARG A 1 350 ? -7.583 2.707 -15.577 1.00 85.06 350 ARG A N 1
ATOM 2874 C CA . ARG A 1 350 ? -7.510 4.170 -15.587 1.00 85.06 350 ARG A CA 1
ATOM 2875 C C . ARG A 1 350 ? -6.511 4.708 -14.585 1.00 85.06 350 ARG A C 1
ATOM 2877 O O . ARG A 1 350 ? -6.335 4.177 -13.491 1.00 85.06 350 ARG A O 1
ATOM 2884 N N . VAL A 1 351 ? -5.916 5.837 -14.943 1.00 92.19 351 VAL A N 1
ATOM 2885 C CA . VAL A 1 351 ? -5.140 6.661 -14.017 1.00 92.19 351 VAL A CA 1
ATOM 2886 C C . VAL A 1 351 ? -6.127 7.499 -13.199 1.00 92.19 351 VAL A C 1
ATOM 2888 O O . VAL A 1 351 ? -6.754 8.410 -13.734 1.00 92.19 351 VAL A O 1
ATOM 2891 N N . ILE A 1 352 ? -6.291 7.181 -11.912 1.00 88.38 352 ILE A N 1
ATOM 2892 C CA . ILE A 1 352 ? -7.116 7.970 -10.979 1.00 88.38 352 ILE A CA 1
ATOM 2893 C C . ILE A 1 352 ? -6.417 9.289 -10.644 1.00 88.38 352 ILE A C 1
ATOM 2895 O O . ILE A 1 352 ? -7.064 10.324 -10.485 1.00 88.38 352 ILE A O 1
ATOM 2899 N N . SER A 1 353 ? -5.091 9.263 -10.514 1.00 90.50 353 SER A N 1
ATOM 2900 C CA . SER A 1 353 ? -4.284 10.464 -10.288 1.00 90.50 353 SER A CA 1
ATOM 2901 C C . SER A 1 353 ? -2.961 10.361 -11.030 1.00 90.50 353 SER A C 1
ATOM 2903 O O . SER A 1 353 ? -2.294 9.330 -10.920 1.00 90.50 353 SER A O 1
ATOM 2905 N N . PRO A 1 354 ? -2.570 11.392 -11.794 1.00 91.31 354 PRO A N 1
ATOM 2906 C CA . PRO A 1 354 ? -1.298 11.381 -12.497 1.00 91.31 354 PRO A CA 1
ATOM 2907 C C . PRO A 1 354 ? -0.136 11.466 -11.503 1.00 91.31 354 PRO A C 1
ATOM 2909 O O . PRO A 1 354 ? -0.224 12.159 -10.488 1.00 91.31 354 PRO A O 1
ATOM 2912 N N . ALA A 1 355 ? 0.968 10.786 -11.809 1.00 96.12 355 ALA A N 1
ATOM 2913 C CA . ALA A 1 355 ? 2.207 10.979 -11.070 1.00 96.12 355 ALA A CA 1
ATOM 2914 C C . ALA A 1 355 ? 2.823 12.345 -11.400 1.00 96.12 355 ALA A C 1
ATOM 2916 O O . ALA A 1 355 ? 2.623 12.904 -12.482 1.00 96.12 355 ALA A O 1
ATOM 2917 N N . ARG A 1 356 ? 3.612 12.886 -10.471 1.00 95.12 356 ARG A N 1
ATOM 2918 C CA . ARG A 1 356 ? 4.409 14.082 -10.738 1.00 95.12 356 ARG A CA 1
ATOM 2919 C C . ARG A 1 356 ? 5.662 13.679 -11.507 1.00 95.12 356 ARG A C 1
ATOM 2921 O O . ARG A 1 356 ? 6.488 12.944 -10.975 1.00 95.12 356 ARG A O 1
ATOM 2928 N N . TYR A 1 357 ? 5.824 14.222 -12.710 1.00 94.56 357 TYR A N 1
ATOM 2929 C CA . TYR A 1 357 ? 7.035 14.025 -13.499 1.00 94.56 357 TYR A CA 1
ATOM 2930 C C . TYR A 1 357 ? 8.267 14.628 -12.810 1.00 94.56 357 TYR A C 1
ATOM 2932 O O . TYR A 1 357 ? 8.250 15.780 -12.364 1.00 94.56 357 TYR A O 1
ATOM 2940 N N . LYS A 1 358 ? 9.351 13.854 -12.771 1.00 92.75 358 LYS A N 1
ATOM 2941 C CA . LYS A 1 358 ? 10.690 14.283 -12.370 1.00 92.75 358 LYS A CA 1
ATOM 2942 C C . LYS A 1 358 ? 11.611 14.251 -13.578 1.00 92.75 358 LYS A C 1
ATOM 2944 O O . LYS A 1 358 ? 11.829 13.197 -14.164 1.00 92.75 358 LYS A O 1
ATOM 2949 N N . GLU A 1 359 ? 12.201 15.394 -13.908 1.00 88.69 359 GLU A N 1
ATOM 2950 C CA . GLU A 1 359 ? 13.187 15.494 -14.991 1.00 88.69 359 GLU A CA 1
ATOM 2951 C C . GLU A 1 359 ? 14.460 14.699 -14.673 1.00 88.69 359 GLU A C 1
ATOM 2953 O O . GLU A 1 359 ? 15.024 14.035 -15.538 1.00 88.69 359 GLU A O 1
ATOM 2958 N N . LYS A 1 360 ? 14.880 14.714 -13.403 1.00 87.44 360 LYS A N 1
ATOM 2959 C CA . LYS A 1 360 ? 16.050 13.984 -12.922 1.00 87.44 360 LYS A CA 1
ATOM 2960 C C . LYS A 1 360 ? 15.627 12.854 -11.987 1.00 87.44 360 LYS A C 1
ATOM 2962 O O . LYS A 1 360 ? 15.002 13.108 -10.958 1.00 87.44 360 LYS A O 1
ATOM 2967 N N . MET A 1 361 ? 16.017 11.630 -12.335 1.00 91.81 361 MET A N 1
ATOM 2968 C CA . MET A 1 361 ? 15.900 10.469 -11.453 1.00 91.81 361 MET A CA 1
ATOM 2969 C C . MET A 1 361 ? 16.856 10.577 -10.260 1.00 91.81 361 MET A C 1
ATOM 2971 O O . MET A 1 361 ? 17.910 11.218 -10.338 1.00 91.81 361 MET A O 1
ATOM 2975 N N . ASP A 1 362 ? 16.517 9.903 -9.165 1.00 91.00 362 ASP A N 1
ATOM 2976 C CA . ASP A 1 362 ? 17.430 9.747 -8.035 1.00 91.00 362 ASP A CA 1
ATOM 2977 C C . ASP A 1 362 ? 18.477 8.668 -8.342 1.00 91.00 362 ASP A C 1
ATOM 2979 O O . ASP A 1 362 ? 18.300 7.482 -8.060 1.00 91.00 362 ASP A O 1
ATOM 2983 N N . TYR A 1 363 ? 19.593 9.090 -8.936 1.00 91.38 363 TYR A N 1
ATOM 2984 C CA . TYR A 1 363 ? 20.684 8.187 -9.298 1.00 91.38 363 TYR A CA 1
ATOM 2985 C C . TYR A 1 363 ? 21.340 7.492 -8.099 1.00 91.38 363 TYR A C 1
ATOM 2987 O O . TYR A 1 363 ? 21.971 6.455 -8.291 1.00 91.38 363 TYR A O 1
ATOM 2995 N N . SER A 1 364 ? 21.194 8.023 -6.878 1.00 90.19 364 SER A N 1
ATOM 2996 C CA . SER A 1 364 ? 21.699 7.349 -5.680 1.00 90.19 364 SER A CA 1
ATOM 2997 C C . SER A 1 364 ? 20.906 6.068 -5.433 1.00 90.19 364 SER A C 1
ATOM 2999 O O . SER A 1 364 ? 21.498 4.998 -5.298 1.00 90.19 364 SER A O 1
ATOM 3001 N N . VAL A 1 365 ? 19.573 6.166 -5.467 1.00 91.12 365 VAL A N 1
ATOM 3002 C CA . VAL A 1 365 ? 18.672 5.013 -5.317 1.00 91.12 365 VAL A CA 1
ATOM 3003 C C . VAL A 1 365 ? 18.820 4.047 -6.494 1.00 91.12 365 VAL A C 1
ATOM 3005 O O . VAL A 1 365 ? 18.899 2.840 -6.288 1.00 91.12 365 VAL A O 1
ATOM 3008 N N . VAL A 1 366 ? 18.945 4.557 -7.726 1.00 92.31 366 VAL A N 1
ATOM 3009 C CA . VAL A 1 366 ? 19.185 3.723 -8.921 1.00 92.31 366 VAL A CA 1
ATOM 3010 C C . VAL A 1 366 ? 20.482 2.919 -8.789 1.00 92.31 366 VAL A C 1
ATOM 3012 O O . VAL A 1 366 ? 20.498 1.720 -9.064 1.00 92.31 366 VAL A O 1
ATOM 3015 N N . ASN A 1 367 ? 21.573 3.555 -8.356 1.00 91.38 367 ASN A N 1
ATOM 3016 C CA . ASN A 1 367 ? 22.854 2.879 -8.165 1.00 91.38 367 ASN A CA 1
ATOM 3017 C C . ASN A 1 367 ? 22.773 1.811 -7.063 1.00 91.38 367 ASN A C 1
ATOM 3019 O O . ASN A 1 367 ? 23.280 0.701 -7.237 1.00 91.38 367 ASN A O 1
ATOM 3023 N N . GLU A 1 368 ? 22.104 2.119 -5.950 1.00 90.12 368 GLU A N 1
ATOM 3024 C CA . GLU A 1 368 ? 21.879 1.152 -4.877 1.00 90.12 368 GLU A CA 1
ATOM 3025 C C . GLU A 1 368 ? 21.063 -0.055 -5.366 1.00 90.12 368 GLU A C 1
ATOM 3027 O O . GLU A 1 368 ? 21.504 -1.197 -5.204 1.00 90.12 368 GLU A O 1
ATOM 3032 N N . LEU A 1 369 ? 19.937 0.184 -6.045 1.00 90.50 369 LEU A N 1
ATOM 3033 C CA . LEU A 1 369 ? 19.092 -0.856 -6.633 1.00 90.50 369 LEU A CA 1
ATOM 3034 C C . LEU A 1 369 ? 19.872 -1.761 -7.591 1.00 90.50 369 LEU A C 1
ATOM 3036 O O . LEU A 1 369 ? 19.819 -2.984 -7.459 1.00 90.50 369 LEU A O 1
ATOM 3040 N N . ALA A 1 370 ? 20.648 -1.180 -8.508 1.00 92.88 370 ALA A N 1
ATOM 3041 C CA . ALA A 1 370 ? 21.432 -1.933 -9.488 1.00 92.88 370 ALA A CA 1
ATOM 3042 C C . ALA A 1 370 ? 22.549 -2.762 -8.837 1.00 92.88 370 ALA A C 1
ATOM 3044 O O . ALA A 1 370 ? 22.922 -3.823 -9.338 1.00 92.88 370 ALA A O 1
ATOM 3045 N N . SER A 1 371 ? 23.083 -2.303 -7.703 1.00 90.06 371 SER A N 1
ATOM 3046 C CA . SER A 1 371 ? 24.104 -3.045 -6.961 1.00 90.06 371 SER A CA 1
ATOM 3047 C C . SER A 1 371 ? 23.541 -4.274 -6.229 1.00 90.06 371 SER A C 1
ATOM 3049 O O . SER A 1 371 ? 24.257 -5.273 -6.045 1.00 90.06 371 SER A O 1
ATOM 3051 N N . LYS A 1 372 ? 22.263 -4.209 -5.827 1.00 88.44 372 LYS A N 1
ATOM 3052 C CA . LYS A 1 372 ? 21.598 -5.190 -4.961 1.00 88.44 372 LYS A CA 1
ATOM 3053 C C . LYS A 1 372 ? 20.679 -6.163 -5.703 1.00 88.44 372 LYS A C 1
ATOM 3055 O O . LYS A 1 372 ? 20.538 -7.291 -5.229 1.00 88.44 372 LYS A O 1
ATOM 3060 N N . ASN A 1 373 ? 20.094 -5.774 -6.838 1.00 91.25 373 ASN A N 1
ATOM 3061 C CA . ASN A 1 373 ? 19.134 -6.578 -7.596 1.00 91.25 373 ASN A CA 1
ATOM 3062 C C . ASN A 1 373 ? 19.566 -6.767 -9.061 1.00 91.25 373 ASN A C 1
ATOM 3064 O O . ASN A 1 373 ? 19.702 -5.804 -9.816 1.00 91.25 373 ASN A O 1
ATOM 3068 N N . GLU A 1 374 ? 19.762 -8.025 -9.465 1.00 91.19 374 GLU A N 1
ATOM 3069 C CA . GLU A 1 374 ? 20.219 -8.364 -10.818 1.00 91.19 374 GLU A CA 1
ATOM 3070 C C . GLU A 1 374 ? 19.153 -8.078 -11.889 1.00 91.19 374 GLU A C 1
ATOM 3072 O O . GLU A 1 374 ? 19.510 -7.598 -12.962 1.00 91.19 374 GLU A O 1
ATOM 3077 N N . ASP A 1 375 ? 17.857 -8.257 -11.594 1.00 92.25 375 ASP A N 1
ATOM 3078 C CA . ASP A 1 375 ? 16.781 -7.955 -12.553 1.00 92.25 375 ASP A CA 1
ATOM 3079 C C . ASP A 1 375 ? 16.772 -6.469 -12.930 1.00 92.25 375 ASP A C 1
ATOM 3081 O O . ASP A 1 375 ? 16.631 -6.114 -14.101 1.00 92.25 375 ASP A O 1
ATOM 3085 N N . PHE A 1 376 ? 16.967 -5.594 -11.941 1.00 95.31 376 PHE A N 1
ATOM 3086 C CA . PHE A 1 376 ? 17.052 -4.153 -12.151 1.00 95.31 376 PHE A CA 1
ATOM 3087 C C . PHE A 1 376 ? 18.355 -3.747 -12.848 1.00 95.31 376 PHE A C 1
ATOM 3089 O O . PHE A 1 376 ? 18.351 -2.877 -13.720 1.00 95.31 376 PHE A O 1
ATOM 3096 N N . LYS A 1 377 ? 19.478 -4.395 -12.515 1.00 94.94 377 LYS A N 1
ATOM 3097 C CA . LYS A 1 377 ? 20.747 -4.173 -13.221 1.00 94.94 377 LYS A CA 1
ATOM 3098 C C . LYS A 1 377 ? 20.617 -4.509 -14.707 1.00 94.94 377 LYS A C 1
ATOM 3100 O O . LYS A 1 377 ? 21.044 -3.733 -15.561 1.00 94.94 377 LYS A O 1
ATOM 3105 N N . ASP A 1 378 ? 20.007 -5.648 -15.008 1.00 95.38 378 ASP A N 1
ATOM 3106 C CA . ASP A 1 378 ? 19.762 -6.085 -16.375 1.00 95.38 378 ASP A CA 1
ATOM 3107 C C . ASP A 1 378 ? 18.761 -5.168 -17.085 1.00 95.38 378 ASP A C 1
ATOM 3109 O O . ASP A 1 378 ? 18.988 -4.833 -18.242 1.00 95.38 378 ASP A O 1
ATOM 3113 N N . PHE A 1 379 ? 17.719 -4.681 -16.399 1.00 96.44 379 PHE A N 1
ATOM 3114 C CA . PHE A 1 379 ? 16.817 -3.657 -16.940 1.00 96.44 379 PHE A CA 1
ATOM 3115 C C . PHE A 1 379 ? 17.583 -2.417 -17.418 1.00 96.44 379 PHE A C 1
ATOM 3117 O O . PHE A 1 379 ? 17.406 -1.987 -18.556 1.00 96.44 379 PHE A O 1
ATOM 3124 N N . LEU A 1 380 ? 18.473 -1.859 -16.587 1.00 95.00 380 LEU A N 1
ATOM 3125 C CA . LEU A 1 380 ? 19.277 -0.692 -16.972 1.00 95.00 380 LEU A CA 1
ATOM 3126 C C . LEU A 1 380 ? 20.186 -0.989 -18.168 1.00 95.00 380 LEU A C 1
ATOM 3128 O O . LEU A 1 380 ? 20.360 -0.133 -19.040 1.00 95.00 380 LEU A O 1
ATOM 3132 N N . LYS A 1 381 ? 20.744 -2.203 -18.230 1.00 94.56 381 LYS A N 1
ATOM 3133 C CA . LYS A 1 381 ? 21.555 -2.647 -19.364 1.00 94.56 381 LYS A CA 1
ATOM 3134 C C . LYS A 1 381 ? 20.725 -2.685 -20.647 1.00 94.56 381 LYS A C 1
ATOM 3136 O O . LYS A 1 381 ? 21.136 -2.092 -21.638 1.00 94.56 381 LYS A O 1
ATOM 3141 N N . THR A 1 382 ? 19.542 -3.298 -20.615 1.00 94.75 382 THR A N 1
ATOM 3142 C CA . THR A 1 382 ? 18.616 -3.339 -21.754 1.00 94.75 382 THR A CA 1
ATOM 3143 C C . THR A 1 382 ? 18.230 -1.929 -22.205 1.00 94.75 382 THR A C 1
ATOM 3145 O O . THR A 1 382 ? 18.267 -1.644 -23.397 1.00 94.75 382 THR A O 1
ATOM 3148 N N . VAL A 1 383 ? 17.911 -1.022 -21.271 1.00 92.88 383 VAL A N 1
ATOM 3149 C CA . VAL A 1 383 ? 17.583 0.386 -21.572 1.00 92.88 383 VAL A CA 1
ATOM 3150 C C . VAL A 1 383 ? 18.744 1.103 -22.263 1.00 92.88 383 VAL A C 1
ATOM 3152 O O . VAL A 1 383 ? 18.523 1.849 -23.215 1.00 92.88 383 VAL A O 1
ATOM 3155 N N . THR A 1 384 ? 19.971 0.868 -21.795 1.00 90.25 384 THR A N 1
ATOM 3156 C CA . THR A 1 384 ? 21.189 1.483 -22.346 1.00 90.25 384 THR A CA 1
ATOM 3157 C C . THR A 1 384 ? 21.512 0.945 -23.740 1.00 90.25 384 THR A C 1
ATOM 3159 O O . THR A 1 384 ? 21.864 1.714 -24.633 1.00 90.25 384 THR A O 1
ATOM 3162 N N . ASP A 1 385 ? 21.366 -0.366 -23.938 1.00 90.56 385 ASP A N 1
ATOM 3163 C CA . ASP A 1 385 ? 21.741 -1.053 -25.176 1.00 90.56 385 ASP A CA 1
ATOM 3164 C C . ASP A 1 385 ? 20.631 -1.019 -26.245 1.00 90.56 385 ASP A C 1
ATOM 3166 O O . ASP A 1 385 ? 20.875 -1.416 -27.390 1.00 90.56 385 ASP A O 1
ATOM 3170 N N . PHE A 1 386 ? 19.420 -0.559 -25.897 1.00 89.62 386 PHE A N 1
ATOM 3171 C CA . PHE A 1 386 ? 18.248 -0.611 -26.769 1.00 89.62 386 PHE A CA 1
ATOM 3172 C C . PHE A 1 386 ? 18.500 0.067 -28.122 1.00 89.62 386 PHE A C 1
ATOM 3174 O O . PHE A 1 386 ? 18.870 1.240 -28.222 1.00 89.62 386 PHE A O 1
ATOM 3181 N N . ASP A 1 387 ? 18.234 -0.675 -29.199 1.00 86.50 387 ASP A N 1
ATOM 3182 C CA . ASP A 1 387 ? 18.311 -0.162 -30.562 1.00 86.50 387 ASP A CA 1
ATOM 3183 C C . ASP A 1 387 ? 16.991 -0.397 -31.308 1.00 86.50 387 ASP A C 1
ATOM 3185 O O . ASP A 1 387 ? 16.660 -1.553 -31.592 1.00 86.50 387 ASP A O 1
ATOM 3189 N N . PRO A 1 388 ? 16.271 0.667 -31.721 1.00 84.44 388 PRO A N 1
ATOM 3190 C CA . PRO A 1 388 ? 15.009 0.542 -32.450 1.00 84.44 388 PRO A CA 1
ATOM 3191 C C . PRO A 1 388 ? 15.113 -0.304 -33.726 1.00 84.44 388 PRO A C 1
ATOM 3193 O O . PRO A 1 388 ? 14.151 -0.959 -34.115 1.00 84.44 388 PRO A O 1
ATOM 3196 N N . LYS A 1 389 ? 16.291 -0.341 -34.368 1.00 83.81 389 LYS A N 1
ATOM 3197 C CA . LYS A 1 389 ? 16.532 -1.155 -35.574 1.00 83.81 389 LYS A CA 1
ATOM 3198 C C . LYS A 1 389 ? 16.583 -2.658 -35.305 1.00 83.81 389 LYS A C 1
ATOM 3200 O O . LYS A 1 389 ? 16.359 -3.438 -36.222 1.00 83.81 389 LYS A O 1
ATOM 3205 N N . SER A 1 390 ? 16.900 -3.050 -34.075 1.00 86.12 390 SER A N 1
ATOM 3206 C CA . SER A 1 390 ? 17.060 -4.446 -33.655 1.00 86.12 390 SER A CA 1
ATOM 3207 C C . SER A 1 390 ? 16.130 -4.774 -32.490 1.00 86.12 390 SER A C 1
ATOM 3209 O O . SER A 1 390 ? 16.458 -5.605 -31.647 1.00 86.12 390 SER A O 1
ATOM 3211 N N . LYS A 1 391 ? 14.973 -4.105 -32.431 1.00 84.44 391 LYS A N 1
ATOM 3212 C CA . LYS A 1 391 ? 14.017 -4.168 -31.322 1.00 84.44 391 LYS A CA 1
ATOM 3213 C C . LYS A 1 391 ? 13.695 -5.597 -30.888 1.00 84.44 391 LYS A C 1
ATOM 3215 O O . LYS A 1 391 ? 13.705 -5.879 -29.696 1.00 84.44 391 LYS A O 1
ATOM 3220 N N . GLU A 1 392 ? 13.462 -6.496 -31.844 1.00 86.44 392 GLU A N 1
ATOM 3221 C CA . GLU A 1 392 ? 13.085 -7.894 -31.586 1.00 86.44 392 GLU A CA 1
ATOM 3222 C C . GLU A 1 392 ? 14.070 -8.633 -30.675 1.00 86.44 392 GLU A C 1
ATOM 3224 O O . GLU A 1 392 ? 13.648 -9.454 -29.867 1.00 86.44 392 GLU A O 1
ATOM 3229 N N . ARG A 1 393 ? 15.364 -8.289 -30.736 1.00 91.44 393 ARG A N 1
ATOM 3230 C CA . ARG A 1 393 ? 16.394 -8.848 -29.853 1.00 91.44 393 ARG A CA 1
ATOM 3231 C C . ARG A 1 393 ? 16.116 -8.548 -28.379 1.00 91.44 393 ARG A C 1
ATOM 3233 O O . ARG A 1 393 ? 16.376 -9.392 -27.532 1.00 91.44 393 ARG A O 1
ATOM 3240 N N . PHE A 1 394 ? 15.650 -7.338 -28.085 1.00 90.00 394 PHE A N 1
ATOM 3241 C CA . PHE A 1 394 ? 15.505 -6.835 -26.719 1.00 90.00 394 PHE A CA 1
ATOM 3242 C C . PHE A 1 394 ? 14.137 -7.160 -26.118 1.00 90.00 394 PHE A C 1
ATOM 3244 O O . PHE A 1 394 ? 13.987 -7.137 -24.903 1.00 90.00 394 PHE A O 1
ATOM 3251 N N . LEU A 1 395 ? 13.132 -7.483 -26.941 1.00 87.31 395 LEU A N 1
ATOM 3252 C CA . LEU A 1 395 ? 11.771 -7.741 -26.456 1.00 87.31 395 LEU A CA 1
ATOM 3253 C C . LEU A 1 395 ? 11.698 -8.899 -25.454 1.00 87.31 395 LEU A C 1
ATOM 3255 O O . LEU A 1 395 ? 10.886 -8.843 -24.538 1.00 87.31 395 LEU A O 1
ATOM 3259 N N . SER A 1 396 ? 12.552 -9.918 -25.589 1.00 90.75 396 SER A N 1
ATOM 3260 C CA . SER A 1 396 ? 12.621 -11.030 -24.632 1.00 90.75 396 SER A CA 1
ATOM 3261 C C . SER A 1 396 ? 13.275 -10.667 -23.295 1.00 90.75 396 SER A C 1
ATOM 3263 O O . SER A 1 396 ? 13.232 -11.471 -22.371 1.00 90.75 396 SER A O 1
ATOM 3265 N N . GLU A 1 397 ? 13.916 -9.499 -23.195 1.00 93.94 397 GLU A N 1
ATOM 3266 C CA . GLU A 1 397 ? 14.532 -8.992 -21.960 1.00 93.94 397 GLU A CA 1
ATOM 3267 C C . GLU A 1 397 ? 13.539 -8.178 -21.102 1.00 93.94 397 GLU A C 1
ATOM 3269 O O . GLU A 1 397 ? 13.871 -7.784 -19.981 1.00 93.94 397 GLU A O 1
ATOM 3274 N N . PHE A 1 398 ? 12.325 -7.948 -21.617 1.00 96.56 398 PHE A N 1
ATOM 3275 C CA . PHE A 1 398 ? 11.190 -7.335 -20.924 1.00 96.56 398 PHE A CA 1
ATOM 3276 C C . PHE A 1 398 ? 10.118 -8.377 -20.578 1.00 96.56 398 PHE A C 1
ATOM 3278 O O . PHE A 1 398 ? 10.139 -9.510 -21.065 1.00 96.56 398 PHE A O 1
ATOM 3285 N N . ASP A 1 399 ? 9.148 -7.981 -19.752 1.00 96.38 399 ASP A N 1
ATOM 3286 C CA . ASP A 1 399 ? 7.991 -8.823 -19.460 1.00 96.38 399 ASP A CA 1
ATOM 3287 C C . ASP A 1 399 ? 7.165 -9.067 -20.742 1.00 96.38 399 ASP A C 1
ATOM 3289 O O . ASP A 1 399 ? 6.935 -8.133 -21.521 1.00 96.38 399 ASP A O 1
ATOM 3293 N N . PRO A 1 400 ? 6.674 -10.300 -20.978 1.00 94.12 400 PRO A N 1
ATOM 3294 C CA . PRO A 1 400 ? 5.891 -10.614 -22.166 1.00 94.12 400 PRO A CA 1
ATOM 3295 C C . PRO A 1 400 ? 4.607 -9.787 -22.269 1.00 94.12 400 PRO A C 1
ATOM 3297 O O . PRO A 1 400 ? 3.778 -9.772 -21.357 1.00 94.12 400 PRO A O 1
ATOM 3300 N N . ILE A 1 401 ? 4.382 -9.187 -23.436 1.00 93.94 401 ILE A N 1
ATOM 3301 C CA . ILE A 1 401 ? 3.128 -8.496 -23.752 1.00 93.94 401 ILE A CA 1
ATOM 3302 C C . ILE A 1 401 ? 2.120 -9.541 -24.238 1.00 93.94 401 ILE A C 1
ATOM 3304 O O . ILE A 1 401 ? 2.136 -9.969 -25.395 1.00 93.94 401 ILE A O 1
ATOM 3308 N N . LEU A 1 402 ? 1.263 -10.001 -23.329 1.00 91.94 402 LEU A N 1
ATOM 3309 C CA . LEU A 1 402 ? 0.219 -10.970 -23.652 1.00 91.94 402 LEU A CA 1
ATOM 3310 C C . LEU A 1 402 ? -0.924 -10.312 -24.435 1.00 91.94 402 LEU A C 1
ATOM 3312 O O . LEU A 1 402 ? -1.292 -9.167 -24.189 1.00 91.94 402 LEU A O 1
ATOM 3316 N N . THR A 1 403 ? -1.518 -11.058 -25.362 1.00 87.50 403 THR A N 1
ATOM 3317 C CA . THR A 1 403 ? -2.769 -10.682 -26.040 1.00 87.50 403 THR A CA 1
ATOM 3318 C C . THR A 1 403 ? -3.948 -10.741 -25.067 1.00 87.50 403 THR A C 1
ATOM 3320 O O . THR A 1 403 ? -3.925 -11.565 -24.153 1.00 87.50 403 THR A O 1
ATOM 3323 N N . ALA A 1 404 ? -5.010 -9.969 -25.314 1.00 78.19 404 ALA A N 1
ATOM 3324 C CA . ALA A 1 404 ? -6.224 -9.978 -24.487 1.00 78.19 404 ALA A CA 1
ATOM 3325 C C . ALA A 1 404 ? -6.819 -11.389 -24.290 1.00 78.19 404 ALA A C 1
ATOM 3327 O O . ALA A 1 404 ? -7.198 -11.745 -23.179 1.00 78.19 404 ALA A O 1
ATOM 3328 N N . GLU A 1 405 ? -6.810 -12.227 -25.333 1.00 80.38 405 GLU A N 1
ATOM 3329 C CA . GLU A 1 405 ? -7.248 -13.632 -25.260 1.00 80.38 405 GLU A CA 1
ATOM 3330 C C . GLU A 1 405 ? -6.447 -14.424 -24.211 1.00 80.38 405 GLU A C 1
ATOM 3332 O O . GLU A 1 405 ? -7.007 -14.915 -23.235 1.00 80.38 405 GLU A O 1
ATOM 3337 N N . LYS A 1 406 ? -5.113 -14.439 -24.338 1.00 85.44 406 LYS A N 1
ATOM 3338 C CA . LYS A 1 406 ? -4.205 -15.080 -23.370 1.00 85.44 406 LYS A CA 1
ATOM 3339 C C . LYS A 1 406 ? -4.310 -14.517 -21.951 1.00 85.44 406 LYS A C 1
ATOM 3341 O O . LYS A 1 406 ? -4.000 -15.233 -21.007 1.00 85.44 406 LYS A O 1
ATOM 3346 N N . LEU A 1 407 ? -4.676 -13.246 -21.777 1.00 82.69 407 LEU A N 1
ATOM 3347 C CA . LEU A 1 407 ? -4.905 -12.672 -20.448 1.00 82.69 407 LEU A CA 1
ATOM 3348 C C . LEU A 1 407 ? -6.187 -13.229 -19.828 1.00 82.69 407 LEU A C 1
ATOM 3350 O O . LEU A 1 407 ? -6.154 -13.670 -18.678 1.00 82.69 407 LEU A O 1
ATOM 3354 N N . ASN A 1 408 ? -7.274 -13.291 -20.598 1.00 75.94 408 ASN A N 1
ATOM 3355 C CA . ASN A 1 408 ? -8.550 -13.854 -20.155 1.00 75.94 408 ASN A CA 1
ATOM 3356 C C . ASN A 1 408 ? -8.428 -15.330 -19.758 1.00 75.94 408 ASN A C 1
ATOM 3358 O O . ASN A 1 408 ? -8.959 -15.722 -18.719 1.00 75.94 408 ASN A O 1
ATOM 3362 N N . ASP A 1 409 ? -7.642 -16.111 -20.504 1.00 75.38 409 ASP A N 1
ATOM 3363 C CA . ASP A 1 409 ? -7.350 -17.519 -20.194 1.00 75.38 409 ASP A CA 1
ATOM 3364 C C . ASP A 1 409 ? -6.662 -17.721 -18.835 1.00 75.38 409 ASP A C 1
ATOM 3366 O O . ASP A 1 409 ? -6.612 -18.832 -18.320 1.00 75.38 409 ASP A O 1
ATOM 3370 N N . THR A 1 410 ? -6.089 -16.667 -18.245 1.00 71.94 410 THR A N 1
ATOM 3371 C CA . THR A 1 410 ? -5.414 -16.772 -16.944 1.00 71.94 410 THR A CA 1
ATOM 3372 C C . THR A 1 410 ? -6.301 -16.439 -15.746 1.00 71.94 410 THR A C 1
ATOM 3374 O O . THR A 1 410 ? -5.893 -16.700 -14.607 1.00 71.94 410 THR A O 1
ATOM 3377 N N . ILE A 1 411 ? -7.473 -15.844 -15.993 1.00 61.62 411 ILE A N 1
ATOM 3378 C CA . ILE A 1 411 ? -8.454 -15.437 -14.974 1.00 61.62 411 ILE A CA 1
ATOM 3379 C C . ILE A 1 411 ? -9.356 -16.616 -14.598 1.00 61.62 411 ILE A C 1
ATOM 3381 O O . ILE A 1 411 ? -9.676 -16.788 -13.418 1.00 61.62 411 ILE A O 1
ATOM 3385 N N . TYR A 1 412 ? -9.735 -17.411 -15.600 1.00 49.44 412 TYR A N 1
ATOM 3386 C CA . TYR A 1 412 ? -10.512 -18.646 -15.474 1.00 49.44 412 TYR A CA 1
ATOM 3387 C C . TYR A 1 412 ? -9.589 -19.868 -15.365 1.00 49.44 412 TYR A C 1
ATOM 3389 O O . TYR A 1 412 ? -10.066 -20.901 -14.844 1.00 49.44 412 TYR A O 1
#

Foldseek 3Di:
DQLVLLLVQCCVQPLQWWKKWAPCVQVVNDDPADEIEMEIDDPDWDALRSVVSSQVSQVVDPDNYHYHYHYPVPDDPVVVVVRVVTIGTSHDGQADALVRLLLVQLVVVVDWDDLVVSVVVCVVVVVCCSHPQADVVVPGGVDDCVSVVSNVVQVVCCVVVAQWHWDPPDVVIIIHGDVVRDPPPPDPDDDDDDDDDDDDFPDDDQLLCVLLVQQLQCPPPVRVKFKAAFDPVQWDDDPVPPCQLLAFGMKIKDQPCLPPPDPVVVVVQVVDPDGPMFMFTEHEDAEDDPNPLVVQLVSQLSHTVQGQATEYEYQYYDPDPVGLVVSQVSCVVRQYWYWHADLVDRVPIDTSGGGHGDPHGPVVSLVVCLVTTVLSVLVVVLVNPDDSVPNVVSSVNTDDNDDNVVSVVVRD

Sequence (412 aa):
MQLQIVQSILQKHIPQRSVWAFGSRVQGNAKPYSDLDLVILGNEPLSIAEHADLTSDFSESDLPWKVDIVDWCLISDEFRQIIQQQYYELQKMKKLSFPELAIKVMREFNRPATVDELWQYVQEKQLYIDLEAYDANRGGFKGKTPDITFCARIYTLAKQGRYFKEVGNASPKQFVLLEHSLPKHIDVEQRLNASDTTQAKKQIKERELHKFLSHYLYHNKAFGAYSRTIFHESSKKGQKGEDKWLYPDMVAVHFEYEGYQHHHVLSFVKKFDILPVKVFSFELKRDLGFSNYKQSFFQAVSNSSWANEGYLVALNIDSDSQFLEALQKLSQSFGIGIIQLDIVQIENSRVISPARYKEKMDYSVVNELASKNEDFKDFLKTVTDFDPKSKERFLSEFDPILTAEKLNDTIY

Organism: NCBI:txid1121352

InterPro domains:
  IPR007759 ASXL, HARE-HTH domain [PS51913] (96-180)
  IPR041633 Polymerase beta, nucleotidyltransferase [PF18765] (6-81)
  IPR043519 Nucleotidyltransferase superfamily [G3DSA:3.30.460.10] (1-98)
  IPR043519 Nucleotidyltransferase superfamily [SSF81301] (3-86)

pLDDT: mean 82.78, std 14.65, range [27.09, 98.62]